Protein AF-A0A3E0NMD3-F1 (afdb_monomer_lite)

Radius of gyration: 40.96 Å; chains: 1; bounding box: 136×111×121 Å

Structure (mmCIF, N/CA/C/O backbone):
data_AF-A0A3E0NMD3-F1
#
_entry.id   AF-A0A3E0NMD3-F1
#
loop_
_atom_site.group_PDB
_atom_site.id
_atom_site.type_symbol
_atom_site.label_atom_id
_atom_site.label_alt_id
_atom_site.label_comp_id
_atom_site.label_asym_id
_atom_site.label_entity_id
_atom_site.label_seq_id
_atom_site.pdbx_PDB_ins_code
_atom_site.Cartn_x
_atom_site.Cartn_y
_atom_site.Cartn_z
_atom_site.occupancy
_atom_site.B_iso_or_equiv
_atom_site.auth_seq_id
_atom_site.auth_comp_id
_atom_site.auth_asym_id
_atom_site.auth_atom_id
_atom_site.pdbx_PDB_model_num
ATOM 1 N N . MET A 1 1 ? -13.094 -48.064 30.885 1.00 37.50 1 MET A N 1
ATOM 2 C CA . MET A 1 1 ? -13.018 -49.306 30.079 1.00 37.50 1 MET A CA 1
ATOM 3 C C . MET A 1 1 ? -12.396 -48.954 28.735 1.00 37.50 1 MET A C 1
ATOM 5 O O . MET A 1 1 ? -12.643 -47.842 28.295 1.00 37.50 1 MET A O 1
ATOM 9 N N . GLY A 1 2 ? -11.627 -49.856 28.112 1.00 36.84 2 GLY A N 1
ATOM 10 C CA . GLY A 1 2 ? -11.090 -49.690 26.749 1.00 36.84 2 GLY A CA 1
ATOM 11 C C . GLY A 1 2 ? -9.960 -48.658 26.593 1.00 36.84 2 GLY A C 1
ATOM 12 O O . GLY A 1 2 ? -10.186 -47.459 26.705 1.00 36.84 2 GLY A O 1
ATOM 13 N N . ALA A 1 3 ? -8.745 -49.119 26.286 1.00 36.34 3 ALA A N 1
ATOM 14 C CA . ALA A 1 3 ? -7.623 -48.272 25.877 1.00 36.34 3 ALA A CA 1
ATOM 15 C C . ALA A 1 3 ? -6.770 -48.991 24.814 1.00 36.34 3 ALA A C 1
ATOM 17 O O . ALA A 1 3 ? -6.590 -50.204 24.882 1.00 36.34 3 ALA A O 1
ATOM 18 N N . GLY A 1 4 ? -6.248 -48.232 23.848 1.00 31.91 4 GLY A N 1
ATOM 19 C CA . GLY A 1 4 ? -5.467 -48.708 22.697 1.00 31.91 4 GLY A CA 1
ATOM 20 C C . GLY A 1 4 ? -5.235 -47.520 21.755 1.00 31.91 4 GLY A C 1
ATOM 21 O O . GLY A 1 4 ? -6.176 -47.095 21.103 1.00 31.91 4 GLY A O 1
ATOM 22 N N . LEU A 1 5 ? -4.115 -46.787 21.751 1.00 37.09 5 LEU A N 1
ATOM 23 C CA . LEU A 1 5 ? -2.704 -47.182 21.598 1.00 37.09 5 LEU A CA 1
ATOM 24 C C . LEU A 1 5 ? -2.423 -47.973 20.313 1.00 37.09 5 LEU A C 1
ATOM 26 O O . LEU A 1 5 ? -2.356 -49.196 20.317 1.00 37.09 5 LEU A O 1
ATOM 30 N N . LEU A 1 6 ? -2.131 -47.230 19.242 1.00 33.91 6 LEU A N 1
ATOM 31 C CA . LEU A 1 6 ? -1.340 -47.697 18.105 1.00 33.91 6 LEU A CA 1
ATOM 32 C C . LEU A 1 6 ? -0.115 -46.785 17.931 1.00 33.91 6 LEU A C 1
ATOM 34 O O . LEU A 1 6 ? -0.220 -45.559 17.955 1.00 33.91 6 LEU A O 1
ATOM 38 N N . ARG A 1 7 ? 1.061 -47.397 17.762 1.00 36.22 7 ARG A N 1
ATOM 39 C CA . ARG A 1 7 ? 2.326 -46.744 17.384 1.00 36.22 7 ARG A CA 1
ATOM 40 C C . ARG A 1 7 ? 2.974 -47.538 16.233 1.00 36.22 7 ARG A C 1
ATOM 42 O O . ARG A 1 7 ? 2.618 -48.697 16.036 1.00 36.22 7 ARG A O 1
ATOM 49 N N . PRO A 1 8 ? 3.855 -46.920 15.427 1.00 42.62 8 PRO A N 1
ATOM 50 C CA . PRO A 1 8 ? 4.078 -47.351 14.047 1.00 42.62 8 PRO A CA 1
ATOM 51 C C . PRO A 1 8 ? 5.102 -48.478 13.882 1.00 42.62 8 PRO A C 1
ATOM 53 O O . PRO A 1 8 ? 6.059 -48.592 14.648 1.00 42.62 8 PRO A O 1
ATOM 56 N N . LEU A 1 9 ? 4.957 -49.223 12.783 1.00 36.91 9 LEU A N 1
ATOM 57 C CA . LEU A 1 9 ? 5.936 -50.198 12.308 1.00 36.91 9 LEU A CA 1
ATOM 58 C C . LEU A 1 9 ? 6.896 -49.594 11.265 1.00 36.91 9 LEU A C 1
ATOM 60 O O . LEU A 1 9 ? 6.501 -49.005 10.262 1.00 36.91 9 LEU A O 1
ATOM 64 N N . ARG A 1 10 ? 8.186 -49.825 11.498 1.00 35.47 10 ARG A N 1
ATOM 65 C CA . ARG A 1 10 ? 9.280 -49.960 10.516 1.00 35.47 10 ARG A CA 1
ATOM 66 C C . ARG A 1 10 ? 9.868 -51.371 10.760 1.00 35.47 10 ARG A C 1
ATOM 68 O O . ARG A 1 10 ? 9.705 -51.834 11.890 1.00 35.47 10 ARG A O 1
ATOM 75 N N . PRO A 1 11 ? 10.579 -52.045 9.822 1.00 41.31 11 PRO A N 1
ATOM 76 C CA . PRO A 1 11 ? 11.444 -51.425 8.804 1.00 41.31 11 PRO A CA 1
ATOM 77 C C . PRO A 1 11 ? 11.553 -52.151 7.437 1.00 41.31 11 PRO A C 1
ATOM 79 O O . PRO A 1 11 ? 11.153 -53.299 7.284 1.00 41.31 11 PRO A O 1
ATOM 82 N N . ARG A 1 12 ? 12.314 -51.560 6.501 1.00 32.59 12 ARG A N 1
ATOM 83 C CA . ARG A 1 12 ? 13.558 -52.181 5.983 1.00 32.59 12 ARG A CA 1
ATOM 84 C C . ARG A 1 12 ? 14.453 -51.153 5.276 1.00 32.59 12 ARG A C 1
ATOM 86 O O . ARG A 1 12 ? 14.023 -50.045 4.976 1.00 32.59 12 ARG A O 1
ATOM 93 N N . ARG A 1 13 ? 15.730 -51.507 5.099 1.00 36.12 13 ARG A N 1
ATOM 94 C CA . ARG A 1 13 ? 16.745 -50.749 4.344 1.00 36.12 13 ARG A CA 1
ATOM 95 C C . ARG A 1 13 ? 17.025 -51.474 3.028 1.00 36.12 13 ARG A C 1
ATOM 97 O O . ARG A 1 13 ? 17.086 -52.699 3.037 1.00 36.12 13 ARG A O 1
ATOM 104 N N . GLN A 1 14 ? 17.359 -50.728 1.980 1.00 34.66 14 GLN A N 1
ATOM 105 C CA . GLN A 1 14 ? 18.270 -51.186 0.926 1.00 34.66 14 GLN A CA 1
ATOM 106 C C . GLN A 1 14 ? 19.358 -50.119 0.697 1.00 34.66 14 GLN A C 1
ATOM 108 O O . GLN A 1 14 ? 19.244 -48.995 1.193 1.00 34.66 14 GLN A O 1
ATOM 113 N N . ARG A 1 15 ? 20.456 -50.503 0.041 1.00 35.72 15 ARG A N 1
ATOM 114 C CA . ARG A 1 15 ? 21.633 -49.668 -0.268 1.00 35.72 15 ARG A CA 1
ATOM 115 C C . ARG A 1 15 ? 21.925 -49.746 -1.782 1.00 35.72 15 ARG A C 1
ATOM 117 O O . ARG A 1 15 ? 21.415 -50.663 -2.419 1.00 35.72 15 ARG A O 1
ATOM 124 N N . PRO A 1 16 ? 22.673 -48.789 -2.360 1.00 44.38 16 PRO A N 1
ATOM 125 C CA . PRO A 1 16 ? 22.716 -48.588 -3.810 1.00 44.38 16 PRO A CA 1
ATOM 126 C C . PRO A 1 16 ? 23.561 -49.625 -4.565 1.00 44.38 16 PRO A C 1
ATOM 128 O O . PRO A 1 16 ? 24.548 -50.136 -4.035 1.00 44.38 16 PRO A O 1
ATOM 131 N N . GLY A 1 17 ? 23.180 -49.869 -5.823 1.00 34.44 17 GLY A N 1
ATOM 132 C CA . GLY A 1 17 ? 23.986 -50.563 -6.833 1.00 34.44 17 GLY A CA 1
ATOM 133 C C . GLY A 1 17 ? 24.969 -49.630 -7.558 1.00 34.44 17 GLY A C 1
ATOM 134 O O . GLY A 1 17 ? 24.960 -48.418 -7.347 1.00 34.44 17 GLY A O 1
ATOM 135 N N . LEU A 1 18 ? 25.837 -50.212 -8.389 1.00 34.53 18 LEU A N 1
ATOM 136 C CA . LEU A 1 18 ? 27.019 -49.566 -8.977 1.00 34.53 18 LEU A CA 1
ATOM 137 C C . LEU A 1 18 ? 26.875 -49.235 -10.476 1.00 34.53 18 LEU A C 1
ATOM 139 O O . LEU A 1 18 ? 25.976 -49.716 -11.161 1.00 34.53 18 LEU A O 1
ATOM 143 N N . LEU A 1 19 ? 27.814 -48.414 -10.960 1.00 37.53 19 LEU A N 1
ATOM 144 C CA . LEU A 1 19 ? 28.084 -48.118 -12.375 1.00 37.53 19 LEU A CA 1
ATOM 145 C C . LEU A 1 19 ? 28.487 -49.375 -13.172 1.00 37.53 19 LEU A C 1
ATOM 147 O O . LEU A 1 19 ? 28.950 -50.360 -12.593 1.00 37.53 19 LEU A O 1
ATOM 151 N N . PRO A 1 20 ? 28.463 -49.281 -14.512 1.00 46.88 20 PRO A N 1
ATOM 152 C CA . PRO A 1 20 ? 29.735 -49.432 -15.228 1.00 46.88 20 PRO A CA 1
ATOM 153 C C . PRO A 1 20 ? 30.074 -48.248 -16.156 1.00 46.88 20 PRO A C 1
ATOM 155 O O . PRO A 1 20 ? 29.269 -47.354 -16.408 1.00 46.88 20 PRO A O 1
ATOM 158 N N . THR A 1 21 ? 31.318 -48.233 -16.635 1.00 35.69 21 THR A N 1
ATOM 159 C CA . THR A 1 21 ? 31.977 -47.136 -17.367 1.00 35.69 21 THR A CA 1
ATOM 160 C C . THR A 1 21 ? 32.202 -47.446 -18.850 1.00 35.69 21 THR A C 1
ATOM 162 O O . THR A 1 21 ? 32.556 -48.577 -19.171 1.00 35.69 21 THR A O 1
ATOM 165 N N . ALA A 1 22 ? 32.169 -46.432 -19.727 1.00 31.47 22 ALA A N 1
ATOM 166 C CA . ALA A 1 22 ? 32.721 -46.523 -21.088 1.00 31.47 22 ALA A CA 1
ATOM 167 C C . ALA A 1 22 ? 33.266 -45.170 -21.608 1.00 31.47 22 ALA A C 1
ATOM 169 O O . ALA A 1 22 ? 32.545 -44.173 -21.642 1.00 31.47 22 ALA A O 1
ATOM 170 N N . ARG A 1 23 ? 34.552 -45.145 -21.992 1.00 37.09 23 ARG A N 1
ATOM 171 C CA . ARG A 1 23 ? 35.327 -44.090 -22.698 1.00 37.09 23 ARG A CA 1
ATOM 172 C C . ARG A 1 23 ? 36.759 -44.639 -22.928 1.00 37.09 23 ARG A C 1
ATOM 174 O O . ARG A 1 23 ? 37.114 -45.569 -22.205 1.00 37.09 23 ARG A O 1
ATOM 181 N N . PRO A 1 24 ? 37.622 -44.049 -23.787 1.00 54.50 24 PRO A N 1
ATOM 182 C CA . PRO A 1 24 ? 37.407 -42.944 -24.734 1.00 54.50 24 PRO A CA 1
ATOM 183 C C . PRO A 1 24 ? 37.843 -43.277 -26.188 1.00 54.50 24 PRO A C 1
ATOM 185 O O . PRO A 1 24 ? 38.329 -44.366 -26.470 1.00 54.50 24 PRO A O 1
ATOM 188 N N . GLY A 1 25 ? 37.747 -42.298 -27.098 1.00 31.58 25 GLY A N 1
ATOM 189 C CA . GLY A 1 25 ? 38.386 -42.322 -28.421 1.00 31.58 25 GLY A CA 1
ATOM 190 C C . GLY A 1 25 ? 38.514 -40.911 -29.024 1.00 31.58 25 GLY A C 1
ATOM 191 O O . GLY A 1 25 ? 37.671 -40.055 -28.768 1.00 31.58 25 GLY A O 1
ATOM 192 N N . GLY A 1 26 ? 39.576 -40.670 -29.797 1.00 31.14 26 GLY A N 1
ATOM 193 C CA . GLY A 1 26 ? 39.886 -39.449 -30.569 1.00 31.14 26 GLY A CA 1
ATOM 194 C C . GLY A 1 26 ? 40.957 -39.782 -31.634 1.00 31.14 26 GLY A C 1
ATOM 195 O O . GLY A 1 26 ? 41.223 -40.977 -31.780 1.00 31.14 26 GLY A O 1
ATOM 196 N N . PRO A 1 27 ? 41.628 -38.819 -32.320 1.00 53.19 27 PRO A N 1
ATOM 197 C CA . PRO A 1 27 ? 41.617 -37.362 -32.086 1.00 53.19 27 PRO A CA 1
ATOM 198 C C . PRO A 1 27 ? 41.621 -36.426 -33.344 1.00 53.19 27 PRO A C 1
ATOM 200 O O . PRO A 1 27 ? 42.067 -36.799 -34.421 1.00 53.19 27 PRO A O 1
ATOM 203 N N . ALA A 1 28 ? 41.304 -35.139 -33.122 1.00 35.12 28 ALA A N 1
ATOM 204 C CA . ALA A 1 28 ? 41.889 -33.955 -33.806 1.00 35.12 28 ALA A CA 1
ATOM 205 C C . ALA A 1 28 ? 41.603 -33.745 -35.349 1.00 35.12 28 ALA A C 1
ATOM 207 O O . ALA A 1 28 ? 40.610 -34.295 -35.817 1.00 35.12 28 ALA A O 1
ATOM 208 N N . PRO A 1 29 ? 42.224 -32.776 -36.090 1.00 55.78 29 PRO A N 1
ATOM 209 C CA . PRO A 1 29 ? 41.451 -31.590 -36.530 1.00 55.78 29 PRO A CA 1
ATOM 210 C C . PRO A 1 29 ? 41.687 -31.014 -37.964 1.00 55.78 29 PRO A C 1
ATOM 212 O O . PRO A 1 29 ? 42.729 -31.208 -38.582 1.00 55.78 29 PRO A O 1
ATOM 215 N N . ALA A 1 30 ? 40.768 -30.150 -38.423 1.00 33.91 30 ALA A N 1
ATOM 216 C CA . ALA A 1 30 ? 40.953 -29.130 -39.480 1.00 33.91 30 ALA A CA 1
ATOM 217 C C . ALA A 1 30 ? 39.994 -27.943 -39.179 1.00 33.91 30 ALA A C 1
ATOM 219 O O . ALA A 1 30 ? 38.888 -28.194 -38.712 1.00 33.91 30 ALA A O 1
ATOM 220 N N . ALA A 1 31 ? 40.329 -26.643 -39.220 1.00 34.47 31 ALA A N 1
ATOM 221 C CA . ALA A 1 31 ? 41.099 -25.793 -40.150 1.00 34.47 31 ALA A CA 1
ATOM 222 C C . ALA A 1 31 ? 40.246 -25.234 -41.317 1.00 34.47 31 ALA A C 1
ATOM 224 O O . ALA A 1 31 ? 39.883 -25.976 -42.223 1.00 34.47 31 ALA A O 1
ATOM 225 N N . GLY A 1 32 ? 39.949 -23.921 -41.311 1.00 30.31 32 GLY A N 1
ATOM 226 C CA . GLY A 1 32 ? 39.267 -23.247 -42.432 1.00 30.31 32 GLY A CA 1
ATOM 227 C C . GLY A 1 32 ? 38.595 -21.891 -42.129 1.00 30.31 32 GLY A C 1
ATOM 228 O O . GLY A 1 32 ? 37.726 -21.785 -41.271 1.00 30.31 32 GLY A O 1
ATOM 229 N N . GLY A 1 33 ? 38.971 -20.871 -42.901 1.00 26.22 33 GLY A N 1
ATOM 230 C CA . GLY A 1 33 ? 38.363 -19.536 -43.061 1.00 26.22 33 GLY A CA 1
ATOM 231 C C . GLY A 1 33 ? 39.279 -18.699 -43.980 1.00 26.22 33 GLY A C 1
ATOM 232 O O . GLY A 1 33 ? 40.332 -19.222 -44.353 1.00 26.22 33 GLY A O 1
ATOM 233 N N . PRO A 1 34 ? 39.005 -17.418 -44.315 1.00 55.25 34 PRO A N 1
ATOM 234 C CA . PRO A 1 34 ? 37.774 -16.611 -44.232 1.00 55.25 34 PRO A CA 1
ATOM 235 C C . PRO A 1 34 ? 37.378 -16.010 -45.622 1.00 55.25 34 PRO A C 1
ATOM 237 O O . PRO A 1 34 ? 38.038 -16.295 -46.616 1.00 55.25 34 PRO A O 1
ATOM 240 N N . GLY A 1 35 ? 36.402 -15.083 -45.717 1.00 28.64 35 GLY A N 1
ATOM 241 C CA . GLY A 1 35 ? 36.387 -14.089 -46.823 1.00 28.64 35 GLY A CA 1
ATOM 242 C C . GLY A 1 35 ? 35.037 -13.542 -47.333 1.00 28.64 35 GLY A C 1
ATOM 243 O O . GLY A 1 35 ? 34.010 -14.172 -47.138 1.00 28.64 35 GLY A O 1
ATOM 244 N N . ALA A 1 36 ? 35.113 -12.382 -48.022 1.00 30.58 36 ALA A N 1
ATOM 245 C CA . ALA A 1 36 ? 34.093 -11.649 -48.823 1.00 30.58 36 ALA A CA 1
ATOM 246 C C . ALA A 1 36 ? 32.742 -11.288 -48.133 1.00 30.58 36 ALA A C 1
ATOM 248 O O . ALA A 1 36 ? 32.119 -12.125 -47.504 1.00 30.58 36 ALA A O 1
ATOM 249 N N . ARG A 1 37 ? 32.176 -10.064 -48.113 1.00 28.80 37 ARG A N 1
ATOM 250 C CA . ARG A 1 37 ? 32.216 -8.790 -48.890 1.00 28.80 37 ARG A CA 1
ATOM 251 C C . ARG A 1 37 ? 31.545 -8.773 -50.280 1.00 28.80 37 ARG A C 1
ATOM 253 O O . ARG A 1 37 ? 31.893 -9.569 -51.136 1.00 28.80 37 ARG A O 1
ATOM 260 N N . LEU A 1 38 ? 30.773 -7.687 -50.502 1.00 30.64 38 LEU A N 1
ATOM 261 C CA . LEU A 1 38 ? 30.207 -7.150 -51.769 1.00 30.64 38 LEU A CA 1
ATOM 262 C C . LEU A 1 38 ? 28.976 -7.909 -52.340 1.00 30.64 38 LEU A C 1
ATOM 264 O O . LEU A 1 38 ? 28.882 -9.113 -52.175 1.00 30.64 38 LEU A O 1
ATOM 268 N N . ALA A 1 39 ? 28.005 -7.283 -53.034 1.00 30.38 39 ALA A N 1
ATOM 269 C CA . ALA A 1 39 ? 27.609 -5.860 -53.094 1.00 30.38 39 ALA A CA 1
ATOM 270 C C . ALA A 1 39 ? 26.232 -5.628 -53.780 1.00 30.38 39 ALA A C 1
ATOM 272 O O . ALA A 1 39 ? 25.861 -6.349 -54.693 1.00 30.38 39 ALA A O 1
ATOM 273 N N . ARG A 1 40 ? 25.572 -4.513 -53.408 1.00 29.17 40 ARG A N 1
ATOM 274 C CA . ARG A 1 40 ? 24.735 -3.592 -54.230 1.00 29.17 40 ARG A CA 1
ATOM 275 C C . ARG A 1 40 ? 23.893 -4.143 -55.412 1.00 29.17 40 ARG A C 1
ATOM 277 O O . ARG A 1 40 ? 24.461 -4.450 -56.456 1.00 29.17 40 ARG A O 1
ATOM 284 N N . ARG A 1 41 ? 22.576 -3.862 -55.390 1.00 28.28 41 ARG A N 1
ATOM 285 C CA . ARG A 1 41 ? 21.834 -3.011 -56.375 1.00 28.28 41 ARG A CA 1
ATOM 286 C C . ARG A 1 41 ? 20.335 -2.868 -55.982 1.00 28.28 41 ARG A C 1
ATOM 288 O O . ARG A 1 41 ? 19.885 -3.680 -55.191 1.00 28.28 41 ARG A O 1
ATOM 295 N N . ARG A 1 42 ? 19.493 -1.951 -56.512 1.00 30.38 42 ARG A N 1
ATOM 296 C CA . ARG A 1 42 ? 19.627 -0.497 -56.834 1.00 30.38 42 ARG A CA 1
ATOM 297 C C . ARG A 1 42 ? 18.286 0.079 -57.379 1.00 30.38 42 ARG A C 1
ATOM 299 O O . ARG A 1 42 ? 18.010 -0.106 -58.557 1.00 30.38 42 ARG A O 1
ATOM 306 N N . SER A 1 43 ? 17.539 0.855 -56.587 1.00 32.34 43 SER A N 1
ATOM 307 C CA . SER A 1 43 ? 16.423 1.751 -57.004 1.00 32.34 43 SER A CA 1
ATOM 308 C C . SER A 1 43 ? 15.938 2.529 -55.762 1.00 32.34 43 SER A C 1
ATOM 310 O O . SER A 1 43 ? 15.878 1.923 -54.700 1.00 32.34 43 SER A O 1
ATOM 312 N N . GLY A 1 44 ? 15.637 3.835 -55.741 1.00 28.22 44 GLY A N 1
ATOM 313 C CA . GLY A 1 44 ? 15.497 4.851 -56.801 1.00 28.22 44 GLY A CA 1
ATOM 314 C C . GLY A 1 44 ? 14.016 5.234 -56.994 1.00 28.22 44 GLY A C 1
ATOM 315 O O . GLY A 1 44 ? 13.220 4.322 -57.163 1.00 28.22 44 GLY A O 1
ATOM 316 N N . ALA A 1 45 ? 13.582 6.504 -56.995 1.00 31.22 45 ALA A N 1
ATOM 317 C CA . ALA A 1 45 ? 14.275 7.789 -56.778 1.00 31.22 45 ALA A CA 1
ATOM 318 C C . ALA A 1 45 ? 13.255 8.914 -56.399 1.00 31.22 45 ALA A C 1
ATOM 320 O O . ALA A 1 45 ? 12.106 8.601 -56.111 1.00 31.22 45 ALA A O 1
ATOM 321 N N . CYS A 1 46 ? 13.674 10.195 -56.467 1.00 27.80 46 CYS A N 1
ATOM 322 C CA . CYS A 1 46 ? 12.886 11.443 -56.280 1.00 27.80 46 CYS A CA 1
ATOM 323 C C . CYS A 1 46 ? 12.464 11.806 -54.827 1.00 27.80 46 CYS A C 1
ATOM 325 O O . CYS A 1 46 ? 12.125 10.933 -54.042 1.00 27.80 46 CYS A O 1
ATOM 327 N N . GLY A 1 47 ? 12.459 13.085 -54.405 1.00 29.62 47 GLY A N 1
ATOM 328 C CA . GLY A 1 47 ? 13.049 14.280 -55.041 1.00 29.62 47 GLY A CA 1
ATOM 329 C C . GLY A 1 47 ? 12.639 15.638 -54.418 1.00 29.62 47 GLY A C 1
ATOM 330 O O . GLY A 1 47 ? 11.453 15.886 -54.263 1.00 29.62 47 GLY A O 1
ATOM 331 N N . ALA A 1 48 ? 13.629 16.525 -54.195 1.00 31.89 48 ALA A N 1
ATOM 332 C CA . ALA A 1 48 ? 13.547 17.954 -53.790 1.00 31.89 48 ALA A CA 1
ATOM 333 C C . ALA A 1 48 ? 13.091 18.297 -52.340 1.00 31.89 48 ALA A C 1
ATOM 335 O O . ALA A 1 48 ? 12.324 17.563 -51.733 1.00 31.89 48 ALA A O 1
ATOM 336 N N . GLY A 1 49 ? 13.547 19.405 -51.724 1.00 28.41 49 GLY A N 1
ATOM 337 C CA . GLY A 1 49 ? 14.607 20.347 -52.140 1.00 28.41 49 GLY A CA 1
ATOM 338 C C . GLY A 1 49 ? 14.774 21.578 -51.213 1.00 28.41 49 GLY A C 1
ATOM 339 O O . GLY A 1 49 ? 13.814 22.008 -50.588 1.00 28.41 49 GLY A O 1
ATOM 340 N N . GLY A 1 50 ? 15.986 22.162 -51.164 1.00 28.17 50 GLY A N 1
ATOM 341 C CA . GLY A 1 50 ? 16.340 23.355 -50.357 1.00 28.17 50 GLY A CA 1
ATOM 342 C C . GLY A 1 50 ? 16.703 23.060 -48.885 1.00 28.17 50 GLY A C 1
ATOM 343 O O . GLY A 1 50 ? 16.306 22.037 -48.342 1.00 28.17 50 GLY A O 1
ATOM 344 N N . GLY A 1 51 ? 17.488 23.880 -48.172 1.00 26.55 51 GLY A N 1
ATOM 345 C CA . GLY A 1 51 ? 18.277 25.057 -48.572 1.00 26.55 51 GLY A CA 1
ATOM 346 C C . GLY A 1 51 ? 19.114 25.587 -47.385 1.00 26.55 51 GLY A C 1
ATOM 347 O O . GLY A 1 51 ? 18.585 25.766 -46.295 1.00 26.55 51 GLY A O 1
ATOM 348 N N . TRP A 1 52 ? 20.422 25.786 -47.573 1.00 30.95 52 TRP A N 1
ATOM 349 C CA . TRP A 1 52 ? 21.397 26.284 -46.568 1.00 30.95 52 TRP A CA 1
ATOM 350 C C . TRP A 1 52 ? 21.545 27.831 -46.672 1.00 30.95 52 TRP A C 1
ATOM 352 O O . TRP A 1 52 ? 21.178 28.338 -47.735 1.00 30.95 52 TRP A O 1
ATOM 362 N N . PRO A 1 53 ? 22.060 28.601 -45.665 1.00 50.88 53 PRO A N 1
ATOM 363 C CA . PRO A 1 53 ? 23.392 28.359 -45.075 1.00 50.88 53 PRO A CA 1
ATOM 364 C C . PRO A 1 53 ? 23.709 28.757 -43.601 1.00 50.88 53 PRO A C 1
ATOM 366 O O . PRO A 1 53 ? 23.366 29.821 -43.104 1.00 50.88 53 PRO A O 1
ATOM 369 N N . ALA A 1 54 ? 24.526 27.898 -42.977 1.00 33.09 54 ALA A N 1
ATOM 370 C CA . ALA A 1 54 ? 25.779 28.158 -42.235 1.00 33.09 54 ALA A CA 1
ATOM 371 C C . ALA A 1 54 ? 26.034 29.452 -41.408 1.00 33.09 54 ALA A C 1
ATOM 373 O O . ALA A 1 54 ? 26.134 30.553 -41.941 1.00 33.09 54 ALA A O 1
ATOM 374 N N . GLY A 1 55 ? 26.457 29.242 -40.149 1.00 27.14 55 GLY A N 1
ATOM 375 C CA . GLY A 1 55 ? 27.317 30.148 -39.359 1.00 27.14 55 GLY A CA 1
ATOM 376 C C . GLY A 1 55 ? 27.055 30.068 -37.841 1.00 27.14 55 GLY A C 1
ATOM 377 O O . GLY A 1 55 ? 25.905 30.079 -37.433 1.00 27.14 55 GLY A O 1
ATOM 378 N N . GLY A 1 56 ? 28.039 29.982 -36.933 1.00 28.64 56 GLY A N 1
ATOM 379 C CA . GLY A 1 56 ? 29.476 29.721 -37.093 1.00 28.64 56 GLY A CA 1
ATOM 380 C C . GLY A 1 56 ? 30.295 30.037 -35.819 1.00 28.64 56 GLY A C 1
ATOM 381 O O . GLY A 1 56 ? 29.969 30.976 -35.106 1.00 28.64 56 GLY A O 1
ATOM 382 N N . ARG A 1 57 ? 31.417 29.318 -35.615 1.00 29.89 57 ARG A N 1
ATOM 383 C CA . ARG A 1 57 ? 32.527 29.575 -34.650 1.00 29.89 57 ARG A CA 1
ATOM 384 C C . ARG A 1 57 ? 32.290 29.328 -33.139 1.00 29.89 57 ARG A C 1
ATOM 386 O O . ARG A 1 57 ? 31.532 30.025 -32.480 1.00 29.89 57 ARG A O 1
ATOM 393 N N . GLN A 1 58 ? 33.117 28.445 -32.563 1.00 35.47 58 GLN A N 1
ATOM 394 C CA . GLN A 1 58 ? 33.712 28.649 -31.224 1.00 35.47 58 GLN A CA 1
ATOM 395 C C . GLN A 1 58 ? 34.963 29.558 -31.363 1.00 35.47 58 GLN A C 1
ATOM 397 O O . GLN A 1 58 ? 35.430 29.749 -32.492 1.00 35.47 58 GLN A O 1
ATOM 402 N N . PRO A 1 59 ? 35.544 30.110 -30.274 1.00 47.72 59 PRO A N 1
ATOM 403 C CA . PRO A 1 59 ? 36.581 29.360 -29.542 1.00 47.72 59 PRO A CA 1
ATOM 404 C C . PRO A 1 59 ? 36.612 29.601 -28.013 1.00 47.72 59 PRO A C 1
ATOM 406 O O . PRO A 1 59 ? 36.020 30.540 -27.488 1.00 47.72 59 PRO A O 1
ATOM 409 N N . ALA A 1 60 ? 37.372 28.773 -27.291 1.00 35.88 60 ALA A N 1
ATOM 410 C CA . ALA A 1 60 ? 37.621 28.929 -25.853 1.00 35.88 60 ALA A CA 1
ATOM 411 C C . ALA A 1 60 ? 38.710 29.979 -25.527 1.00 35.88 60 ALA A C 1
ATOM 413 O O . ALA A 1 60 ? 39.600 30.242 -26.338 1.00 35.88 60 ALA A O 1
ATOM 414 N N . ARG A 1 61 ? 38.718 30.502 -24.289 1.00 29.25 61 ARG A N 1
ATOM 415 C CA . ARG A 1 61 ? 39.871 31.205 -23.686 1.00 29.25 61 ARG A CA 1
ATOM 416 C C . ARG A 1 61 ? 40.073 30.838 -22.211 1.00 29.25 61 ARG A C 1
ATOM 418 O O . ARG A 1 61 ? 39.129 30.486 -21.513 1.00 29.25 61 ARG A O 1
ATOM 425 N N . ARG A 1 62 ? 41.331 30.912 -21.755 1.00 32.00 62 ARG A N 1
ATOM 426 C CA . ARG A 1 62 ? 41.798 30.482 -20.425 1.00 32.00 62 ARG A CA 1
ATOM 427 C C . ARG A 1 62 ? 42.996 31.334 -19.972 1.00 32.00 62 ARG A C 1
ATOM 429 O O . ARG A 1 62 ? 44.096 31.130 -20.470 1.00 32.00 62 ARG A O 1
ATOM 436 N N . LEU A 1 63 ? 42.788 32.247 -19.022 1.00 31.84 63 LEU A N 1
ATOM 437 C CA . LEU A 1 63 ? 43.813 33.054 -18.330 1.00 31.84 63 LEU A CA 1
ATOM 438 C C . LEU A 1 63 ? 43.348 33.189 -16.861 1.00 31.84 63 LEU A C 1
ATOM 440 O O . LEU A 1 63 ? 42.213 33.593 -16.654 1.00 31.84 63 LEU A O 1
ATOM 444 N N . THR A 1 64 ? 43.978 32.665 -15.800 1.00 31.19 64 THR A N 1
ATOM 445 C CA . THR A 1 64 ? 45.354 32.725 -15.241 1.00 31.19 64 THR A CA 1
ATOM 446 C C . THR A 1 64 ? 45.613 33.867 -14.244 1.00 31.19 64 THR A C 1
ATOM 448 O O . THR A 1 64 ? 45.918 34.980 -14.646 1.00 31.19 64 THR A O 1
ATOM 451 N N . ARG A 1 65 ? 45.683 33.478 -12.957 1.00 32.31 65 ARG A N 1
ATOM 452 C CA . ARG A 1 65 ? 46.509 34.030 -11.854 1.00 32.31 65 ARG A CA 1
ATOM 453 C C . ARG A 1 65 ? 46.321 35.497 -11.411 1.00 32.31 65 ARG A C 1
ATOM 455 O O . ARG A 1 65 ? 46.830 36.414 -12.036 1.00 32.31 65 ARG A O 1
ATOM 462 N N . GLY A 1 66 ? 45.871 35.646 -10.162 1.00 26.62 66 GLY A N 1
ATOM 463 C CA . GLY A 1 66 ? 46.381 36.642 -9.206 1.00 26.62 66 GLY A CA 1
ATOM 464 C C . GLY A 1 66 ? 46.959 35.927 -7.969 1.00 26.62 66 GLY A C 1
ATOM 465 O O . GLY A 1 66 ? 46.489 34.843 -7.622 1.00 26.62 66 GLY A O 1
ATOM 466 N N . ARG A 1 67 ? 47.999 36.475 -7.325 1.00 32.50 67 ARG A N 1
ATOM 467 C CA . ARG A 1 67 ? 48.600 35.951 -6.073 1.00 32.50 67 ARG A CA 1
ATOM 468 C C . ARG A 1 67 ? 48.423 36.977 -4.947 1.00 32.50 67 ARG A C 1
ATOM 470 O O . ARG A 1 67 ? 48.668 38.152 -5.182 1.00 32.50 67 ARG A O 1
ATOM 477 N N . GLY A 1 68 ? 48.109 36.524 -3.730 1.00 27.55 68 GLY A N 1
ATOM 478 C CA . GLY A 1 68 ? 48.081 37.362 -2.522 1.00 27.55 68 GLY A CA 1
ATOM 479 C C . GLY A 1 68 ? 48.296 36.542 -1.242 1.00 27.55 68 GLY A C 1
ATOM 480 O O . GLY A 1 68 ? 47.466 35.705 -0.899 1.00 27.55 68 GLY A O 1
ATOM 481 N N . ARG A 1 69 ? 49.452 36.730 -0.592 1.00 30.77 69 ARG A N 1
ATOM 482 C CA . ARG A 1 69 ? 49.932 36.157 0.694 1.00 30.77 69 ARG A CA 1
ATOM 483 C C . ARG A 1 69 ? 51.334 36.765 0.976 1.00 30.77 69 ARG A C 1
ATOM 485 O O . ARG A 1 69 ? 51.919 37.239 0.001 1.00 30.77 69 ARG A O 1
ATOM 492 N N . PRO A 1 70 ? 51.926 36.691 2.197 1.00 50.69 70 PRO A N 1
ATOM 493 C CA . PRO A 1 70 ? 51.535 35.874 3.360 1.00 50.69 70 PRO A CA 1
ATOM 494 C C . PRO A 1 70 ? 51.554 36.574 4.749 1.00 50.69 70 PRO A C 1
ATOM 496 O O . PRO A 1 70 ? 52.052 37.681 4.897 1.00 50.69 70 PRO A O 1
ATOM 499 N N . GLY A 1 71 ? 51.155 35.814 5.784 1.00 30.39 71 GLY A N 1
ATOM 500 C CA . GLY A 1 71 ? 51.608 35.965 7.184 1.00 30.39 71 GLY A CA 1
ATOM 501 C C . GLY A 1 71 ? 50.568 36.536 8.161 1.00 30.39 71 GLY A C 1
ATOM 502 O O . GLY A 1 71 ? 49.777 37.380 7.767 1.00 30.39 71 GLY A O 1
ATOM 503 N N . ALA A 1 72 ? 50.498 36.127 9.436 1.00 33.25 72 ALA A N 1
ATOM 504 C CA . ALA A 1 72 ? 51.036 34.955 10.163 1.00 33.25 72 ALA A CA 1
ATOM 505 C C . ALA A 1 72 ? 50.223 34.797 11.486 1.00 33.25 72 ALA A C 1
ATOM 507 O O . ALA A 1 72 ? 49.588 35.759 11.896 1.00 33.25 72 ALA A O 1
ATOM 508 N N . GLY A 1 73 ? 50.178 33.677 12.223 1.00 26.73 73 GLY A N 1
ATOM 509 C CA . GLY A 1 73 ? 50.745 32.328 12.058 1.00 26.73 73 GLY A CA 1
ATOM 510 C C . GLY A 1 73 ? 50.593 31.487 13.355 1.00 26.73 73 GLY A C 1
ATOM 511 O O . GLY A 1 73 ? 50.053 31.990 14.334 1.00 26.73 73 GLY A O 1
ATOM 512 N N . ARG A 1 74 ? 51.156 30.258 13.380 1.00 31.84 74 ARG A N 1
ATOM 513 C CA . ARG A 1 74 ? 51.194 29.278 14.514 1.00 31.84 74 ARG A CA 1
ATOM 514 C C . ARG A 1 74 ? 49.819 28.640 14.870 1.00 31.84 74 ARG A C 1
ATOM 516 O O . ARG A 1 74 ? 48.790 29.234 14.587 1.00 31.84 74 ARG A O 1
ATOM 523 N N . SER A 1 75 ? 49.700 27.403 15.382 1.00 30.98 75 SER A N 1
ATOM 524 C CA . SER A 1 75 ? 50.674 26.442 15.963 1.00 30.98 75 SER A CA 1
ATOM 525 C C . SER A 1 75 ? 50.496 24.985 15.443 1.00 30.98 75 SER A C 1
ATOM 527 O O . SER A 1 75 ? 49.596 24.714 14.655 1.00 30.98 75 SER A O 1
ATOM 529 N N . ALA A 1 76 ? 51.377 24.061 15.869 1.00 31.03 76 ALA A N 1
ATOM 530 C CA . ALA A 1 76 ? 51.434 22.616 15.536 1.00 31.03 76 ALA A CA 1
ATOM 531 C C . ALA A 1 76 ? 50.164 21.802 15.928 1.00 31.03 76 ALA A C 1
ATOM 533 O O . ALA A 1 76 ? 49.322 22.314 16.655 1.00 31.03 76 ALA A O 1
ATOM 534 N N . GLY A 1 77 ? 49.929 20.540 15.515 1.00 29.84 77 GLY A N 1
ATOM 535 C CA . GLY A 1 77 ? 50.795 19.495 14.918 1.00 29.84 77 GLY A CA 1
ATOM 536 C C . GLY A 1 77 ? 51.244 18.447 15.970 1.00 29.84 77 GLY A C 1
ATOM 537 O O . GLY A 1 77 ? 51.526 18.833 17.094 1.00 29.84 77 GLY A O 1
ATOM 538 N N . ALA A 1 78 ? 51.350 17.131 15.712 1.00 33.41 78 ALA A N 1
ATOM 539 C CA . ALA A 1 78 ? 51.167 16.359 14.471 1.00 33.41 78 ALA A CA 1
ATOM 540 C C . ALA A 1 78 ? 50.836 14.852 14.728 1.00 33.41 78 ALA A C 1
ATOM 542 O O . ALA A 1 78 ? 50.693 14.404 15.859 1.00 33.41 78 ALA A O 1
ATOM 543 N N . SER A 1 79 ? 50.696 14.072 13.648 1.00 31.41 79 SER A N 1
ATOM 544 C CA . SER A 1 79 ? 50.246 12.661 13.558 1.00 31.41 79 SER A CA 1
ATOM 545 C C . SER A 1 79 ? 51.261 11.560 13.942 1.00 31.41 79 SER A C 1
ATOM 547 O O . SER A 1 79 ? 52.447 11.774 13.692 1.00 31.41 79 SER A O 1
ATOM 549 N N . ARG A 1 80 ? 50.792 10.319 14.233 1.00 29.50 80 ARG A N 1
ATOM 550 C CA . ARG A 1 80 ? 51.090 9.076 13.442 1.00 29.50 80 ARG A CA 1
ATOM 551 C C . ARG A 1 80 ? 50.386 7.780 13.938 1.00 29.50 80 ARG A C 1
ATOM 553 O O . ARG A 1 80 ? 49.816 7.743 15.019 1.00 29.50 80 ARG A O 1
ATOM 560 N N . ARG A 1 81 ? 50.416 6.735 13.090 1.00 32.75 81 ARG A N 1
ATOM 561 C CA . ARG A 1 81 ? 50.070 5.296 13.304 1.00 32.75 81 ARG A CA 1
ATOM 562 C C . ARG A 1 81 ? 51.376 4.448 13.149 1.00 32.75 81 ARG A C 1
ATOM 564 O O . ARG A 1 81 ? 52.378 5.059 12.776 1.00 32.75 81 ARG A O 1
ATOM 571 N N . PRO A 1 82 ? 51.361 3.092 13.103 1.00 58.25 82 PRO A N 1
ATOM 572 C CA . PRO A 1 82 ? 50.951 2.056 14.083 1.00 58.25 82 PRO A CA 1
ATOM 573 C C . PRO A 1 82 ? 52.096 1.024 14.378 1.00 58.25 82 PRO A C 1
ATOM 575 O O . PRO A 1 82 ? 53.130 1.091 13.721 1.00 58.25 82 PRO A O 1
ATOM 578 N N . GLY A 1 83 ? 51.914 0.005 15.250 1.00 29.97 83 GLY A N 1
ATOM 579 C CA . GLY A 1 83 ? 52.784 -1.206 15.222 1.00 29.97 83 GLY A CA 1
ATOM 580 C C . GLY A 1 83 ? 52.867 -2.143 16.459 1.00 29.97 83 GLY A C 1
ATOM 581 O O . GLY A 1 83 ? 53.183 -1.703 17.553 1.00 29.97 83 GLY A O 1
ATOM 582 N N . ASP A 1 84 ? 52.604 -3.437 16.217 1.00 31.84 84 ASP A N 1
ATOM 583 C CA . ASP A 1 84 ? 53.008 -4.725 16.853 1.00 31.84 84 ASP A CA 1
ATOM 584 C C . ASP A 1 84 ? 53.649 -4.916 18.276 1.00 31.84 84 ASP A C 1
ATOM 586 O O . ASP A 1 84 ? 54.802 -4.580 18.513 1.00 31.84 84 ASP A O 1
ATOM 590 N N . ARG A 1 85 ? 52.959 -5.773 19.072 1.00 31.47 85 ARG A N 1
ATOM 591 C CA . ARG A 1 85 ? 53.385 -7.066 19.721 1.00 31.47 85 ARG A CA 1
ATOM 592 C C . ARG A 1 85 ? 54.354 -7.184 20.938 1.00 31.47 85 ARG A C 1
ATOM 594 O O . ARG A 1 85 ? 55.300 -6.438 21.119 1.00 31.47 85 ARG A O 1
ATOM 601 N N . ILE A 1 86 ? 54.186 -8.352 21.611 1.00 32.22 86 ILE A N 1
ATOM 602 C CA . ILE A 1 86 ? 55.031 -9.040 22.640 1.00 32.22 86 ILE A CA 1
ATOM 603 C C . ILE A 1 86 ? 54.935 -8.358 24.045 1.00 32.22 86 ILE A C 1
ATOM 605 O O . ILE A 1 86 ? 54.859 -7.144 24.109 1.00 32.22 86 ILE A O 1
ATOM 609 N N . ALA A 1 87 ? 54.821 -9.020 25.218 1.00 30.89 87 ALA A N 1
ATOM 610 C CA . ALA A 1 87 ? 55.182 -10.385 25.639 1.00 30.89 87 ALA A CA 1
ATOM 611 C C . ALA A 1 87 ? 54.222 -11.109 26.634 1.00 30.89 87 ALA A C 1
ATOM 613 O O . ALA A 1 87 ? 53.386 -10.513 27.298 1.00 30.89 87 ALA A O 1
ATOM 614 N N . ARG A 1 88 ? 54.459 -12.431 26.720 1.00 31.27 88 ARG A N 1
ATOM 615 C CA . ARG A 1 88 ? 54.222 -13.469 27.766 1.00 31.27 88 ARG A CA 1
ATOM 616 C C . ARG A 1 88 ? 53.899 -12.957 29.195 1.00 31.27 88 ARG A C 1
ATOM 618 O O . ARG A 1 88 ? 54.520 -12.004 29.635 1.00 31.27 88 ARG A O 1
ATOM 625 N N . GLY A 1 89 ? 53.077 -13.622 30.024 1.00 28.58 89 GLY A N 1
ATOM 626 C CA . GLY A 1 89 ? 52.433 -14.957 29.942 1.00 28.58 89 GLY A CA 1
ATOM 627 C C . GLY A 1 89 ? 51.066 -14.993 30.669 1.00 28.58 89 GLY A C 1
ATOM 628 O O . GLY A 1 89 ? 50.255 -14.123 30.393 1.00 28.58 89 GLY A O 1
ATOM 629 N N . VAL A 1 90 ? 50.691 -15.925 31.568 1.00 32.00 90 VAL A N 1
ATOM 630 C CA . VAL A 1 90 ? 51.322 -17.135 32.171 1.00 32.00 90 VAL A CA 1
ATOM 631 C C . VAL A 1 90 ? 50.199 -18.202 32.434 1.00 32.00 90 VAL A C 1
ATOM 633 O O . VAL A 1 90 ? 49.096 -18.080 31.908 1.00 32.00 90 VAL A O 1
ATOM 636 N N . ARG A 1 91 ? 50.467 -19.295 33.172 1.00 32.06 91 ARG A N 1
ATOM 637 C CA . ARG A 1 91 ? 49.528 -20.361 33.632 1.00 32.06 91 ARG A CA 1
ATOM 638 C C . ARG A 1 91 ? 48.590 -19.814 34.747 1.00 32.06 91 ARG A C 1
ATOM 640 O O . ARG A 1 91 ? 48.994 -18.873 35.413 1.00 32.06 91 ARG A O 1
ATOM 647 N N . SER A 1 92 ? 47.390 -20.339 35.045 1.00 30.20 92 SER A N 1
ATOM 648 C CA . SER A 1 92 ? 46.907 -21.736 34.977 1.00 30.20 92 SER A CA 1
ATOM 649 C C . SER A 1 92 ? 45.364 -21.901 34.826 1.00 30.20 92 SER A C 1
ATOM 651 O O . SER A 1 92 ? 44.587 -20.959 34.927 1.00 30.20 92 SER A O 1
ATOM 653 N N . ARG A 1 93 ? 44.928 -23.148 34.573 1.00 31.89 93 ARG A N 1
ATOM 654 C CA . ARG A 1 93 ? 43.553 -23.720 34.680 1.00 31.89 93 ARG A CA 1
ATOM 655 C C . ARG A 1 93 ? 43.588 -24.817 35.783 1.00 31.89 93 ARG A C 1
ATOM 657 O O . ARG A 1 93 ? 44.714 -25.175 36.136 1.00 31.89 93 ARG A O 1
ATOM 664 N N . PRO A 1 94 ? 42.483 -25.454 36.264 1.00 47.12 94 PRO A N 1
ATOM 665 C CA . PRO A 1 94 ? 41.085 -25.512 35.777 1.00 47.12 94 PRO A CA 1
ATOM 666 C C . PRO A 1 94 ? 40.061 -25.153 36.913 1.00 47.12 94 PRO A C 1
ATOM 668 O O . PRO A 1 94 ? 40.437 -24.363 37.763 1.00 47.12 94 PRO A O 1
ATOM 671 N N . ARG A 1 95 ? 38.782 -25.584 37.038 1.00 28.64 95 ARG A N 1
ATOM 672 C CA . ARG A 1 95 ? 37.957 -26.690 36.472 1.00 28.64 95 ARG A CA 1
ATOM 673 C C . ARG A 1 95 ? 36.442 -26.355 36.502 1.00 28.64 95 ARG A C 1
ATOM 675 O O . ARG A 1 95 ? 36.038 -25.352 37.071 1.00 28.64 95 ARG A O 1
ATOM 682 N N . ARG A 1 96 ? 35.618 -27.195 35.856 1.00 36.94 96 ARG A N 1
ATOM 683 C CA . ARG A 1 96 ? 34.139 -27.093 35.768 1.00 36.94 96 ARG A CA 1
ATOM 684 C C . ARG A 1 96 ? 33.432 -27.472 37.082 1.00 36.94 96 ARG A C 1
ATOM 686 O O . ARG A 1 96 ? 33.847 -28.474 37.655 1.00 36.94 96 ARG A O 1
ATOM 693 N N . THR A 1 97 ? 32.256 -26.882 37.343 1.00 29.30 97 THR A N 1
ATOM 694 C CA . THR A 1 97 ? 31.034 -27.622 37.760 1.00 29.30 97 THR A CA 1
ATOM 695 C C . THR A 1 97 ? 29.732 -26.821 37.569 1.00 29.30 97 THR A C 1
ATOM 697 O O . THR A 1 97 ? 29.641 -25.646 37.900 1.00 29.30 97 THR A O 1
ATOM 700 N N . THR A 1 98 ? 28.706 -27.512 37.075 1.00 34.66 98 THR A N 1
ATOM 701 C CA . THR A 1 98 ? 27.257 -27.303 37.307 1.00 34.66 98 THR A CA 1
ATOM 702 C C . THR A 1 98 ? 26.724 -28.625 37.917 1.00 34.66 98 THR A C 1
ATOM 704 O O . THR A 1 98 ? 27.510 -29.581 37.936 1.00 34.66 98 THR A O 1
ATOM 707 N N . PRO A 1 99 ? 25.461 -28.776 38.391 1.00 46.16 99 PRO A N 1
ATOM 708 C CA . PRO A 1 99 ? 24.296 -27.872 38.362 1.00 46.16 99 PRO A CA 1
ATOM 709 C C . PRO A 1 99 ? 23.604 -27.685 39.742 1.00 46.16 99 PRO A C 1
ATOM 711 O O . PRO A 1 99 ? 24.089 -28.174 40.756 1.00 46.16 99 PRO A O 1
ATOM 714 N N . GLY A 1 100 ? 22.424 -27.043 39.783 1.00 27.83 100 GLY A N 1
ATOM 715 C CA . GLY A 1 100 ? 21.545 -27.063 40.965 1.00 27.83 100 GLY A CA 1
ATOM 716 C C . GLY A 1 100 ? 20.194 -26.353 40.780 1.00 27.83 100 GLY A C 1
ATOM 717 O O . GLY A 1 100 ? 20.154 -25.167 40.470 1.00 27.83 100 GLY A O 1
ATOM 718 N N . ARG A 1 101 ? 19.086 -27.077 40.996 1.00 35.72 101 ARG A N 1
ATOM 719 C CA . ARG A 1 101 ? 17.727 -26.542 41.250 1.00 35.72 101 ARG A CA 1
ATOM 720 C C . ARG A 1 101 ? 17.443 -26.633 42.757 1.00 35.72 101 ARG A C 1
ATOM 722 O O . ARG A 1 101 ? 17.981 -27.531 43.401 1.00 35.72 101 ARG A O 1
ATOM 729 N N . PRO A 1 102 ? 16.501 -25.833 43.276 1.00 41.94 102 PRO A N 1
ATOM 730 C CA . PRO A 1 102 ? 15.506 -26.404 44.189 1.00 41.94 102 PRO A CA 1
ATOM 731 C C . PRO A 1 102 ? 14.053 -26.116 43.752 1.00 41.94 102 PRO A C 1
ATOM 733 O O . PRO A 1 102 ? 13.802 -25.511 42.708 1.00 41.94 102 PRO A O 1
ATOM 736 N N . THR A 1 103 ? 13.096 -26.639 44.522 1.00 33.22 103 THR A N 1
ATOM 737 C CA . THR A 1 103 ? 11.659 -26.747 44.198 1.00 33.22 103 THR A CA 1
ATOM 738 C C . THR A 1 103 ? 10.752 -26.038 45.216 1.00 33.22 103 THR A C 1
ATOM 740 O O . THR A 1 103 ? 11.222 -25.496 46.210 1.00 33.22 103 THR A O 1
ATOM 743 N N . ALA A 1 104 ? 9.443 -26.013 44.941 1.00 34.59 104 ALA A N 1
ATOM 744 C CA . ALA A 1 104 ? 8.448 -25.179 45.616 1.00 34.59 104 ALA A CA 1
ATOM 745 C C . ALA A 1 104 ? 7.873 -25.717 46.947 1.00 34.59 104 ALA A C 1
ATOM 747 O O . ALA A 1 104 ? 7.718 -26.922 47.132 1.00 34.59 104 ALA A O 1
ATOM 748 N N . SER A 1 105 ? 7.392 -24.782 47.771 1.00 30.38 105 SER A N 1
ATOM 749 C CA . SER A 1 105 ? 6.218 -24.866 48.664 1.00 30.38 105 SER A CA 1
ATOM 750 C C . SER A 1 105 ? 5.682 -23.422 48.825 1.00 30.38 105 SER A C 1
ATOM 752 O O . SER A 1 105 ? 6.467 -22.482 48.763 1.00 30.38 105 SER A O 1
ATOM 754 N N . LEU A 1 106 ? 4.386 -23.076 48.803 1.00 35.19 106 LEU A N 1
ATOM 755 C CA . LEU A 1 106 ? 3.160 -23.578 49.451 1.00 35.19 106 LEU A CA 1
ATOM 756 C C . LEU A 1 106 ? 3.117 -23.388 50.979 1.00 35.19 106 LEU A C 1
ATOM 758 O O . LEU A 1 106 ? 3.658 -24.187 51.734 1.00 35.19 106 LEU A O 1
ATOM 762 N N . GLY A 1 107 ? 2.367 -22.364 51.410 1.00 29.59 107 GLY A N 1
ATOM 763 C CA . GLY A 1 107 ? 1.977 -22.075 52.796 1.00 29.59 107 GLY A CA 1
ATOM 764 C C . GLY A 1 107 ? 0.669 -21.263 52.832 1.00 29.59 107 GLY A C 1
ATOM 765 O O . GLY A 1 107 ? 0.374 -20.532 51.887 1.00 29.59 107 GLY A O 1
ATOM 766 N N . ARG A 1 108 ? -0.153 -21.428 53.879 1.00 33.00 108 ARG A N 1
ATOM 767 C CA . ARG A 1 108 ? -1.494 -20.812 54.027 1.00 33.00 108 ARG A CA 1
ATOM 768 C C . ARG A 1 108 ? -1.488 -19.681 55.078 1.00 33.00 108 ARG A C 1
ATOM 770 O O . ARG A 1 108 ? -0.682 -19.721 55.998 1.00 33.00 108 ARG A O 1
ATOM 777 N N . GLY A 1 109 ? -2.425 -18.725 54.980 1.00 27.58 109 GLY A N 1
ATOM 778 C CA . GLY A 1 109 ? -2.825 -17.833 56.097 1.00 27.58 109 GLY A CA 1
ATOM 779 C C . GLY A 1 109 ? -3.853 -18.507 57.036 1.00 27.58 109 GLY A C 1
ATOM 780 O O . GLY A 1 109 ? -3.908 -19.740 57.020 1.00 27.58 109 GLY A O 1
ATOM 781 N N . PRO A 1 110 ? -4.749 -17.781 57.763 1.00 57.62 110 PRO A N 1
ATOM 782 C CA . PRO A 1 110 ? -5.019 -16.323 57.777 1.00 57.62 110 PRO A CA 1
ATOM 783 C C . PRO A 1 110 ? -5.305 -15.742 59.211 1.00 57.62 110 PRO A C 1
ATOM 785 O O . PRO A 1 110 ? -4.901 -16.357 60.191 1.00 57.62 110 PRO A O 1
ATOM 788 N N . ARG A 1 111 ? -6.104 -14.643 59.329 1.00 33.66 111 ARG A N 1
ATOM 789 C CA . ARG A 1 111 ? -6.620 -13.931 60.560 1.00 33.66 111 ARG A CA 1
ATOM 790 C C . ARG A 1 111 ? -5.610 -12.929 61.181 1.00 33.66 111 ARG A C 1
ATOM 792 O O . ARG A 1 111 ? -4.430 -13.230 61.156 1.00 33.66 111 ARG A O 1
ATOM 799 N N . ARG A 1 112 ? -5.918 -11.737 61.748 1.00 32.16 112 ARG A N 1
ATOM 800 C CA . ARG A 1 112 ? -7.098 -10.846 62.054 1.00 32.16 112 ARG A CA 1
ATOM 801 C C . ARG A 1 112 ? -6.619 -9.367 61.864 1.00 32.16 112 ARG A C 1
ATOM 803 O O . ARG A 1 112 ? -5.415 -9.163 61.850 1.00 32.16 112 ARG A O 1
ATOM 810 N N . GLY A 1 113 ? -7.412 -8.281 61.792 1.00 28.80 113 GLY A N 1
ATOM 811 C CA . GLY A 1 113 ? -8.872 -8.101 61.661 1.00 28.80 113 GLY A CA 1
ATOM 812 C C . GLY A 1 113 ? -9.578 -7.315 62.797 1.00 28.80 113 GLY A C 1
ATOM 813 O O . GLY A 1 113 ? -10.143 -7.981 63.659 1.00 28.80 113 GLY A O 1
ATOM 814 N N . ILE A 1 114 ? -9.614 -5.959 62.792 1.00 33.28 114 ILE A N 1
ATOM 815 C CA . ILE A 1 114 ? -10.421 -5.092 63.708 1.00 33.28 114 ILE A CA 1
ATOM 816 C C . ILE A 1 114 ? -10.813 -3.711 63.092 1.00 33.28 114 ILE A C 1
ATOM 818 O O . ILE A 1 114 ? -10.167 -3.220 62.175 1.00 33.28 114 ILE A O 1
ATOM 822 N N . ARG A 1 115 ? -11.912 -3.148 63.629 1.00 31.47 115 ARG A N 1
ATOM 823 C CA . ARG A 1 115 ? -12.658 -1.872 63.401 1.00 31.47 115 ARG A CA 1
ATOM 824 C C . ARG A 1 115 ? -11.787 -0.584 63.413 1.00 31.47 115 ARG A C 1
ATOM 826 O O . ARG A 1 115 ? -10.718 -0.619 64.002 1.00 31.47 115 ARG A O 1
ATOM 833 N N . GLY A 1 116 ? -12.209 0.601 62.931 1.00 29.58 116 GLY A N 1
ATOM 834 C CA . GLY A 1 116 ? -13.468 1.063 62.296 1.00 29.58 116 GLY A CA 1
ATOM 835 C C . GLY A 1 116 ? -13.731 2.585 62.509 1.00 29.58 116 GLY A C 1
ATOM 836 O O . GLY A 1 116 ? -12.890 3.255 63.095 1.00 29.58 116 GLY A O 1
ATOM 837 N N . ARG A 1 117 ? -14.933 3.080 62.134 1.00 32.62 117 ARG A N 1
ATOM 838 C CA . ARG A 1 117 ? -15.493 4.469 62.251 1.00 32.62 117 ARG A CA 1
ATOM 839 C C . ARG A 1 117 ? -15.116 5.530 61.188 1.00 32.62 117 ARG A C 1
ATOM 841 O O . ARG A 1 117 ? -13.953 5.797 60.929 1.00 32.62 117 ARG A O 1
ATOM 848 N N . GLY A 1 118 ? -16.154 6.232 60.719 1.00 28.55 118 GLY A N 1
ATOM 849 C CA . GLY A 1 118 ? -16.206 7.697 60.517 1.00 28.55 118 GLY A CA 1
ATOM 850 C C . GLY A 1 118 ? -17.427 8.231 61.306 1.00 28.55 118 GLY A C 1
ATOM 851 O O . GLY A 1 118 ? -17.845 7.522 62.229 1.00 28.55 118 GLY A O 1
ATOM 852 N N . PRO A 1 119 ? -18.095 9.350 60.941 1.00 60.25 119 PRO A N 1
ATOM 853 C CA . PRO A 1 119 ? -17.712 10.423 60.008 1.00 60.25 119 PRO A CA 1
ATOM 854 C C . PRO A 1 119 ? -17.867 11.859 60.596 1.00 60.25 119 PRO A C 1
ATOM 856 O O . PRO A 1 119 ? -18.543 12.062 61.600 1.00 60.25 119 PRO A O 1
ATOM 859 N N . ALA A 1 120 ? -17.314 12.871 59.916 1.00 32.78 120 ALA A N 1
ATOM 860 C CA . ALA A 1 120 ? -17.656 14.303 60.038 1.00 32.78 120 ALA A CA 1
ATOM 861 C C . ALA A 1 120 ? -17.142 15.049 58.779 1.00 32.78 120 ALA A C 1
ATOM 863 O O . ALA A 1 120 ? -16.228 14.551 58.129 1.00 32.78 120 ALA A O 1
ATOM 864 N N . GLY A 1 121 ? -17.648 16.210 58.346 1.00 30.95 121 GLY A N 1
ATOM 865 C CA . GLY A 1 121 ? -18.729 17.040 58.895 1.00 30.95 121 GLY A CA 1
ATOM 866 C C . GLY A 1 121 ? -18.260 18.464 59.229 1.00 30.95 121 GLY A C 1
ATOM 867 O O . GLY A 1 121 ? -17.851 18.709 60.357 1.00 30.95 121 GLY A O 1
ATOM 868 N N . GLY A 1 122 ? -18.330 19.411 58.280 1.00 30.25 122 GLY A N 1
ATOM 869 C CA . GLY A 1 122 ? -17.930 20.808 58.517 1.00 30.25 122 GLY A CA 1
ATOM 870 C C . GLY A 1 122 ? -18.339 21.791 57.408 1.00 30.25 122 GLY A C 1
ATOM 871 O O . GLY A 1 122 ? -18.231 21.480 56.225 1.00 30.25 122 GLY A O 1
ATOM 872 N N . ARG A 1 123 ? -18.811 22.986 57.800 1.00 35.69 123 ARG A N 1
ATOM 873 C CA . ARG A 1 123 ? -19.170 24.128 56.931 1.00 35.69 123 ARG A CA 1
ATOM 874 C C . ARG A 1 123 ? -18.676 25.444 57.554 1.00 35.69 123 ARG A C 1
ATOM 876 O O . ARG A 1 123 ? -19.130 25.796 58.637 1.00 35.69 123 ARG A O 1
ATOM 883 N N . SER A 1 124 ? -17.897 26.228 56.813 1.00 33.22 124 SER A N 1
ATOM 884 C CA . SER A 1 124 ? -17.685 27.680 56.999 1.00 33.22 124 SER A CA 1
ATOM 885 C C . SER A 1 124 ? -17.102 28.235 55.684 1.00 33.22 124 SER A C 1
ATOM 887 O O . SER A 1 124 ? -16.315 27.544 55.050 1.00 33.22 124 SER A O 1
ATOM 889 N N . ARG A 1 125 ? -17.560 29.328 55.051 1.00 33.59 125 ARG A N 1
ATOM 890 C CA . ARG A 1 125 ? -18.008 30.696 55.427 1.00 33.59 125 ARG A CA 1
ATOM 891 C C . ARG A 1 125 ? -16.887 31.756 55.493 1.00 33.59 125 ARG A C 1
ATOM 893 O O . ARG A 1 125 ? -16.283 31.926 56.538 1.00 33.59 125 ARG A O 1
ATOM 900 N N . LEU A 1 126 ? -16.849 32.561 54.417 1.00 33.50 126 LEU A N 1
ATOM 901 C CA . LEU A 1 126 ? -16.717 34.036 54.361 1.00 33.50 126 LEU A CA 1
ATOM 902 C C . LEU A 1 126 ? -15.377 34.731 54.706 1.00 33.50 126 LEU A C 1
ATOM 904 O O . LEU A 1 126 ? -14.710 34.402 55.677 1.00 33.50 126 LEU A O 1
ATOM 908 N N . GLY A 1 127 ? -15.085 35.793 53.934 1.00 28.39 127 GLY A N 1
ATOM 909 C CA . GLY A 1 127 ? -14.002 36.777 54.131 1.00 28.39 127 GLY A CA 1
ATOM 910 C C . GLY A 1 127 ? -13.157 36.999 52.857 1.00 28.39 127 GLY A C 1
ATOM 911 O O . GLY A 1 127 ? -12.722 36.020 52.265 1.00 28.39 127 GLY A O 1
ATOM 912 N N . GLY A 1 128 ? -12.884 38.212 52.347 1.00 28.81 128 GLY A N 1
ATOM 913 C CA . GLY A 1 128 ? -13.441 39.545 52.653 1.00 28.81 128 GLY A CA 1
ATOM 914 C C . GLY A 1 128 ? -12.381 40.635 52.922 1.00 28.81 128 GLY A C 1
ATOM 915 O O . GLY A 1 128 ? -11.979 40.793 54.067 1.00 28.81 128 GLY A O 1
ATOM 916 N N . GLY A 1 129 ? -11.981 41.409 51.898 1.00 27.41 129 GLY A N 1
ATOM 917 C CA . GLY A 1 129 ? -10.922 42.454 51.944 1.00 27.41 129 GLY A CA 1
ATOM 918 C C . GLY A 1 129 ? -9.821 42.173 50.895 1.00 27.41 129 GLY A C 1
ATOM 919 O O . GLY A 1 129 ? -9.430 41.020 50.776 1.00 27.41 129 GLY A O 1
ATOM 920 N N . SER A 1 130 ? -9.337 43.065 50.009 1.00 30.19 130 SER A N 1
ATOM 921 C CA . SER A 1 130 ? -9.192 44.546 49.977 1.00 30.19 130 SER A CA 1
ATOM 922 C C . SER A 1 130 ? -8.088 45.063 50.928 1.00 30.19 130 SER A C 1
ATOM 924 O O . SER A 1 130 ? -8.035 44.596 52.057 1.00 30.19 130 SER A O 1
ATOM 926 N N . VAL A 1 131 ? -7.156 45.979 50.591 1.00 32.94 131 VAL A N 1
ATOM 927 C CA . VAL A 1 131 ? -7.009 46.980 49.494 1.00 32.94 131 VAL A CA 1
ATOM 928 C C . VAL A 1 131 ? -5.507 47.176 49.145 1.00 32.94 131 VAL A C 1
ATOM 930 O O . VAL A 1 131 ? -4.697 47.091 50.067 1.00 32.94 131 VAL A O 1
ATOM 933 N N . ARG A 1 132 ? -5.148 47.551 47.893 1.00 32.31 132 ARG A N 1
ATOM 934 C CA . ARG A 1 132 ? -4.152 48.599 47.464 1.00 32.31 132 ARG A CA 1
ATOM 935 C C . ARG A 1 132 ? -3.591 48.333 46.054 1.00 32.31 132 ARG A C 1
ATOM 937 O O . ARG A 1 132 ? -3.515 47.188 45.628 1.00 32.31 132 ARG A O 1
ATOM 944 N N . GLY A 1 133 ? -3.176 49.389 45.344 1.00 28.55 133 GLY A N 1
ATOM 945 C CA . GLY A 1 133 ? -2.550 49.289 44.018 1.00 28.55 133 GLY A CA 1
ATOM 946 C C . GLY A 1 133 ? -2.015 50.622 43.476 1.00 28.55 133 GLY A C 1
ATOM 947 O O . GLY A 1 133 ? -2.178 51.660 44.115 1.00 28.55 133 GLY A O 1
ATOM 948 N N . ALA A 1 134 ? -1.386 50.557 42.299 1.00 31.58 134 ALA A N 1
ATOM 949 C CA . ALA A 1 134 ? -0.986 51.654 41.407 1.00 31.58 134 ALA A CA 1
ATOM 950 C C . ALA A 1 134 ? -0.689 51.048 40.006 1.00 31.58 134 ALA A C 1
ATOM 952 O O . ALA A 1 134 ? -0.355 49.869 39.935 1.00 31.58 134 ALA A O 1
ATOM 953 N N . GLY A 1 135 ? -0.780 51.748 38.870 1.00 28.95 135 GLY A N 1
ATOM 954 C CA . GLY A 1 135 ? -1.337 53.088 38.664 1.00 28.95 135 GLY A CA 1
ATOM 955 C C . GLY A 1 135 ? -0.540 53.975 37.699 1.00 28.95 135 GLY A C 1
ATOM 956 O O . GLY A 1 135 ? 0.100 54.899 38.179 1.00 28.95 135 GLY A O 1
ATOM 957 N N . THR A 1 136 ? -0.639 53.753 36.380 1.00 33.22 136 THR A N 1
ATOM 958 C CA . THR A 1 136 ? -0.360 54.748 35.312 1.00 33.22 136 THR A CA 1
ATOM 959 C C . THR A 1 136 ? -0.919 54.289 33.952 1.00 33.22 136 THR A C 1
ATOM 961 O O . THR A 1 136 ? -0.866 53.106 33.625 1.00 33.22 136 THR A O 1
ATOM 964 N N . GLY A 1 137 ? -1.436 55.240 33.163 1.00 27.11 137 GLY A N 1
ATOM 965 C CA . GLY A 1 137 ? -1.558 55.165 31.693 1.00 27.11 137 GLY A CA 1
ATOM 966 C C . GLY A 1 137 ? -0.530 56.114 31.041 1.00 27.11 137 GLY A C 1
ATOM 967 O O . GLY A 1 137 ? 0.490 56.364 31.693 1.00 27.11 137 GLY A O 1
ATOM 968 N N . PRO A 1 138 ? -0.769 56.716 29.853 1.00 48.91 138 PRO A N 1
ATOM 969 C CA . PRO A 1 138 ? -1.972 56.703 28.996 1.00 48.91 138 PRO A CA 1
ATOM 970 C C . PRO A 1 138 ? -1.711 55.884 27.694 1.00 48.91 138 PRO A C 1
ATOM 972 O O . PRO A 1 138 ? -0.968 54.913 27.796 1.00 48.91 138 PRO A O 1
ATOM 975 N N . ASP A 1 139 ? -2.246 56.074 26.472 1.00 30.48 139 ASP A N 1
ATOM 976 C CA . ASP A 1 139 ? -3.210 56.975 25.768 1.00 30.48 139 ASP A CA 1
ATOM 977 C C . ASP A 1 139 ? -3.944 56.088 24.693 1.00 30.48 139 ASP A C 1
ATOM 979 O O . ASP A 1 139 ? -3.606 54.910 24.571 1.00 30.48 139 ASP A O 1
ATOM 983 N N . ALA A 1 140 ? -5.031 56.404 23.963 1.00 31.06 140 ALA A N 1
ATOM 984 C CA . ALA A 1 140 ? -5.499 57.576 23.187 1.00 31.06 140 ALA A CA 1
ATOM 985 C C . ALA A 1 140 ? -4.731 57.818 21.850 1.00 31.06 140 ALA A C 1
ATOM 987 O O . ALA A 1 140 ? -3.511 57.747 21.826 1.00 31.06 140 ALA A O 1
ATOM 988 N N . ALA A 1 141 ? -5.343 58.104 20.686 1.00 31.66 141 ALA A N 1
ATOM 989 C CA . ALA A 1 141 ? -6.754 58.095 20.251 1.00 31.66 141 ALA A CA 1
ATOM 990 C C . ALA A 1 141 ? -6.860 58.058 18.689 1.00 31.66 141 ALA A C 1
ATOM 992 O O . ALA A 1 141 ? -5.863 57.851 18.006 1.00 31.66 141 ALA A O 1
ATOM 993 N N . ASP A 1 142 ? -8.070 58.315 18.163 1.00 30.78 142 ASP A N 1
ATOM 994 C CA . ASP A 1 142 ? -8.482 58.556 16.759 1.00 30.78 142 ASP A CA 1
ATOM 995 C C . ASP A 1 142 ? -8.514 57.359 15.773 1.00 30.78 142 ASP A C 1
ATOM 997 O O . ASP A 1 142 ? -7.548 56.632 15.580 1.00 30.78 142 ASP A O 1
ATOM 1001 N N . ARG A 1 143 ? -9.701 56.946 15.282 1.00 32.06 143 ARG A N 1
ATOM 1002 C CA . ARG A 1 143 ? -10.639 57.555 14.286 1.00 32.06 143 ARG A CA 1
ATOM 1003 C C . ARG A 1 143 ? -10.132 57.360 12.842 1.00 32.06 143 ARG A C 1
ATOM 1005 O O . ARG A 1 143 ? -9.152 57.965 12.446 1.00 32.06 143 ARG A O 1
ATOM 1012 N N . ALA A 1 144 ? -10.664 56.445 12.026 1.00 30.98 144 ALA A N 1
ATOM 1013 C CA . ALA A 1 144 ? -12.035 56.301 11.503 1.00 30.98 144 ALA A CA 1
ATOM 1014 C C . ALA A 1 144 ? -12.479 57.410 10.525 1.00 30.98 144 ALA A C 1
ATOM 1016 O O . ALA A 1 144 ? -12.805 58.505 10.969 1.00 30.98 144 ALA A O 1
ATOM 1017 N N . LEU A 1 145 ? -12.640 57.073 9.231 1.00 30.66 145 LEU A N 1
ATOM 1018 C CA . LEU A 1 145 ? -13.948 57.149 8.548 1.00 30.66 145 LEU A CA 1
ATOM 1019 C C . LEU A 1 145 ? -13.973 56.499 7.148 1.00 30.66 145 LEU A C 1
ATOM 1021 O O . LEU A 1 145 ? -12.966 56.374 6.458 1.00 30.66 145 LEU A O 1
ATOM 1025 N N . SER A 1 146 ? -15.174 56.082 6.750 1.00 32.34 146 SER A N 1
ATOM 1026 C CA . SER A 1 146 ? -15.521 55.398 5.498 1.00 32.34 146 SER A CA 1
ATOM 1027 C C . SER A 1 146 ? -15.443 56.280 4.245 1.00 32.34 146 SER A C 1
ATOM 1029 O O . SER A 1 146 ? -15.734 57.473 4.315 1.00 32.34 146 SER A O 1
ATOM 1031 N N . ARG A 1 147 ? -15.292 55.657 3.063 1.00 31.92 147 ARG A N 1
ATOM 1032 C CA . ARG A 1 147 ? -15.946 56.108 1.812 1.00 31.92 147 ARG A CA 1
ATOM 1033 C C . ARG A 1 147 ? -16.179 54.948 0.833 1.00 31.92 147 ARG A C 1
ATOM 1035 O O . ARG A 1 147 ? -15.358 54.045 0.728 1.00 31.92 147 ARG A O 1
ATOM 1042 N N . ARG A 1 148 ? -17.316 54.984 0.127 1.00 33.34 148 ARG A N 1
ATOM 1043 C CA . ARG A 1 148 ? -17.644 54.129 -1.033 1.00 33.34 148 ARG A CA 1
ATOM 1044 C C . ARG A 1 148 ? -17.501 54.950 -2.321 1.00 33.34 148 ARG A C 1
ATOM 1046 O O . ARG A 1 148 ? -17.786 56.140 -2.274 1.00 33.34 148 ARG A O 1
ATOM 1053 N N . VAL A 1 149 ? -17.169 54.287 -3.431 1.00 30.91 149 VAL A N 1
ATOM 1054 C CA . VAL A 1 149 ? -17.516 54.559 -4.853 1.00 30.91 149 VAL A CA 1
ATOM 1055 C C . VAL A 1 149 ? -16.778 53.454 -5.637 1.00 30.91 149 VAL A C 1
ATOM 1057 O O . VAL A 1 149 ? -15.573 53.311 -5.478 1.00 30.91 149 VAL A O 1
ATOM 1060 N N . ALA A 1 150 ? -17.450 52.430 -6.172 1.00 30.11 150 ALA A N 1
ATOM 1061 C CA . ALA A 1 150 ? -18.280 52.395 -7.386 1.00 30.11 150 ALA A CA 1
ATOM 1062 C C . ALA A 1 150 ? -17.448 52.442 -8.689 1.00 30.11 150 ALA A C 1
ATOM 1064 O O . ALA A 1 150 ? -16.740 53.410 -8.945 1.00 30.11 150 ALA A O 1
ATOM 1065 N N . GLY A 1 151 ? -17.559 51.389 -9.511 1.00 27.58 151 GLY A N 1
ATOM 1066 C CA . GLY A 1 151 ? -16.854 51.234 -10.789 1.00 27.58 151 GLY A CA 1
ATOM 1067 C C . GLY A 1 151 ? -17.348 50.001 -11.557 1.00 27.58 151 GLY A C 1
ATOM 1068 O O . GLY A 1 151 ? -17.097 48.870 -11.148 1.00 27.58 151 GLY A O 1
ATOM 1069 N N . THR A 1 152 ? -18.093 50.223 -12.640 1.00 32.44 152 THR A N 1
ATOM 1070 C CA . THR A 1 152 ? -18.779 49.188 -13.440 1.00 32.44 152 THR A CA 1
ATOM 1071 C C . THR A 1 152 ? -17.857 48.618 -14.537 1.00 32.44 152 THR A C 1
ATOM 1073 O O . THR A 1 152 ? -17.120 49.396 -15.144 1.00 32.44 152 THR A O 1
ATOM 1076 N N . PRO A 1 153 ? -17.881 47.303 -14.842 1.00 38.78 153 PRO A N 1
ATOM 1077 C CA . PRO A 1 153 ? -17.021 46.709 -15.872 1.00 38.78 153 PRO A CA 1
ATOM 1078 C C . PRO A 1 153 ? -17.557 46.893 -17.312 1.00 38.78 153 PRO A C 1
ATOM 1080 O O . PRO A 1 153 ? -18.773 46.956 -17.508 1.00 38.78 153 PRO A O 1
ATOM 1083 N N . PRO A 1 154 ? -16.678 46.906 -18.337 1.00 43.19 154 PRO A N 1
ATOM 1084 C CA . PRO A 1 154 ? -17.066 46.927 -19.748 1.00 43.19 154 PRO A CA 1
ATOM 1085 C C . PRO A 1 154 ? -17.146 45.530 -20.406 1.00 43.19 154 PRO A C 1
ATOM 1087 O O . PRO A 1 154 ? -16.403 44.602 -20.089 1.00 43.19 154 PRO A O 1
ATOM 1090 N N . HIS A 1 155 ? -17.998 45.435 -21.426 1.00 36.88 155 HIS A N 1
ATOM 1091 C CA . HIS A 1 155 ? -18.167 44.337 -22.392 1.00 36.88 155 HIS A CA 1
ATOM 1092 C C . HIS A 1 155 ? -18.325 44.960 -23.806 1.00 36.88 155 HIS A C 1
ATOM 1094 O O . HIS A 1 155 ? -18.530 46.175 -23.873 1.00 36.88 155 HIS A O 1
ATOM 1100 N N . PRO A 1 156 ? -18.332 44.211 -24.939 1.00 50.44 156 PRO A N 1
ATOM 1101 C CA . PRO A 1 156 ? -18.011 42.791 -25.176 1.00 50.44 156 PRO A CA 1
ATOM 1102 C C . PRO A 1 156 ? -17.000 42.574 -26.344 1.00 50.44 156 PRO A C 1
ATOM 1104 O O . PRO A 1 156 ? -16.539 43.519 -26.983 1.00 50.44 156 PRO A O 1
ATOM 1107 N N . ARG A 1 157 ? -16.744 41.312 -26.733 1.00 31.34 157 ARG A N 1
ATOM 1108 C CA . ARG A 1 157 ? -16.408 40.935 -28.129 1.00 31.34 157 ARG A CA 1
ATOM 1109 C C . ARG A 1 157 ? -17.212 39.701 -28.576 1.00 31.34 157 ARG A C 1
ATOM 1111 O O . ARG A 1 157 ? -17.576 38.872 -27.751 1.00 31.34 157 ARG A O 1
ATOM 1118 N N . ARG A 1 158 ? -17.526 39.624 -29.877 1.00 30.03 158 ARG A N 1
ATOM 1119 C CA . ARG A 1 158 ? -18.393 38.610 -30.522 1.00 30.03 158 ARG A CA 1
ATOM 1120 C C . ARG A 1 158 ? -17.619 37.373 -31.000 1.00 30.03 158 ARG A C 1
ATOM 1122 O O . ARG A 1 158 ? -16.616 37.564 -31.679 1.00 30.03 158 ARG A O 1
ATOM 1129 N N . ILE A 1 159 ? -18.205 36.181 -30.832 1.00 29.58 159 ILE A N 1
ATOM 1130 C CA . ILE A 1 159 ? -18.284 35.062 -31.809 1.00 29.58 159 ILE A CA 1
ATOM 1131 C C . ILE A 1 159 ? -19.628 34.360 -31.483 1.00 29.58 159 ILE A C 1
ATOM 1133 O O . ILE A 1 159 ? -19.795 33.903 -30.361 1.00 29.58 159 ILE A O 1
ATOM 1137 N N . VAL A 1 160 ? -20.727 34.555 -32.223 1.00 29.77 160 VAL A N 1
ATOM 1138 C CA . VAL A 1 160 ? -21.130 33.909 -33.497 1.00 29.77 160 VAL A CA 1
ATOM 1139 C C . VAL A 1 160 ? -21.295 32.382 -33.392 1.00 29.77 160 VAL A C 1
ATOM 1141 O O . VAL A 1 160 ? -20.323 31.639 -33.395 1.00 29.77 160 VAL A O 1
ATOM 1144 N N . ALA A 1 161 ? -22.550 31.929 -33.395 1.00 29.16 161 ALA A N 1
ATOM 1145 C CA . ALA A 1 161 ? -22.972 30.564 -33.713 1.00 29.16 161 ALA A CA 1
ATOM 1146 C C . ALA A 1 161 ? -24.248 30.655 -34.573 1.00 29.16 161 ALA A C 1
ATOM 1148 O O . ALA A 1 161 ? -25.007 31.615 -34.425 1.00 29.16 161 ALA A O 1
ATOM 1149 N N . CYS A 1 162 ? -24.462 29.706 -35.488 1.00 27.30 162 CYS A N 1
ATOM 1150 C CA . CYS A 1 162 ? -25.480 29.799 -36.543 1.00 27.30 162 CYS A CA 1
ATOM 1151 C C . CYS A 1 162 ? -26.363 28.545 -36.613 1.00 27.30 162 CYS A C 1
ATOM 1153 O O . CYS A 1 162 ? -25.875 27.442 -36.386 1.00 27.30 162 CYS A O 1
ATOM 1155 N N . GLY A 1 163 ? -27.614 28.725 -37.051 1.00 27.78 163 GLY A N 1
ATOM 1156 C CA . GLY A 1 163 ? -28.561 27.641 -37.345 1.00 27.78 163 GLY A CA 1
ATOM 1157 C C . GLY A 1 163 ? -29.352 27.153 -36.118 1.00 27.78 163 GLY A C 1
ATOM 1158 O O . GLY A 1 163 ? -28.801 27.044 -35.030 1.00 27.78 163 GLY A O 1
ATOM 1159 N N . ALA A 1 164 ? -30.646 26.846 -36.226 1.00 30.39 164 ALA A N 1
ATOM 1160 C CA . ALA A 1 164 ? -31.558 27.040 -37.359 1.00 30.39 164 ALA A CA 1
ATOM 1161 C C . ALA A 1 164 ? -33.008 27.184 -36.856 1.00 30.39 164 ALA A C 1
ATOM 1163 O O . ALA A 1 164 ? -33.330 26.724 -35.761 1.00 30.39 164 ALA A O 1
ATOM 1164 N N . GLY A 1 165 ? -33.880 27.795 -37.660 1.00 25.98 165 GLY A N 1
ATOM 1165 C CA . GLY A 1 165 ? -35.310 27.879 -37.369 1.00 25.98 165 GLY A CA 1
ATOM 1166 C C . GLY A 1 165 ? -36.063 28.694 -38.416 1.00 25.98 165 GLY A C 1
ATOM 1167 O O . GLY A 1 165 ? -35.769 29.870 -38.587 1.00 25.98 165 GLY A O 1
ATOM 1168 N N . ASP A 1 166 ? -37.042 28.064 -39.068 1.00 31.73 166 ASP A N 1
ATOM 1169 C CA . ASP A 1 166 ? -37.965 28.684 -40.022 1.00 31.73 166 ASP A CA 1
ATOM 1170 C C . ASP A 1 166 ? -39.369 28.084 -39.845 1.00 31.73 166 ASP A C 1
ATOM 1172 O O . ASP A 1 166 ? -39.600 26.918 -40.161 1.00 31.73 166 ASP A O 1
ATOM 1176 N N . ALA A 1 167 ? -40.302 28.888 -39.331 1.00 31.59 167 ALA A N 1
ATOM 1177 C CA . ALA A 1 167 ? -41.753 28.703 -39.436 1.00 31.59 167 ALA A CA 1
ATOM 1178 C C . ALA A 1 167 ? -42.440 30.018 -39.021 1.00 31.59 167 ALA A C 1
ATOM 1180 O O . ALA A 1 167 ? -42.292 30.469 -37.885 1.00 31.59 167 ALA A O 1
ATOM 1181 N N . ALA A 1 168 ? -43.159 30.663 -39.942 1.00 32.53 168 ALA A N 1
ATOM 1182 C CA . ALA A 1 168 ? -43.753 31.984 -39.720 1.00 32.53 168 ALA A CA 1
ATOM 1183 C C . ALA A 1 168 ? -45.176 31.910 -39.116 1.00 32.53 168 ALA A C 1
ATOM 1185 O O . ALA A 1 168 ? -45.894 30.938 -39.360 1.00 32.53 168 ALA A O 1
ATOM 1186 N N . PRO A 1 169 ? -45.622 32.934 -38.360 1.00 37.53 169 PRO A N 1
ATOM 1187 C CA . PRO A 1 169 ? -46.982 33.004 -37.829 1.00 37.53 169 PRO A CA 1
ATOM 1188 C C . PRO A 1 169 ? -47.985 33.548 -38.861 1.00 37.53 169 PRO A C 1
ATOM 1190 O O . PRO A 1 169 ? -47.632 34.340 -39.735 1.00 37.53 169 PRO A O 1
ATOM 1193 N N . LEU A 1 170 ? -49.266 33.214 -38.685 1.00 32.19 170 LEU A N 1
ATOM 1194 C CA . LEU A 1 170 ? -50.391 33.882 -39.347 1.00 32.19 170 LEU A CA 1
ATOM 1195 C C . LEU A 1 170 ? -51.318 34.522 -38.311 1.00 32.19 170 LEU A C 1
ATOM 1197 O O . LEU A 1 170 ? -51.539 33.972 -37.232 1.00 32.19 170 LEU A O 1
ATOM 1201 N N . SER A 1 171 ? -51.862 35.690 -38.648 1.00 35.12 171 SER A N 1
ATOM 1202 C CA . SER A 1 171 ? -52.785 36.454 -37.809 1.00 35.12 171 SER A CA 1
ATOM 1203 C C . SER A 1 171 ? -54.205 36.450 -38.386 1.00 35.12 171 SER A C 1
ATOM 1205 O O . SER A 1 171 ? -54.408 36.462 -39.598 1.00 35.12 171 SER A O 1
ATOM 1207 N N . GLY A 1 172 ? -55.201 36.448 -37.498 1.00 31.14 172 GLY A N 1
ATOM 1208 C CA . GLY A 1 172 ? -56.629 36.558 -37.807 1.00 31.14 172 GLY A CA 1
ATOM 1209 C C . GLY A 1 172 ? -57.312 37.460 -36.775 1.00 31.14 172 GLY A C 1
ATOM 1210 O O . GLY A 1 172 ? -56.808 37.608 -35.661 1.00 31.14 172 GLY A O 1
ATOM 1211 N N . ARG A 1 173 ? -58.408 38.135 -37.145 1.00 34.50 173 ARG A N 1
ATOM 1212 C CA . ARG A 1 173 ? -58.958 39.277 -36.386 1.00 34.50 173 ARG A CA 1
ATOM 1213 C C . ARG A 1 173 ? -60.492 39.295 -36.397 1.00 34.50 173 ARG A C 1
ATOM 1215 O O . ARG A 1 173 ? -61.086 38.854 -37.372 1.00 34.50 173 ARG A O 1
ATOM 1222 N N . ALA A 1 174 ? -61.067 39.960 -35.382 1.00 31.66 174 ALA A N 1
ATOM 1223 C CA . ALA A 1 174 ? -62.489 40.325 -35.222 1.00 31.66 174 ALA A CA 1
ATOM 1224 C C . ALA A 1 174 ? -63.418 39.169 -34.762 1.00 31.66 174 ALA A C 1
ATOM 1226 O O . ALA A 1 174 ? -63.023 38.011 -34.885 1.00 31.66 174 ALA A O 1
ATOM 1227 N N . PRO A 1 175 ? -64.630 39.453 -34.222 1.00 37.72 175 PRO A N 1
ATOM 1228 C CA . PRO A 1 175 ? -65.292 40.758 -34.050 1.00 37.72 175 PRO A CA 1
ATOM 1229 C C . PRO A 1 175 ? -65.597 41.154 -32.584 1.00 37.72 175 PRO A C 1
ATOM 1231 O O . PRO A 1 175 ? -65.194 40.486 -31.637 1.00 37.72 175 PRO A O 1
ATOM 1234 N N . ALA A 1 176 ? -66.285 42.289 -32.410 1.00 37.25 176 ALA A N 1
ATOM 1235 C CA . ALA A 1 176 ? -66.750 42.825 -31.124 1.00 37.25 176 ALA A CA 1
ATOM 1236 C C . ALA A 1 176 ? -68.155 42.289 -30.735 1.00 37.25 176 ALA A C 1
ATOM 1238 O O . ALA A 1 176 ? -68.900 41.869 -31.623 1.00 37.25 176 ALA A O 1
ATOM 1239 N N . PRO A 1 177 ? -68.537 42.295 -29.440 1.00 42.78 177 PRO A N 1
ATOM 1240 C CA . PRO A 1 177 ? -69.788 41.695 -28.964 1.00 42.78 177 PRO A CA 1
ATOM 1241 C C . PRO A 1 177 ? -71.024 42.611 -29.115 1.00 42.78 177 PRO A C 1
ATOM 1243 O O . PRO A 1 177 ? -70.886 43.836 -29.096 1.00 42.78 177 PRO A O 1
ATOM 1246 N N . PRO A 1 178 ? -72.243 42.039 -29.196 1.00 39.97 178 PRO A N 1
ATOM 1247 C CA . PRO A 1 178 ? -73.496 42.794 -29.211 1.00 39.97 178 PRO A CA 1
ATOM 1248 C C . PRO A 1 178 ? -73.911 43.286 -27.814 1.00 39.97 178 PRO A C 1
ATOM 1250 O O . PRO A 1 178 ? -73.629 42.654 -26.794 1.00 39.97 178 PRO A O 1
ATOM 1253 N N . SER A 1 179 ? -74.649 44.395 -27.769 1.00 38.28 179 SER A N 1
ATOM 1254 C CA . SER A 1 179 ? -75.250 44.955 -26.556 1.00 38.28 179 SER A CA 1
ATOM 1255 C C . SER A 1 179 ? -76.638 44.357 -26.282 1.00 38.28 179 SER A C 1
ATOM 1257 O O . SER A 1 179 ? -77.560 44.496 -27.081 1.00 38.28 179 SER A O 1
ATOM 1259 N N . GLY A 1 180 ? -76.811 43.723 -25.119 1.00 36.41 180 GLY A N 1
ATOM 1260 C CA . GLY A 1 180 ? -78.090 43.136 -24.701 1.00 36.41 180 GLY A CA 1
ATOM 1261 C C . GLY A 1 180 ? -78.104 42.806 -23.211 1.00 36.41 180 GLY A C 1
ATOM 1262 O O . GLY A 1 180 ? -77.736 41.706 -22.809 1.00 36.41 180 GLY A O 1
ATOM 1263 N N . ALA A 1 181 ? -78.491 43.771 -22.376 1.00 39.06 181 ALA A N 1
ATOM 1264 C CA . ALA A 1 181 ? -78.480 43.604 -20.926 1.00 39.06 181 ALA A CA 1
ATOM 1265 C C . ALA A 1 181 ? -79.764 42.931 -20.413 1.00 39.06 181 ALA A C 1
ATOM 1267 O O . ALA A 1 181 ? -80.865 43.436 -20.618 1.00 39.06 181 ALA A O 1
ATOM 1268 N N . SER A 1 182 ? -79.610 41.853 -19.641 1.00 42.84 182 SER A N 1
ATOM 1269 C CA . SER A 1 182 ? -80.610 41.416 -18.662 1.00 42.84 182 SER A CA 1
ATOM 1270 C C . SER A 1 182 ? -79.934 41.291 -17.294 1.00 42.84 182 SER A C 1
ATOM 1272 O O . SER A 1 182 ? -78.807 40.807 -17.178 1.00 42.84 182 SER A O 1
ATOM 1274 N N . ALA A 1 183 ? -80.575 41.824 -16.253 1.00 49.47 183 ALA A N 1
ATOM 1275 C CA . ALA A 1 183 ? -79.942 42.010 -14.951 1.00 49.47 183 ALA A CA 1
ATOM 1276 C C . ALA A 1 183 ? -79.977 40.724 -14.106 1.00 49.47 183 ALA A C 1
ATOM 1278 O O . ALA A 1 183 ? -80.872 40.534 -13.278 1.00 49.47 183 ALA A O 1
ATOM 1279 N N . LEU A 1 184 ? -78.975 39.856 -14.292 1.00 51.44 184 LEU A N 1
ATOM 1280 C CA . LEU A 1 184 ? -78.668 38.767 -13.357 1.00 51.44 184 LEU A CA 1
ATOM 1281 C C . LEU A 1 184 ? -78.504 39.334 -11.940 1.00 51.44 184 LEU A C 1
ATOM 1283 O O . LEU A 1 184 ? -77.797 40.323 -11.725 1.00 51.44 184 LEU A O 1
ATOM 1287 N N . ARG A 1 185 ? -79.191 38.742 -10.958 1.00 61.66 185 ARG A N 1
ATOM 1288 C CA . ARG A 1 185 ? -79.260 39.309 -9.607 1.00 61.66 185 ARG A CA 1
ATOM 1289 C C . ARG A 1 185 ? -77.933 39.032 -8.900 1.00 61.66 185 ARG A C 1
ATOM 1291 O O . ARG A 1 185 ? -77.277 38.025 -9.152 1.00 61.66 185 ARG A O 1
ATOM 1298 N N . ARG A 1 186 ? -77.526 39.893 -7.956 1.00 54.62 186 ARG A N 1
ATOM 1299 C CA . ARG A 1 186 ? -76.224 39.753 -7.258 1.00 54.62 186 ARG A CA 1
ATOM 1300 C C . ARG A 1 186 ? -76.016 38.385 -6.582 1.00 54.62 186 ARG A C 1
ATOM 1302 O O . ARG A 1 186 ? -74.874 37.962 -6.444 1.00 54.62 186 ARG A O 1
ATOM 1309 N N . ARG A 1 187 ? -77.093 37.690 -6.188 1.00 57.56 187 ARG A N 1
ATOM 1310 C CA . ARG A 1 187 ? -77.039 36.304 -5.682 1.00 57.56 187 ARG A CA 1
ATOM 1311 C C . ARG A 1 187 ? -76.593 35.304 -6.749 1.00 57.56 187 ARG A C 1
ATOM 1313 O O . ARG A 1 187 ? -75.755 34.461 -6.455 1.00 57.56 187 ARG A O 1
ATOM 1320 N N . ASP A 1 188 ? -77.095 35.436 -7.970 1.00 57.56 188 ASP A N 1
ATOM 1321 C CA . ASP A 1 188 ? -76.790 34.534 -9.083 1.00 57.56 188 ASP A CA 1
ATOM 1322 C C . ASP A 1 188 ? -75.324 34.707 -9.503 1.00 57.56 188 ASP A C 1
ATOM 1324 O O . ASP A 1 188 ? -74.600 33.727 -9.654 1.00 57.56 188 ASP A O 1
ATOM 1328 N N . LEU A 1 189 ? -74.848 35.958 -9.578 1.00 57.97 189 LEU A N 1
ATOM 1329 C CA . LEU A 1 189 ? -73.439 36.264 -9.853 1.00 57.97 189 LEU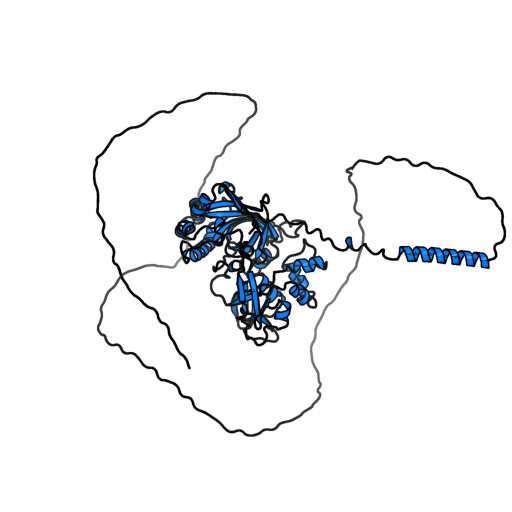 A CA 1
ATOM 1330 C C . LEU A 1 189 ? -72.492 35.691 -8.782 1.00 57.97 189 LEU A C 1
ATOM 1332 O O . LEU A 1 189 ? -71.420 35.193 -9.115 1.00 57.97 189 LEU A O 1
ATOM 1336 N N . LEU A 1 190 ? -72.888 35.739 -7.504 1.00 61.53 190 LEU A N 1
ATOM 1337 C CA . LEU A 1 190 ? -72.121 35.142 -6.406 1.00 61.53 190 LEU A CA 1
ATOM 1338 C C . LEU A 1 190 ? -72.109 33.611 -6.477 1.00 61.53 190 LEU A C 1
ATOM 1340 O O . LEU A 1 190 ? -71.057 33.019 -6.255 1.00 61.53 190 LEU A O 1
ATOM 1344 N N . LEU A 1 191 ? -73.230 32.970 -6.816 1.00 64.19 191 LEU A N 1
ATOM 1345 C CA . LEU A 1 191 ? -73.291 31.515 -6.998 1.00 64.19 191 LEU A CA 1
ATOM 1346 C C . LEU A 1 191 ? -72.431 31.058 -8.186 1.00 64.19 191 LEU A C 1
ATOM 1348 O O . LEU A 1 191 ? -71.709 30.074 -8.058 1.00 64.19 191 LEU A O 1
ATOM 1352 N N . TRP A 1 192 ? -72.419 31.804 -9.296 1.00 61.22 192 TRP A N 1
ATOM 1353 C CA . TRP A 1 192 ? -71.516 31.539 -10.422 1.00 61.22 192 TRP A CA 1
ATOM 1354 C C . TRP A 1 192 ? -70.038 31.785 -10.082 1.00 61.22 192 TRP A C 1
ATOM 1356 O O . TRP A 1 192 ? -69.194 30.996 -10.504 1.00 61.22 192 TRP A O 1
ATOM 1366 N N . LEU A 1 193 ? -69.706 32.805 -9.277 1.00 64.50 193 LEU A N 1
ATOM 1367 C CA . LEU A 1 193 ? -68.338 32.984 -8.770 1.00 64.50 193 LEU A CA 1
ATOM 1368 C C . LEU A 1 193 ? -67.912 31.823 -7.863 1.00 64.50 193 LEU A C 1
ATOM 1370 O O . LEU A 1 193 ? -66.816 31.298 -8.031 1.00 64.50 193 LEU A O 1
ATOM 1374 N N . TRP A 1 194 ? -68.768 31.394 -6.932 1.00 66.38 194 TRP A N 1
ATOM 1375 C CA . TRP A 1 194 ? -68.480 30.249 -6.062 1.00 66.38 194 TRP A CA 1
ATOM 1376 C C . TRP A 1 194 ? -68.364 28.941 -6.849 1.00 66.38 194 TRP A C 1
ATOM 1378 O O . TRP A 1 194 ? -67.475 28.149 -6.552 1.00 66.38 194 TRP A O 1
ATOM 1388 N N . ALA A 1 195 ? -69.180 28.735 -7.887 1.00 67.94 195 ALA A N 1
ATOM 1389 C CA . ALA A 1 195 ? -69.047 27.594 -8.789 1.00 67.94 195 ALA A CA 1
ATOM 1390 C C . ALA A 1 195 ? -67.710 27.617 -9.552 1.00 67.94 195 ALA A C 1
ATOM 1392 O O . ALA A 1 195 ? -67.026 26.599 -9.595 1.00 67.94 195 ALA A O 1
ATOM 1393 N N . LEU A 1 196 ? -67.300 28.771 -10.096 1.00 65.88 196 LEU A N 1
ATOM 1394 C CA . LEU A 1 196 ? -66.008 28.934 -10.778 1.00 65.88 196 LEU A CA 1
ATOM 1395 C C . LEU A 1 196 ? -64.808 28.762 -9.837 1.00 65.88 196 LEU A C 1
ATOM 1397 O O . LEU A 1 196 ? -63.826 28.131 -10.214 1.00 65.88 196 LEU A O 1
ATOM 1401 N N . VAL A 1 197 ? -64.877 29.281 -8.609 1.00 68.00 197 VAL A N 1
ATOM 1402 C CA . VAL A 1 197 ? -63.819 29.095 -7.601 1.00 68.00 197 VAL A CA 1
ATOM 1403 C C . VAL A 1 197 ? -63.769 27.642 -7.119 1.00 68.00 197 VAL A C 1
ATOM 1405 O O . VAL A 1 197 ? -62.678 27.114 -6.918 1.00 68.00 197 VAL A O 1
ATOM 1408 N N . ALA A 1 198 ? -64.911 26.959 -6.996 1.00 66.31 198 ALA A N 1
ATOM 1409 C CA . ALA A 1 198 ? -64.959 25.542 -6.642 1.00 66.31 198 ALA A CA 1
ATOM 1410 C C . ALA A 1 198 ? -64.413 24.637 -7.760 1.00 66.31 198 ALA A C 1
ATOM 1412 O O . ALA A 1 198 ? -63.637 23.728 -7.469 1.00 66.31 198 ALA A O 1
ATOM 1413 N N . THR A 1 199 ? -64.750 24.884 -9.032 1.00 63.34 199 THR A N 1
ATOM 1414 C CA . THR A 1 199 ? -64.200 24.101 -10.155 1.00 63.34 199 THR A CA 1
ATOM 1415 C C . THR A 1 199 ? -62.724 24.402 -10.393 1.00 63.34 199 THR A C 1
ATOM 1417 O O . THR A 1 199 ? -61.948 23.465 -10.567 1.00 63.34 199 THR A O 1
ATOM 1420 N N . ALA A 1 200 ? -62.296 25.666 -10.305 1.00 61.28 200 ALA A N 1
ATOM 1421 C CA . ALA A 1 200 ? -60.878 26.020 -10.330 1.00 61.28 200 ALA A CA 1
ATOM 1422 C C . ALA A 1 200 ? -60.117 25.369 -9.164 1.00 61.28 200 ALA A C 1
ATOM 1424 O O . ALA A 1 200 ? -59.053 24.796 -9.380 1.00 61.28 200 ALA A O 1
ATOM 1425 N N . GLY A 1 201 ? -60.684 25.385 -7.953 1.00 61.00 201 GLY A N 1
ATOM 1426 C CA . GLY A 1 201 ? -60.125 24.731 -6.771 1.00 61.00 201 GLY A CA 1
ATOM 1427 C C . GLY A 1 201 ? -59.992 23.217 -6.930 1.00 61.00 201 GLY A C 1
ATOM 1428 O O . GLY A 1 201 ? -58.931 22.676 -6.638 1.00 61.00 201 GLY A O 1
ATOM 1429 N N . LEU A 1 202 ? -61.015 22.534 -7.455 1.00 57.25 202 LEU A N 1
ATOM 1430 C CA . LEU A 1 202 ? -60.978 21.093 -7.733 1.00 57.25 202 LEU A CA 1
ATOM 1431 C C . LEU A 1 202 ? -59.948 20.736 -8.815 1.00 57.25 202 LEU A C 1
ATOM 1433 O O . LEU A 1 202 ? -59.161 19.812 -8.619 1.00 57.25 202 LEU A O 1
ATOM 1437 N N . CYS A 1 203 ? -59.889 21.492 -9.915 1.00 53.38 203 CYS A N 1
ATOM 1438 C CA . CYS A 1 203 ? -58.869 21.307 -10.950 1.00 53.38 203 CYS A CA 1
ATOM 1439 C C . CYS A 1 203 ? -57.451 21.550 -10.407 1.00 53.38 203 CYS A C 1
ATOM 1441 O O . CYS A 1 203 ? -56.543 20.778 -10.705 1.00 53.38 203 CYS A O 1
ATOM 1443 N N . TRP A 1 204 ? -57.262 22.576 -9.572 1.00 50.91 204 TRP A N 1
ATOM 1444 C CA . TRP A 1 204 ? -55.983 22.886 -8.927 1.00 50.91 204 TRP A CA 1
ATOM 1445 C C . TRP A 1 204 ? -55.568 21.789 -7.936 1.00 50.91 204 TRP A C 1
ATOM 1447 O O . TRP A 1 204 ? -54.421 21.352 -7.951 1.00 50.91 204 TRP A O 1
ATOM 1457 N N . PHE A 1 205 ? -56.503 21.269 -7.132 1.00 50.66 205 PHE A N 1
ATOM 1458 C CA . PHE A 1 205 ? -56.241 20.179 -6.185 1.00 50.66 205 PHE A CA 1
ATOM 1459 C C . PHE A 1 205 ? -55.930 18.849 -6.890 1.00 50.66 205 PHE A C 1
ATOM 1461 O O . PHE A 1 205 ? -55.108 18.079 -6.394 1.00 50.66 205 PHE A O 1
ATOM 1468 N N . ALA A 1 206 ? -56.528 18.602 -8.062 1.00 54.56 206 ALA A N 1
ATOM 1469 C CA . ALA A 1 206 ? -56.198 17.470 -8.928 1.00 54.56 206 ALA A CA 1
ATOM 1470 C C . ALA A 1 206 ? -54.807 17.613 -9.577 1.00 54.56 206 ALA A C 1
ATOM 1472 O O . ALA A 1 206 ? -54.060 16.639 -9.632 1.00 54.56 206 ALA A O 1
ATOM 1473 N N . PHE A 1 207 ? -54.422 18.823 -10.002 1.00 50.66 207 PHE A N 1
ATOM 1474 C CA . PHE A 1 207 ? -53.083 19.107 -10.548 1.00 50.66 207 PHE A CA 1
ATOM 1475 C C . PHE A 1 207 ? -51.967 19.110 -9.486 1.00 50.66 207 PHE A C 1
ATOM 1477 O O . PHE A 1 207 ? -50.797 18.956 -9.829 1.00 50.66 207 PHE A O 1
ATOM 1484 N N . LEU A 1 208 ? -52.323 19.270 -8.207 1.00 48.16 208 LEU A N 1
ATOM 1485 C CA . LEU A 1 208 ? -51.416 19.198 -7.054 1.00 48.16 208 LEU A CA 1
ATOM 1486 C C . LEU A 1 208 ? -51.425 17.845 -6.329 1.00 48.16 208 LEU A C 1
ATOM 1488 O O 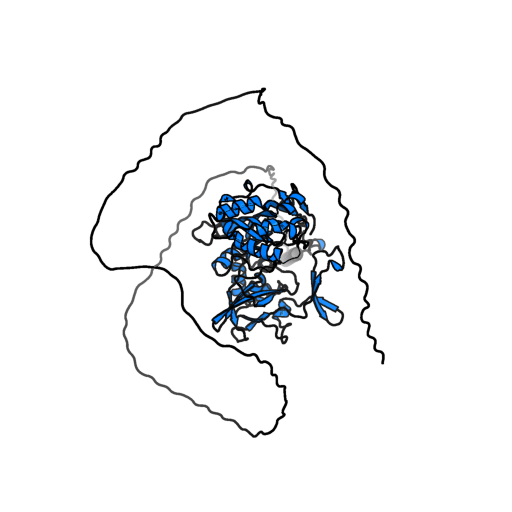. LEU A 1 208 ? -50.698 17.691 -5.348 1.00 48.16 208 LEU A O 1
ATOM 1492 N N . GLN A 1 209 ? -52.167 16.844 -6.818 1.00 50.00 209 GLN A N 1
ATOM 1493 C CA . GLN A 1 209 ? -51.859 15.463 -6.447 1.00 50.00 209 GLN A CA 1
ATOM 1494 C C . GLN A 1 209 ? -50.521 15.083 -7.099 1.00 50.00 209 GLN A C 1
ATOM 1496 O O . GLN A 1 209 ? -50.433 15.112 -8.332 1.00 50.00 209 GLN A O 1
ATOM 1501 N N . PRO A 1 210 ? -49.478 14.710 -6.331 1.00 53.66 210 PRO A N 1
ATOM 1502 C CA . PRO A 1 210 ? -48.273 14.156 -6.926 1.00 53.66 210 PRO A CA 1
ATOM 1503 C C . PRO A 1 210 ? -48.661 12.859 -7.636 1.00 53.66 210 PRO A C 1
ATOM 1505 O O . PRO A 1 210 ? -49.105 11.902 -6.999 1.00 53.66 210 PRO A O 1
ATOM 1508 N N . GLN A 1 211 ? -48.530 12.843 -8.964 1.00 51.72 211 GLN A N 1
ATOM 1509 C CA . GLN A 1 211 ? -48.808 11.651 -9.761 1.00 51.72 211 GLN A CA 1
ATOM 1510 C C . GLN A 1 211 ? -47.955 10.497 -9.213 1.00 51.72 211 GLN A C 1
ATOM 1512 O O . GLN A 1 211 ? -46.737 10.671 -9.091 1.00 51.72 211 GLN A O 1
ATOM 1517 N N . PRO A 1 212 ? -48.547 9.341 -8.857 1.00 53.62 212 PRO A N 1
ATOM 1518 C CA . PRO A 1 212 ? -47.774 8.220 -8.351 1.00 53.62 212 PRO A CA 1
ATOM 1519 C C . PRO A 1 212 ? -46.836 7.751 -9.462 1.00 53.62 212 PRO A C 1
ATOM 1521 O O . PRO A 1 212 ? -47.282 7.204 -10.471 1.00 53.62 212 PRO A O 1
ATOM 1524 N N . ILE A 1 213 ? -45.535 7.999 -9.280 1.00 53.66 213 ILE A N 1
ATOM 1525 C CA . ILE A 1 213 ? -44.488 7.552 -10.202 1.00 53.66 213 ILE A CA 1
ATOM 1526 C C . ILE A 1 213 ? -44.686 6.041 -10.394 1.00 53.66 213 ILE A C 1
ATOM 1528 O O . ILE A 1 213 ? -44.650 5.315 -9.395 1.00 53.66 213 ILE A O 1
ATOM 1532 N N . PRO A 1 214 ? -44.931 5.545 -11.625 1.00 50.12 214 PRO A N 1
ATOM 1533 C CA . PRO A 1 214 ? -45.213 4.132 -11.824 1.00 50.12 214 PRO A CA 1
ATOM 1534 C C . PRO A 1 214 ? -44.041 3.310 -11.295 1.00 50.12 214 PRO A C 1
ATOM 1536 O O . PRO A 1 214 ? -42.894 3.591 -11.638 1.00 50.12 214 PRO A O 1
ATOM 1539 N N . ALA A 1 215 ? -44.318 2.314 -10.451 1.00 49.78 215 ALA A N 1
ATOM 1540 C CA . ALA A 1 215 ? -43.302 1.692 -9.594 1.00 49.78 215 ALA A CA 1
ATOM 1541 C C . ALA A 1 215 ? -42.107 1.067 -10.348 1.00 49.78 215 ALA A C 1
ATOM 1543 O O . ALA A 1 215 ? -41.053 0.874 -9.754 1.00 49.78 215 ALA A O 1
ATOM 1544 N N . HIS A 1 216 ? -42.228 0.817 -11.657 1.00 50.91 216 HIS A N 1
ATOM 1545 C CA . HIS A 1 216 ? -41.128 0.368 -12.516 1.00 50.91 216 HIS A CA 1
ATOM 1546 C C . HIS A 1 216 ? -40.077 1.451 -12.843 1.00 50.91 216 HIS A C 1
ATOM 1548 O O . HIS A 1 216 ? -38.978 1.107 -13.257 1.00 50.91 216 HIS A O 1
ATOM 1554 N N . TRP A 1 217 ? -40.355 2.742 -12.620 1.00 42.44 217 TRP A N 1
ATOM 1555 C CA . TRP A 1 217 ? -39.337 3.810 -12.674 1.00 42.44 217 TRP A CA 1
ATOM 1556 C C . TRP A 1 217 ? -38.624 4.011 -11.329 1.00 42.44 217 TRP A C 1
ATOM 1558 O O . TRP A 1 217 ? -37.586 4.670 -11.265 1.00 42.44 217 TRP A O 1
ATOM 1568 N N . ALA A 1 218 ? -39.148 3.429 -10.245 1.00 46.91 218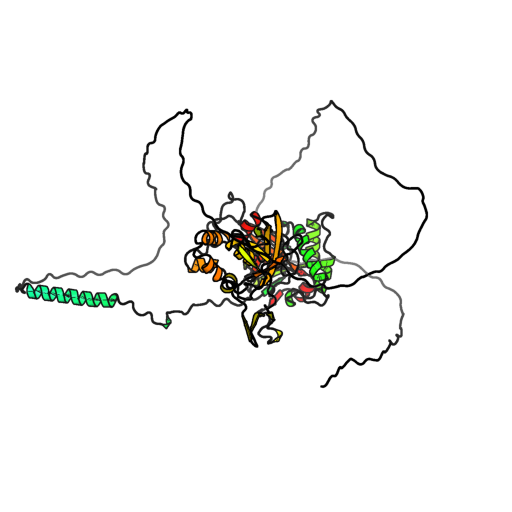 ALA A N 1
ATOM 1569 C CA . ALA A 1 218 ? -38.585 3.522 -8.903 1.00 46.91 218 ALA A CA 1
ATOM 1570 C C . ALA A 1 218 ? -37.476 2.477 -8.668 1.00 46.91 218 ALA A C 1
ATOM 1572 O O . ALA A 1 218 ? -37.539 1.683 -7.733 1.00 46.91 218 ALA A O 1
ATOM 1573 N N . GLY A 1 219 ? -36.430 2.524 -9.498 1.00 50.91 219 GLY A N 1
ATOM 1574 C CA . GLY A 1 219 ? -35.163 1.852 -9.211 1.00 50.91 219 GLY A CA 1
ATOM 1575 C C . GLY A 1 219 ? -34.776 0.705 -10.136 1.00 50.91 219 GLY A C 1
ATOM 1576 O O . GLY A 1 219 ? -34.548 -0.402 -9.661 1.00 50.91 219 GLY A O 1
ATOM 1577 N N . GLU A 1 220 ? -34.507 1.009 -11.405 1.00 38.56 220 GLU A N 1
ATOM 1578 C CA . GLU A 1 220 ? -33.410 0.329 -12.095 1.00 38.56 220 GLU A CA 1
ATOM 1579 C C . GLU A 1 220 ? -32.188 1.254 -12.070 1.00 38.56 220 GLU A C 1
ATOM 1581 O O . GLU A 1 220 ? -32.056 2.199 -12.852 1.00 38.56 220 GLU A O 1
ATOM 1586 N N . ARG A 1 221 ? -31.288 1.027 -11.102 1.00 44.28 221 ARG A N 1
ATOM 1587 C CA . ARG A 1 221 ? -29.938 1.586 -11.205 1.00 44.28 221 ARG A CA 1
ATOM 1588 C C . ARG A 1 221 ? -29.299 0.900 -12.401 1.00 44.28 221 ARG A C 1
ATOM 1590 O O . ARG A 1 221 ? -28.979 -0.279 -12.304 1.00 44.28 221 ARG A O 1
ATOM 1597 N N . ILE A 1 222 ? -29.072 1.651 -13.480 1.00 36.84 222 ILE A N 1
ATOM 1598 C CA . ILE A 1 222 ? -28.161 1.237 -14.550 1.00 36.84 222 ILE A CA 1
ATOM 1599 C C . ILE A 1 222 ? -26.756 1.217 -13.946 1.00 36.84 222 ILE A C 1
ATOM 1601 O O . ILE A 1 222 ? -25.986 2.178 -14.023 1.00 36.84 222 ILE A O 1
ATOM 1605 N N . GLU A 1 223 ? -26.448 0.119 -13.267 1.00 43.19 223 GLU A N 1
ATOM 1606 C CA . GLU A 1 223 ? -25.098 -0.228 -12.888 1.00 43.19 223 GLU A CA 1
ATOM 1607 C C . GLU A 1 223 ? -24.398 -0.558 -14.204 1.00 43.19 223 GLU A C 1
ATOM 1609 O O . GLU A 1 223 ? -24.602 -1.619 -14.786 1.00 43.19 223 GLU A O 1
ATOM 1614 N N . ILE A 1 224 ? -23.671 0.429 -14.743 1.00 42.34 224 ILE A N 1
ATOM 1615 C CA . ILE A 1 224 ? -22.886 0.270 -15.968 1.00 42.34 224 ILE A CA 1
ATOM 1616 C C . ILE A 1 224 ? -21.837 -0.794 -15.661 1.00 42.34 224 ILE A C 1
ATOM 1618 O O . ILE A 1 224 ? -20.800 -0.492 -15.058 1.00 42.34 224 ILE A O 1
ATOM 1622 N N . GLU A 1 225 ? -22.166 -2.033 -16.021 1.00 45.53 225 GLU A N 1
ATOM 1623 C CA . GLU A 1 225 ? -21.373 -3.215 -15.732 1.00 45.53 225 GLU A CA 1
ATOM 1624 C C . GLU A 1 225 ? -19.980 -2.992 -16.308 1.00 45.53 225 GLU A C 1
ATOM 1626 O O . GLU A 1 225 ? -19.782 -2.821 -17.515 1.00 45.53 225 GLU A O 1
ATOM 1631 N N . ARG A 1 226 ? -19.001 -2.855 -15.411 1.00 58.56 226 ARG A N 1
ATOM 1632 C CA . ARG A 1 226 ? -17.641 -2.539 -15.831 1.00 58.56 226 ARG A CA 1
ATOM 1633 C C . ARG A 1 226 ? -17.095 -3.778 -16.532 1.00 58.56 226 ARG A C 1
ATOM 1635 O O . ARG A 1 226 ? -17.044 -4.820 -15.882 1.00 58.56 226 ARG A O 1
ATOM 1642 N N . PRO A 1 227 ? -16.651 -3.679 -17.799 1.00 64.69 227 PRO A N 1
ATOM 1643 C CA . PRO A 1 227 ? -16.090 -4.828 -18.493 1.00 64.69 227 PRO A CA 1
ATOM 1644 C C . PRO A 1 227 ? -14.911 -5.374 -17.675 1.00 64.69 227 PRO A C 1
ATOM 1646 O O . PRO A 1 227 ? -14.088 -4.558 -17.224 1.00 64.69 227 PRO A O 1
ATOM 1649 N N . PRO A 1 228 ? -14.851 -6.704 -17.466 1.00 79.12 228 PRO A N 1
ATOM 1650 C CA . PRO A 1 228 ? -14.049 -7.328 -16.421 1.00 79.12 228 PRO A CA 1
ATOM 1651 C C . PRO A 1 228 ? -12.570 -6.938 -16.459 1.00 79.12 228 PRO A C 1
ATOM 1653 O O . PRO A 1 228 ? -12.008 -6.575 -17.498 1.00 79.12 228 PRO A O 1
ATOM 1656 N N . ASP A 1 229 ? -11.941 -6.995 -15.287 1.00 88.81 229 ASP A N 1
ATOM 1657 C CA . ASP A 1 229 ? -10.534 -6.657 -15.107 1.00 88.81 229 ASP A CA 1
ATOM 1658 C C . ASP A 1 229 ? -9.636 -7.744 -15.728 1.00 88.81 229 ASP A C 1
ATOM 1660 O O . ASP A 1 229 ? -9.420 -8.812 -15.153 1.00 88.81 229 ASP A O 1
ATOM 1664 N N . ARG A 1 230 ? -9.091 -7.435 -16.909 1.00 89.88 230 ARG A N 1
ATOM 1665 C CA . ARG A 1 230 ? -8.317 -8.331 -17.781 1.00 89.88 230 ARG A CA 1
ATOM 1666 C C . ARG A 1 230 ? -6.870 -7.855 -17.842 1.00 89.88 230 ARG A C 1
ATOM 1668 O O . ARG A 1 230 ? -6.613 -6.782 -18.385 1.00 89.88 230 ARG A O 1
ATOM 1675 N N . LEU A 1 231 ? -5.921 -8.608 -17.285 1.00 94.38 231 LEU A N 1
ATOM 1676 C CA . LEU A 1 231 ? -4.507 -8.223 -17.337 1.00 94.38 231 LEU A CA 1
ATOM 1677 C C . LEU A 1 231 ? -3.939 -8.509 -18.729 1.00 94.38 231 LEU A C 1
ATOM 1679 O O . LEU A 1 231 ? -3.859 -9.656 -19.159 1.00 94.38 231 LEU A O 1
ATOM 1683 N N . GLU A 1 232 ? -3.461 -7.457 -19.379 1.00 95.12 232 GLU A N 1
ATOM 1684 C CA . GLU A 1 232 ? -2.605 -7.532 -20.560 1.00 95.12 232 GLU A CA 1
ATOM 1685 C C . GLU A 1 232 ? -1.184 -7.096 -20.165 1.00 95.12 232 GLU A C 1
ATOM 1687 O O . GLU A 1 232 ? -0.999 -6.049 -19.536 1.00 95.12 232 GLU A O 1
ATOM 1692 N N . LEU A 1 233 ? -0.178 -7.891 -20.538 1.00 96.88 233 LEU A N 1
ATOM 1693 C CA . LEU A 1 233 ? 1.240 -7.532 -20.444 1.00 96.88 233 LEU A CA 1
ATOM 1694 C C . LEU A 1 233 ? 1.836 -7.445 -21.848 1.00 96.88 233 LEU A C 1
ATOM 1696 O O . LEU A 1 233 ? 1.782 -8.414 -22.601 1.00 96.88 233 LEU A O 1
ATOM 1700 N N . GLU A 1 234 ? 2.448 -6.313 -22.184 1.00 96.69 234 GLU A N 1
ATOM 1701 C CA . GLU A 1 234 ? 3.054 -6.042 -23.496 1.00 96.69 234 GLU A CA 1
ATOM 1702 C C . GLU A 1 234 ? 4.572 -5.870 -23.323 1.00 96.69 234 GLU A C 1
ATOM 1704 O O . GLU A 1 234 ? 5.002 -4.935 -22.644 1.00 96.69 234 GLU A O 1
ATOM 1709 N N . ARG A 1 235 ? 5.408 -6.773 -23.869 1.00 97.69 235 ARG A N 1
ATOM 1710 C CA . ARG A 1 235 ? 6.871 -6.696 -23.677 1.00 97.69 235 ARG A CA 1
ATOM 1711 C C . ARG A 1 235 ? 7.434 -5.447 -24.356 1.00 97.69 235 ARG A C 1
ATOM 1713 O O . ARG A 1 235 ? 7.290 -5.280 -25.565 1.00 97.69 235 ARG A O 1
ATOM 1720 N N . VAL A 1 236 ? 8.171 -4.630 -23.605 1.00 98.19 236 VAL A N 1
ATOM 1721 C CA . VAL A 1 236 ? 8.859 -3.440 -24.126 1.00 98.19 236 VAL A CA 1
ATOM 1722 C C . VAL A 1 236 ? 10.359 -3.462 -23.805 1.00 98.19 236 VAL A C 1
ATOM 1724 O O . VAL A 1 236 ? 10.859 -4.335 -23.097 1.00 98.19 236 VAL A O 1
ATOM 1727 N N . GLY A 1 237 ? 11.106 -2.505 -24.358 1.00 97.62 237 GLY A N 1
ATOM 1728 C CA . GLY A 1 237 ? 12.481 -2.215 -23.940 1.00 97.62 237 GLY A CA 1
ATOM 1729 C C . GLY A 1 237 ? 12.531 -1.052 -22.945 1.00 97.62 237 GLY A C 1
ATOM 1730 O O . GLY A 1 237 ? 11.598 -0.254 -22.874 1.00 97.62 237 GLY A O 1
ATOM 1731 N N . PHE A 1 238 ? 13.632 -0.913 -22.203 1.00 98.00 238 PHE A N 1
ATOM 1732 C CA . PHE A 1 238 ? 13.802 0.159 -21.209 1.00 98.00 238 PHE A CA 1
ATOM 1733 C C . PHE A 1 238 ? 13.705 1.572 -21.814 1.00 98.00 238 PHE A C 1
ATOM 1735 O O . PHE A 1 238 ? 13.253 2.495 -21.147 1.00 98.00 238 PHE A O 1
ATOM 1742 N N . GLN A 1 239 ? 14.014 1.736 -23.104 1.00 96.12 239 GLN A N 1
ATOM 1743 C CA . GLN A 1 239 ? 13.822 2.986 -23.849 1.00 96.12 239 GLN A CA 1
ATOM 1744 C C . GLN A 1 239 ? 12.349 3.413 -24.024 1.00 96.12 239 GLN A C 1
ATOM 1746 O O . GLN A 1 239 ? 12.094 4.547 -24.418 1.00 96.12 239 GLN A O 1
ATOM 1751 N N . ALA A 1 240 ? 11.383 2.526 -23.753 1.00 96.25 240 ALA A N 1
ATOM 1752 C CA . ALA A 1 240 ? 9.954 2.849 -23.749 1.00 96.25 240 ALA A CA 1
ATOM 1753 C C . ALA A 1 240 ? 9.448 3.342 -22.377 1.00 96.25 240 ALA A C 1
ATOM 1755 O O . ALA A 1 240 ? 8.330 3.848 -22.289 1.00 96.25 240 ALA A O 1
ATOM 1756 N N . LEU A 1 241 ? 10.254 3.207 -21.314 1.00 97.88 241 LEU A N 1
ATOM 1757 C CA . LEU A 1 241 ? 9.919 3.656 -19.963 1.00 97.88 241 LEU A CA 1
ATOM 1758 C C . LEU A 1 241 ? 10.102 5.187 -19.871 1.00 97.88 241 LEU A C 1
ATOM 1760 O O . LEU A 1 241 ? 11.235 5.673 -19.976 1.00 97.88 241 LEU A O 1
ATOM 1764 N N . PRO A 1 242 ? 9.030 5.981 -19.679 1.00 97.31 242 PRO A N 1
ATOM 1765 C CA . PRO A 1 242 ? 9.123 7.439 -19.711 1.00 97.31 242 PRO A CA 1
ATOM 1766 C C . PRO A 1 242 ? 10.017 7.953 -18.585 1.00 97.31 242 PRO A C 1
ATOM 1768 O O . PRO A 1 242 ? 9.752 7.675 -17.418 1.00 97.31 242 PRO A O 1
ATOM 1771 N N . GLY A 1 243 ? 11.064 8.702 -18.937 1.00 95.38 243 GLY A N 1
ATOM 1772 C CA . GLY A 1 243 ? 12.035 9.243 -17.985 1.00 95.38 243 GLY A CA 1
ATOM 1773 C C . GLY A 1 243 ? 12.928 8.201 -17.303 1.00 95.38 243 GLY A C 1
ATOM 1774 O O . GLY A 1 243 ? 13.435 8.479 -16.220 1.00 95.38 243 GLY A O 1
ATOM 1775 N N . TRP A 1 244 ? 13.148 7.015 -17.899 1.00 97.38 244 TRP A N 1
ATOM 1776 C CA . TRP A 1 244 ? 14.021 5.969 -17.329 1.00 97.38 244 TRP A CA 1
ATOM 1777 C C . TRP A 1 244 ? 15.335 6.528 -16.776 1.00 97.38 244 TRP A C 1
ATOM 1779 O O . TRP A 1 244 ? 15.673 6.306 -15.614 1.00 97.38 244 TRP A O 1
ATOM 1789 N N . SER A 1 245 ? 16.043 7.308 -17.597 1.00 94.50 245 SER A N 1
ATOM 1790 C CA . SER A 1 245 ? 17.334 7.932 -17.294 1.00 94.50 245 SER A CA 1
ATOM 1791 C C . SER A 1 245 ? 17.294 9.035 -16.227 1.00 94.50 245 SER A C 1
ATOM 1793 O O . SER A 1 245 ? 18.358 9.444 -15.765 1.00 94.50 245 SER A O 1
ATOM 1795 N N . GLU A 1 246 ? 16.109 9.519 -15.845 1.00 94.00 246 GLU A N 1
ATOM 1796 C CA . GLU A 1 246 ? 15.907 10.658 -14.935 1.00 94.00 246 GLU A CA 1
ATOM 1797 C C . GLU A 1 246 ? 15.810 10.219 -13.461 1.00 94.00 246 GLU A C 1
ATOM 1799 O O . GLU A 1 246 ? 16.325 10.910 -12.584 1.00 94.00 246 GLU A O 1
ATOM 1804 N N . ASP A 1 247 ? 15.195 9.064 -13.170 1.00 96.19 247 ASP A N 1
ATOM 1805 C CA . ASP A 1 247 ? 15.049 8.574 -11.789 1.00 96.19 247 ASP A CA 1
ATOM 1806 C C . ASP A 1 247 ? 16.367 8.062 -11.201 1.00 96.19 247 ASP A C 1
ATOM 1808 O O . ASP A 1 247 ? 17.158 7.388 -11.865 1.00 96.19 247 ASP A O 1
ATOM 1812 N N . ARG A 1 248 ? 16.533 8.281 -9.898 1.00 96.06 248 ARG A N 1
ATOM 1813 C CA . ARG A 1 248 ? 17.594 7.720 -9.061 1.00 96.06 248 ARG A CA 1
ATOM 1814 C C . ARG A 1 248 ? 17.290 6.270 -8.689 1.00 96.06 248 ARG A C 1
ATOM 1816 O O . ARG A 1 248 ? 16.982 5.949 -7.541 1.00 96.06 248 ARG A O 1
ATOM 1823 N N . VAL A 1 249 ? 17.338 5.385 -9.683 1.00 96.62 249 VAL A N 1
ATOM 1824 C CA . VAL A 1 249 ? 16.974 3.965 -9.540 1.00 96.62 249 VAL A CA 1
ATOM 1825 C C . VAL A 1 249 ? 17.796 3.219 -8.479 1.00 96.62 249 VAL A C 1
ATOM 1827 O O . VAL A 1 249 ? 17.315 2.219 -7.944 1.00 96.62 249 VAL A O 1
ATOM 1830 N N . SER A 1 250 ? 18.985 3.711 -8.097 1.00 96.00 250 SER A N 1
ATOM 1831 C CA . SER A 1 250 ? 19.756 3.137 -6.983 1.00 96.00 250 SER A CA 1
ATOM 1832 C C . SER A 1 250 ? 19.015 3.200 -5.638 1.00 96.00 250 SER A C 1
ATOM 1834 O O . SER A 1 250 ? 19.166 2.302 -4.807 1.00 96.00 250 SER A O 1
ATOM 1836 N N . GLU A 1 251 ? 18.138 4.192 -5.443 1.00 96.25 251 GLU A N 1
ATOM 1837 C CA . GLU A 1 251 ? 17.322 4.361 -4.234 1.00 96.25 251 GLU A CA 1
ATOM 1838 C C . GLU A 1 251 ? 16.234 3.286 -4.083 1.00 96.25 251 GLU A C 1
ATOM 1840 O O . GLU A 1 251 ? 15.736 3.073 -2.979 1.00 96.25 251 GLU A O 1
ATOM 1845 N N . ALA A 1 252 ? 15.871 2.577 -5.160 1.00 97.25 252 ALA A N 1
ATOM 1846 C CA . ALA A 1 252 ? 14.930 1.456 -5.110 1.00 97.25 252 ALA A CA 1
ATOM 1847 C C . ALA A 1 252 ? 15.593 0.133 -4.672 1.00 97.25 252 ALA A C 1
ATOM 1849 O O . ALA A 1 252 ? 14.910 -0.788 -4.214 1.00 97.25 252 ALA A O 1
ATOM 1850 N N . LEU A 1 253 ? 16.925 0.022 -4.768 1.00 96.31 253 LEU A N 1
ATOM 1851 C CA . LEU A 1 253 ? 17.651 -1.208 -4.435 1.00 96.31 253 LEU A CA 1
ATOM 1852 C C . LEU A 1 253 ? 17.506 -1.661 -2.967 1.00 96.31 253 LEU A C 1
ATOM 1854 O O . LEU A 1 253 ? 17.396 -2.869 -2.764 1.00 96.31 253 LEU A O 1
ATOM 1858 N N . PRO A 1 254 ? 17.431 -0.786 -1.938 1.00 95.81 254 PRO A N 1
ATOM 1859 C CA . PRO A 1 254 ? 17.082 -1.192 -0.574 1.00 95.81 254 PRO A CA 1
ATOM 1860 C C . PRO A 1 254 ? 15.735 -1.921 -0.474 1.00 95.81 254 PRO A C 1
ATOM 1862 O O . PRO A 1 254 ? 15.621 -2.889 0.278 1.00 95.81 254 PRO A O 1
ATOM 1865 N N . ALA A 1 255 ? 14.725 -1.497 -1.244 1.00 97.44 255 ALA A N 1
ATOM 1866 C CA . ALA A 1 255 ? 13.431 -2.172 -1.281 1.00 97.44 255 ALA A CA 1
ATOM 1867 C C . ALA A 1 255 ? 13.573 -3.545 -1.954 1.00 97.44 255 ALA A C 1
ATOM 1869 O O . ALA A 1 255 ? 13.244 -4.568 -1.351 1.00 97.44 255 ALA A O 1
ATOM 1870 N N . LEU A 1 256 ? 14.167 -3.588 -3.151 1.00 97.94 256 LEU A N 1
ATOM 1871 C CA . LEU A 1 256 ? 14.356 -4.832 -3.901 1.00 97.94 256 LEU A CA 1
ATOM 1872 C C . LEU A 1 256 ? 15.214 -5.855 -3.135 1.00 97.94 256 LEU A C 1
ATOM 1874 O O . LEU A 1 256 ? 14.903 -7.042 -3.139 1.00 97.94 256 LEU A O 1
ATOM 1878 N N . ALA A 1 257 ? 16.238 -5.408 -2.405 1.00 97.06 257 ALA A N 1
ATOM 1879 C CA . ALA A 1 257 ? 17.065 -6.260 -1.554 1.00 97.06 257 ALA A CA 1
ATOM 1880 C C . ALA A 1 257 ? 16.279 -6.883 -0.388 1.00 97.06 257 ALA A C 1
ATOM 1882 O O . ALA A 1 257 ? 16.470 -8.065 -0.092 1.00 97.06 257 ALA A O 1
ATOM 1883 N N . ARG A 1 258 ? 15.356 -6.135 0.238 1.00 97.06 258 ARG A N 1
ATOM 1884 C CA . ARG A 1 258 ? 14.447 -6.676 1.264 1.00 97.06 258 ARG A CA 1
ATOM 1885 C C . ARG A 1 258 ? 13.526 -7.750 0.670 1.00 97.06 258 ARG A C 1
ATOM 1887 O O . ARG A 1 258 ? 13.448 -8.846 1.226 1.00 97.06 258 ARG A O 1
ATOM 1894 N N . SER A 1 259 ? 12.917 -7.493 -0.490 1.00 98.06 259 SER A N 1
ATOM 1895 C CA . SER A 1 259 ? 12.093 -8.482 -1.208 1.00 98.06 259 SER A CA 1
ATOM 1896 C C . SER A 1 259 ? 12.887 -9.727 -1.613 1.00 98.06 259 SER A C 1
ATOM 1898 O O . SER A 1 259 ? 12.453 -10.844 -1.351 1.00 98.06 259 SER A O 1
ATOM 1900 N N . CYS A 1 260 ? 14.090 -9.564 -2.164 1.00 97.88 260 CYS A N 1
ATOM 1901 C CA . CYS A 1 260 ? 14.986 -10.672 -2.493 1.00 97.88 260 CYS A CA 1
ATOM 1902 C C . CYS A 1 260 ? 15.433 -11.480 -1.263 1.00 97.88 260 CYS A C 1
ATOM 1904 O O . CYS A 1 260 ? 15.652 -12.686 -1.374 1.00 97.88 260 CYS A O 1
ATOM 1906 N N . GLY A 1 261 ? 15.532 -10.856 -0.085 1.00 96.94 261 GLY A N 1
ATOM 1907 C CA . GLY A 1 261 ? 15.721 -11.559 1.185 1.00 96.94 261 GLY A CA 1
ATOM 1908 C C . GLY A 1 261 ? 14.531 -12.455 1.549 1.00 96.94 261 GLY A C 1
ATOM 1909 O O . GLY A 1 261 ? 14.732 -13.609 1.920 1.00 96.94 261 GLY A O 1
ATOM 1910 N N . ALA A 1 262 ? 13.304 -11.951 1.384 1.00 96.56 262 ALA A N 1
ATOM 1911 C CA . ALA A 1 262 ? 12.067 -12.689 1.660 1.00 96.56 262 ALA A CA 1
ATOM 1912 C C . ALA A 1 262 ? 11.707 -13.744 0.597 1.00 96.56 262 ALA A C 1
ATOM 1914 O O . ALA A 1 262 ? 11.041 -14.724 0.915 1.00 96.56 262 ALA A O 1
ATOM 1915 N N . LEU A 1 263 ? 12.157 -13.587 -0.652 1.00 96.88 263 LEU A N 1
ATOM 1916 C CA . LEU A 1 263 ? 12.051 -14.637 -1.669 1.00 96.88 263 LEU A CA 1
ATOM 1917 C C . LEU A 1 263 ? 13.050 -15.768 -1.384 1.00 96.88 263 LEU A C 1
ATOM 1919 O O . LEU A 1 263 ? 12.660 -16.929 -1.344 1.00 96.88 263 LEU A O 1
ATOM 1923 N N . ARG A 1 264 ? 14.318 -15.441 -1.097 1.00 95.44 264 ARG A N 1
ATOM 1924 C CA . ARG A 1 264 ? 15.394 -16.428 -0.864 1.00 95.44 264 ARG A CA 1
ATOM 1925 C C . ARG A 1 264 ? 15.301 -17.206 0.459 1.00 95.44 264 ARG A C 1
ATOM 1927 O O . ARG A 1 264 ? 16.124 -18.089 0.682 1.00 95.44 264 ARG A O 1
ATOM 1934 N N . SER A 1 265 ? 14.347 -16.895 1.336 1.00 96.31 265 SER A N 1
ATOM 1935 C CA . SER A 1 265 ? 14.037 -17.698 2.531 1.00 96.31 265 SER A CA 1
ATOM 1936 C C . SER A 1 265 ? 12.988 -18.793 2.279 1.00 96.31 265 SER A C 1
ATOM 1938 O O . SER A 1 265 ? 12.702 -19.583 3.180 1.00 96.31 265 SER A O 1
ATOM 1940 N N . ARG A 1 266 ? 12.412 -18.845 1.071 1.00 96.88 266 ARG A N 1
ATOM 1941 C CA . ARG A 1 266 ? 11.381 -19.803 0.648 1.00 96.88 266 ARG A CA 1
ATOM 1942 C C . ARG A 1 266 ? 12.005 -20.954 -0.165 1.00 96.88 266 ARG A C 1
ATOM 1944 O O . ARG A 1 266 ? 13.106 -20.785 -0.692 1.00 96.88 266 ARG A O 1
ATOM 1951 N N . PRO A 1 267 ? 11.324 -22.109 -0.296 1.00 97.75 267 PRO A N 1
ATOM 1952 C CA . PRO A 1 267 ? 11.735 -23.167 -1.224 1.00 97.75 267 PRO A CA 1
ATOM 1953 C C . PRO A 1 267 ? 11.855 -22.646 -2.673 1.00 97.75 267 PRO A C 1
ATOM 1955 O O . PRO A 1 267 ? 11.066 -21.774 -3.044 1.00 97.75 267 PRO A O 1
ATOM 1958 N N . PRO A 1 268 ? 12.805 -23.133 -3.500 1.00 97.00 268 PRO A N 1
ATOM 1959 C CA . PRO A 1 268 ? 12.986 -22.649 -4.876 1.00 97.00 268 PRO A CA 1
ATOM 1960 C C . PRO A 1 268 ? 11.761 -22.864 -5.775 1.00 97.00 268 PRO A C 1
ATOM 1962 O O . PRO A 1 268 ? 11.464 -22.012 -6.602 1.00 97.00 268 PRO A O 1
ATOM 1965 N N . ASP A 1 269 ? 11.050 -23.965 -5.554 1.00 96.69 269 ASP A N 1
ATOM 1966 C CA . ASP A 1 269 ? 9.800 -24.403 -6.186 1.00 96.69 269 ASP A CA 1
ATOM 1967 C C . ASP A 1 269 ? 8.552 -23.656 -5.670 1.00 96.69 269 ASP A C 1
ATOM 1969 O O . ASP A 1 269 ? 7.435 -23.881 -6.132 1.00 96.69 269 ASP A O 1
ATOM 1973 N N . ALA A 1 270 ? 8.703 -22.749 -4.698 1.00 96.25 270 ALA A N 1
ATOM 1974 C CA . ALA A 1 270 ? 7.573 -22.009 -4.155 1.00 96.25 270 ALA A CA 1
ATOM 1975 C C . ALA A 1 270 ? 7.104 -20.902 -5.115 1.00 96.25 270 ALA A C 1
ATOM 1977 O O . ALA A 1 270 ? 7.848 -19.974 -5.436 1.00 96.25 270 ALA A O 1
ATOM 1978 N N . GLU A 1 271 ? 5.821 -20.945 -5.477 1.00 95.19 271 GLU A N 1
ATOM 1979 C CA . GLU A 1 271 ? 5.132 -19.944 -6.299 1.00 95.19 271 GLU A CA 1
ATOM 1980 C C . GLU A 1 271 ? 5.372 -18.502 -5.806 1.00 95.19 271 GLU A C 1
ATOM 1982 O O . GLU A 1 271 ? 5.144 -18.176 -4.634 1.00 95.19 271 GLU A O 1
ATOM 1987 N N . VAL A 1 272 ? 5.766 -17.593 -6.695 1.00 96.31 272 VAL A N 1
ATOM 1988 C CA . VAL A 1 272 ? 5.698 -16.144 -6.465 1.00 96.31 272 VAL A CA 1
ATOM 1989 C C . VAL A 1 272 ? 4.345 -15.657 -6.986 1.00 96.31 272 VAL A C 1
ATOM 1991 O O . VAL A 1 272 ? 4.190 -15.331 -8.158 1.00 96.31 272 VAL A O 1
ATOM 1994 N N . ARG A 1 273 ? 3.337 -15.682 -6.105 1.00 90.88 273 ARG A N 1
ATOM 1995 C CA . ARG A 1 273 ? 1.921 -15.471 -6.457 1.00 90.88 273 ARG A CA 1
ATOM 1996 C C . ARG A 1 273 ? 1.674 -14.130 -7.160 1.00 90.88 273 ARG A C 1
ATOM 1998 O O . ARG A 1 273 ? 2.061 -13.123 -6.567 1.00 90.88 273 ARG A O 1
ATOM 2005 N N . PRO A 1 274 ? 0.982 -14.095 -8.319 1.00 91.88 274 PRO A N 1
ATOM 2006 C CA . PRO A 1 274 ? 0.392 -15.234 -9.036 1.00 91.88 274 PRO A CA 1
ATOM 2007 C C . PRO A 1 274 ? 1.378 -15.882 -10.031 1.00 91.88 274 PRO A C 1
ATOM 2009 O O . PRO A 1 274 ? 2.074 -15.178 -10.773 1.00 91.88 274 PRO A O 1
ATOM 2012 N N . LEU A 1 275 ? 1.401 -17.224 -10.082 1.00 86.94 275 LEU A N 1
ATOM 2013 C CA . LEU A 1 275 ? 2.354 -18.038 -10.863 1.00 86.94 275 LEU A CA 1
ATOM 2014 C C . LEU A 1 275 ? 2.562 -17.561 -12.311 1.00 86.94 275 LEU A C 1
ATOM 2016 O O . LEU A 1 275 ? 3.699 -17.498 -12.774 1.00 86.94 275 LEU A O 1
ATOM 2020 N N . ALA A 1 276 ? 1.485 -17.197 -13.012 1.00 88.94 276 ALA A N 1
ATOM 2021 C CA . ALA A 1 276 ? 1.525 -16.805 -14.423 1.00 88.94 276 ALA A CA 1
ATOM 2022 C C . ALA A 1 276 ? 2.385 -15.555 -14.700 1.00 88.94 276 ALA A C 1
ATOM 2024 O O . ALA A 1 276 ? 2.983 -15.444 -15.767 1.00 88.94 276 ALA A O 1
ATOM 2025 N N . THR A 1 277 ? 2.483 -14.636 -13.735 1.00 92.69 277 THR A N 1
ATOM 2026 C CA . THR A 1 277 ? 3.300 -13.412 -13.841 1.00 92.69 277 THR A CA 1
ATOM 2027 C C . THR A 1 277 ? 4.563 -13.445 -12.988 1.00 92.69 277 THR A C 1
ATOM 2029 O O . THR A 1 277 ? 5.503 -12.712 -13.271 1.00 92.69 277 THR A O 1
ATOM 2032 N N . GLY A 1 278 ? 4.587 -14.240 -11.913 1.00 94.38 278 GLY A N 1
ATOM 2033 C CA . GLY A 1 278 ? 5.696 -14.267 -10.960 1.00 94.38 278 GLY A CA 1
ATOM 2034 C C . GLY A 1 278 ? 6.606 -15.487 -11.060 1.00 94.38 278 GLY A C 1
ATOM 2035 O O . GLY A 1 278 ? 7.760 -15.391 -10.656 1.00 94.38 278 GLY A O 1
ATOM 2036 N N . GLY A 1 279 ? 6.142 -16.610 -11.609 1.00 96.69 279 GLY A N 1
ATOM 2037 C CA . GLY A 1 279 ? 6.921 -17.847 -11.664 1.00 96.69 279 GLY A CA 1
ATOM 2038 C C . GLY A 1 279 ? 7.232 -18.442 -10.286 1.00 96.69 279 GLY A C 1
ATOM 2039 O O . GLY A 1 279 ? 6.454 -18.315 -9.338 1.00 96.69 279 GLY A O 1
ATOM 2040 N N . GLU A 1 280 ? 8.382 -19.097 -10.183 1.00 97.88 280 GLU A N 1
ATOM 2041 C CA . GLU A 1 280 ? 8.887 -19.755 -8.975 1.00 97.88 280 GLU A CA 1
ATOM 2042 C C . GLU A 1 280 ? 10.062 -18.967 -8.377 1.00 97.88 280 GLU A C 1
ATOM 2044 O O . GLU A 1 280 ? 10.759 -18.230 -9.074 1.00 97.88 280 GLU A O 1
ATOM 2049 N N . VAL A 1 281 ? 10.348 -19.134 -7.082 1.00 98.12 281 VAL A N 1
ATOM 2050 C CA . VAL A 1 281 ? 11.493 -18.481 -6.404 1.00 98.12 281 VAL A CA 1
ATOM 2051 C C . VAL A 1 281 ? 12.840 -18.776 -7.095 1.00 98.12 281 VAL A C 1
ATOM 2053 O O . VAL A 1 281 ? 13.751 -17.938 -7.071 1.00 98.12 281 VAL A O 1
ATOM 2056 N N . ALA A 1 282 ? 12.964 -19.917 -7.775 1.00 97.88 282 ALA A N 1
ATOM 2057 C CA . ALA A 1 282 ? 14.089 -20.254 -8.641 1.00 97.88 282 ALA A CA 1
ATOM 2058 C C . ALA A 1 282 ? 14.349 -19.190 -9.731 1.00 97.88 282 ALA A C 1
ATOM 2060 O O . ALA A 1 282 ? 15.495 -18.767 -9.902 1.00 97.88 282 ALA A O 1
ATOM 2061 N N . ASP A 1 283 ? 13.308 -18.678 -10.397 1.00 98.25 283 ASP A N 1
ATOM 2062 C CA . ASP A 1 283 ? 13.425 -17.685 -11.479 1.00 98.25 283 ASP A CA 1
ATOM 2063 C C . ASP A 1 283 ? 14.036 -16.358 -10.999 1.00 98.25 283 ASP A C 1
ATOM 2065 O O . ASP A 1 283 ? 14.816 -15.711 -11.703 1.00 98.25 283 ASP A O 1
ATOM 2069 N N . TRP A 1 284 ? 13.706 -15.964 -9.767 1.00 98.31 284 TRP A N 1
ATOM 2070 C CA . TRP A 1 284 ? 14.198 -14.742 -9.124 1.00 98.31 284 TRP A CA 1
ATOM 2071 C C . TRP A 1 284 ? 15.626 -14.888 -8.603 1.00 98.31 284 TRP A C 1
ATOM 2073 O O . TRP A 1 284 ? 16.301 -13.887 -8.359 1.00 98.31 284 TRP A O 1
ATOM 2083 N N . THR A 1 285 ? 16.113 -16.118 -8.420 1.00 96.00 285 THR A N 1
ATOM 2084 C CA . THR A 1 285 ? 17.354 -16.379 -7.683 1.00 96.00 285 THR A CA 1
ATOM 2085 C C . THR A 1 285 ? 18.577 -15.782 -8.385 1.00 96.00 285 THR A C 1
ATOM 2087 O O . THR A 1 285 ? 19.427 -15.197 -7.715 1.00 96.00 285 THR A O 1
ATOM 2090 N N . ALA A 1 286 ? 18.644 -15.824 -9.720 1.00 96.69 286 ALA A N 1
ATOM 2091 C CA . ALA A 1 286 ? 19.733 -15.198 -10.477 1.00 96.69 286 ALA A CA 1
ATOM 2092 C C . ALA A 1 286 ? 19.774 -13.666 -10.298 1.00 96.69 286 ALA A C 1
ATOM 2094 O O . ALA A 1 286 ? 20.828 -13.114 -9.987 1.00 96.69 286 ALA A O 1
ATOM 2095 N N . ALA A 1 287 ? 18.626 -12.989 -10.425 1.00 97.50 287 ALA A N 1
ATOM 2096 C CA . ALA A 1 287 ? 18.518 -11.544 -10.209 1.00 97.50 287 ALA A CA 1
ATOM 2097 C C . ALA A 1 287 ? 18.848 -11.170 -8.751 1.00 97.50 287 ALA A C 1
ATOM 2099 O O . ALA A 1 287 ? 19.697 -10.324 -8.488 1.00 97.50 287 ALA A O 1
ATOM 2100 N N . CYS A 1 288 ? 18.267 -11.881 -7.784 1.00 97.69 288 CYS A N 1
ATOM 2101 C CA . CYS A 1 288 ? 18.479 -11.617 -6.363 1.00 97.69 288 CYS A CA 1
ATOM 2102 C C . CYS A 1 288 ? 19.908 -11.894 -5.860 1.00 97.69 288 CYS A C 1
ATOM 2104 O O . CYS A 1 288 ? 20.288 -11.355 -4.821 1.00 97.69 288 CYS A O 1
ATOM 2106 N N . MET A 1 289 ? 20.705 -12.716 -6.554 1.00 95.69 289 MET A N 1
ATOM 2107 C CA . MET A 1 289 ? 22.135 -12.891 -6.254 1.00 95.69 289 MET A CA 1
ATOM 2108 C C . MET A 1 289 ? 23.024 -11.815 -6.892 1.00 95.69 289 MET A C 1
ATOM 2110 O O . MET A 1 289 ? 24.098 -11.539 -6.362 1.00 95.69 289 MET A O 1
ATOM 2114 N N . ALA A 1 290 ? 22.589 -11.206 -7.998 1.00 95.75 290 ALA A N 1
ATOM 2115 C CA . ALA A 1 290 ? 23.352 -10.201 -8.739 1.00 95.75 290 ALA A CA 1
ATOM 2116 C C . ALA A 1 290 ? 23.147 -8.753 -8.244 1.00 95.75 290 ALA A C 1
ATOM 2118 O O . ALA A 1 290 ? 23.772 -7.836 -8.775 1.00 95.75 290 ALA A O 1
ATOM 2119 N N . LEU A 1 291 ? 22.306 -8.541 -7.222 1.00 93.88 291 LEU A N 1
ATOM 2120 C CA . LEU A 1 291 ? 22.061 -7.232 -6.607 1.00 93.88 291 LEU A CA 1
ATOM 2121 C C . LEU A 1 291 ? 23.378 -6.505 -6.246 1.00 93.88 291 LEU A C 1
ATOM 2123 O O . LEU A 1 291 ? 24.151 -7.016 -5.423 1.00 93.88 291 LEU A O 1
ATOM 2127 N N . PRO A 1 292 ? 23.642 -5.304 -6.798 1.00 88.62 292 PRO A N 1
ATOM 2128 C CA . PRO A 1 292 ? 24.882 -4.586 -6.538 1.00 88.62 292 PRO A CA 1
ATOM 2129 C C . PRO A 1 292 ? 24.930 -4.058 -5.099 1.00 88.62 292 PRO A C 1
ATOM 2131 O O . PRO A 1 292 ? 23.927 -3.640 -4.516 1.00 88.62 292 PRO A O 1
ATOM 2134 N N . ARG A 1 293 ? 26.131 -4.051 -4.510 1.00 79.88 293 ARG A N 1
ATOM 2135 C CA . ARG A 1 293 ? 26.352 -3.511 -3.162 1.00 79.88 293 ARG A CA 1
ATOM 2136 C C . ARG A 1 293 ? 26.375 -1.985 -3.208 1.00 79.88 293 ARG A C 1
ATOM 2138 O O . ARG A 1 293 ? 27.270 -1.395 -3.810 1.00 79.88 293 ARG A O 1
ATOM 2145 N N . LEU A 1 294 ? 25.422 -1.361 -2.520 1.00 69.88 294 LEU A N 1
ATOM 2146 C CA . LEU A 1 294 ? 25.378 0.089 -2.328 1.00 69.88 294 LEU A CA 1
ATOM 2147 C C . LEU A 1 294 ? 26.693 0.594 -1.707 1.00 69.88 294 LEU A C 1
ATOM 2149 O O . LEU A 1 294 ? 27.218 -0.010 -0.772 1.00 69.88 294 LEU A O 1
ATOM 2153 N N . GLY A 1 295 ? 27.222 1.696 -2.244 1.00 68.81 295 GLY A N 1
ATOM 2154 C CA . GLY A 1 295 ? 28.505 2.282 -1.833 1.00 68.81 295 GLY A CA 1
ATOM 2155 C C . GLY A 1 295 ? 29.733 1.820 -2.633 1.00 68.81 295 GLY A C 1
ATOM 2156 O O . GLY A 1 295 ? 30.829 2.312 -2.375 1.00 68.81 295 GLY A O 1
ATOM 2157 N N . ALA A 1 296 ? 29.581 0.921 -3.612 1.00 68.44 296 ALA A N 1
ATOM 2158 C CA . ALA A 1 296 ? 30.633 0.606 -4.579 1.00 68.44 296 ALA A CA 1
ATOM 2159 C C . ALA A 1 296 ? 30.456 1.410 -5.880 1.00 68.44 296 ALA A C 1
ATOM 2161 O O . ALA A 1 296 ? 29.368 1.429 -6.448 1.00 68.44 296 ALA A O 1
ATOM 2162 N N . GLY A 1 297 ? 31.538 2.017 -6.380 1.00 83.69 297 GLY A N 1
ATOM 2163 C CA . GLY A 1 297 ? 31.586 2.641 -7.708 1.00 83.69 297 GLY A CA 1
ATOM 2164 C C . GLY A 1 297 ? 30.569 3.769 -7.927 1.00 83.69 297 GLY A C 1
ATOM 2165 O O . GLY A 1 297 ? 30.427 4.664 -7.098 1.00 83.69 297 GLY A O 1
ATOM 2166 N N . ASP A 1 298 ? 29.903 3.725 -9.079 1.00 91.00 298 ASP A N 1
ATOM 2167 C CA . ASP A 1 298 ? 28.810 4.616 -9.479 1.00 91.00 298 ASP A CA 1
ATOM 2168 C C . ASP A 1 298 ? 27.481 3.872 -9.255 1.00 91.00 298 ASP A C 1
ATOM 2170 O O . ASP A 1 298 ? 27.171 2.953 -10.022 1.00 91.00 298 ASP A O 1
ATOM 2174 N N . PRO A 1 299 ? 26.716 4.196 -8.195 1.00 91.75 299 PRO A N 1
ATOM 2175 C CA . PRO A 1 299 ? 25.572 3.389 -7.791 1.00 91.75 299 PRO A CA 1
ATOM 2176 C C . PRO A 1 299 ? 24.382 3.512 -8.746 1.00 91.75 299 PRO A C 1
ATOM 2178 O O . PRO A 1 299 ? 23.625 2.554 -8.862 1.00 91.75 299 PRO A O 1
ATOM 2181 N N . GLU A 1 300 ? 24.207 4.643 -9.440 1.00 93.44 300 GLU A N 1
ATOM 2182 C CA . GLU A 1 300 ? 23.098 4.809 -10.390 1.00 93.44 300 GLU A CA 1
ATOM 2183 C C . GLU A 1 300 ? 23.378 4.023 -11.673 1.00 93.44 300 GLU A C 1
ATOM 2185 O O . GLU A 1 300 ? 22.505 3.299 -12.154 1.00 93.44 300 GLU A O 1
ATOM 2190 N N . ARG A 1 301 ? 24.611 4.087 -12.198 1.00 94.06 301 ARG A N 1
ATOM 2191 C CA . ARG A 1 301 ? 24.981 3.301 -13.380 1.00 94.06 301 ARG A CA 1
ATOM 2192 C C . ARG A 1 301 ? 24.948 1.800 -13.094 1.00 94.06 301 ARG A C 1
ATOM 2194 O O . ARG A 1 301 ? 24.317 1.071 -13.851 1.00 94.06 301 ARG A O 1
ATOM 2201 N N . LEU A 1 302 ? 25.523 1.353 -11.973 1.00 94.25 302 LEU A N 1
ATOM 2202 C CA . LEU A 1 302 ? 25.477 -0.058 -11.565 1.00 94.25 302 LEU A CA 1
ATOM 2203 C C . LEU A 1 302 ? 24.041 -0.552 -11.324 1.00 94.25 302 LEU A C 1
ATOM 2205 O O . LEU A 1 302 ? 23.741 -1.704 -11.624 1.00 94.25 302 LEU A O 1
ATOM 2209 N N . ALA A 1 303 ? 23.143 0.299 -10.812 1.00 95.69 303 ALA A N 1
ATOM 2210 C CA . ALA A 1 303 ? 21.730 -0.042 -10.660 1.00 95.69 303 ALA A CA 1
ATOM 2211 C C . ALA A 1 303 ? 21.030 -0.233 -12.017 1.00 95.69 303 ALA A C 1
ATOM 2213 O O . ALA A 1 303 ? 20.294 -1.206 -12.174 1.00 95.69 303 ALA A O 1
ATOM 2214 N N . ARG A 1 304 ? 21.284 0.642 -13.005 1.00 96.50 304 ARG A N 1
ATOM 2215 C CA . ARG A 1 304 ? 20.753 0.492 -14.375 1.00 96.50 304 ARG A CA 1
ATOM 2216 C C . ARG A 1 304 ? 21.306 -0.743 -15.073 1.00 96.50 304 ARG A C 1
ATOM 2218 O O . ARG A 1 304 ? 20.520 -1.573 -15.514 1.00 96.50 304 ARG A O 1
ATOM 2225 N N . GLU A 1 305 ? 22.631 -0.900 -15.090 1.00 96.12 305 GLU A N 1
ATOM 2226 C CA . GLU A 1 305 ? 23.326 -2.063 -15.660 1.00 96.12 305 GLU A CA 1
ATOM 2227 C C . GLU A 1 305 ? 22.761 -3.376 -15.081 1.00 96.12 305 GLU A C 1
ATOM 2229 O O . GLU A 1 305 ? 22.447 -4.297 -15.830 1.00 96.12 305 GLU A O 1
ATOM 2234 N N . TYR A 1 306 ? 22.535 -3.440 -13.762 1.00 97.50 306 TYR A N 1
ATOM 2235 C CA . TYR A 1 306 ? 21.890 -4.575 -13.094 1.00 97.50 306 TYR A CA 1
ATOM 2236 C C . TYR A 1 306 ? 20.428 -4.795 -13.531 1.00 97.50 306 TYR A C 1
ATOM 2238 O O . TYR A 1 306 ? 20.046 -5.920 -13.863 1.00 97.50 306 TYR A O 1
ATOM 2246 N N . LEU A 1 307 ? 19.596 -3.751 -13.541 1.00 98.25 307 LEU A N 1
ATOM 2247 C CA . LEU A 1 307 ? 18.173 -3.876 -13.881 1.00 98.25 307 LEU A CA 1
ATOM 2248 C C . LEU A 1 307 ? 17.978 -4.303 -15.343 1.00 98.25 307 LEU A C 1
ATOM 2250 O O . LEU A 1 307 ? 17.192 -5.209 -15.616 1.00 98.25 307 LEU A O 1
ATOM 2254 N N . GLU A 1 308 ? 18.750 -3.717 -16.257 1.00 98.12 308 GLU A N 1
ATOM 2255 C CA . GLU A 1 308 ? 18.742 -4.028 -17.689 1.00 98.12 308 GLU A CA 1
ATOM 2256 C C . GLU A 1 308 ? 19.340 -5.419 -17.982 1.00 98.12 308 GLU A C 1
ATOM 2258 O O . GLU A 1 308 ? 18.869 -6.131 -18.877 1.00 98.12 308 GLU A O 1
ATOM 2263 N N . ALA A 1 309 ? 20.319 -5.874 -17.191 1.00 98.12 309 ALA A N 1
ATOM 2264 C CA . ALA A 1 309 ? 20.867 -7.226 -17.299 1.00 98.12 309 ALA A CA 1
ATOM 2265 C C . ALA A 1 309 ? 19.910 -8.317 -16.786 1.00 98.12 309 ALA A C 1
ATOM 2267 O O . ALA A 1 309 ? 19.860 -9.393 -17.383 1.00 98.12 309 ALA A O 1
ATOM 2268 N N . HIS A 1 310 ? 19.136 -8.073 -15.721 1.00 98.38 310 HIS A N 1
ATOM 2269 C CA . HIS A 1 310 ? 18.395 -9.136 -15.019 1.00 98.38 310 HIS A CA 1
ATOM 2270 C C . HIS A 1 310 ? 16.873 -9.152 -15.222 1.00 98.38 310 HIS A C 1
ATOM 2272 O O . HIS A 1 310 ? 16.263 -10.211 -15.034 1.00 98.38 310 HIS A O 1
ATOM 2278 N N . PHE A 1 311 ? 16.264 -8.041 -15.642 1.00 98.56 311 PHE A N 1
ATOM 2279 C CA . PHE A 1 311 ? 14.812 -7.919 -15.796 1.00 98.56 311 PHE A CA 1
ATOM 2280 C C . PHE A 1 311 ? 14.396 -7.532 -17.221 1.00 98.56 311 PHE A C 1
ATOM 2282 O O . PHE A 1 311 ? 15.194 -7.046 -18.023 1.00 98.56 311 PHE A O 1
ATOM 2289 N N . VAL A 1 312 ? 13.116 -7.743 -17.525 1.00 98.69 312 VAL A N 1
ATOM 2290 C CA . VAL A 1 312 ? 12.452 -7.312 -18.761 1.00 98.69 312 VAL A CA 1
ATOM 2291 C C . VAL A 1 312 ? 11.187 -6.531 -18.384 1.00 98.69 312 VAL A C 1
ATOM 2293 O O . VAL A 1 312 ? 10.378 -7.059 -17.615 1.00 98.69 312 VAL A O 1
ATOM 2296 N N . PRO A 1 313 ? 10.999 -5.292 -18.876 1.00 98.56 313 PRO A N 1
ATOM 2297 C CA . PRO A 1 313 ? 9.802 -4.510 -18.605 1.00 98.56 313 PRO A CA 1
ATOM 2298 C C . PRO A 1 313 ? 8.633 -4.923 -19.512 1.00 98.56 313 PRO A C 1
ATOM 2300 O O . PRO A 1 313 ? 8.782 -5.073 -20.726 1.00 98.56 313 PRO A O 1
ATOM 2303 N N . PHE A 1 314 ? 7.448 -5.035 -18.919 1.00 98.69 314 PHE A N 1
ATOM 2304 C CA . PHE A 1 314 ? 6.175 -5.230 -19.611 1.00 98.69 314 PHE A CA 1
ATOM 2305 C C . PHE A 1 314 ? 5.228 -4.080 -19.270 1.00 98.69 314 PHE A C 1
ATOM 2307 O O . PHE A 1 314 ? 5.041 -3.792 -18.088 1.00 98.69 314 PHE A O 1
ATOM 2314 N N . GLU A 1 315 ? 4.620 -3.430 -20.266 1.00 98.38 315 GLU A N 1
ATOM 2315 C CA . GLU A 1 315 ? 3.559 -2.444 -20.016 1.00 98.38 315 GLU A CA 1
ATOM 2316 C C . GLU A 1 315 ? 2.321 -3.160 -19.485 1.00 98.38 315 GLU A C 1
ATOM 2318 O O . GLU A 1 315 ? 1.854 -4.128 -20.086 1.00 98.38 315 GLU A O 1
ATOM 2323 N N . VAL A 1 316 ? 1.817 -2.690 -18.344 1.00 98.06 316 VAL A N 1
ATOM 2324 C CA . VAL A 1 316 ? 0.657 -3.267 -17.667 1.00 98.06 316 VAL A CA 1
ATOM 2325 C C . VAL A 1 316 ? -0.597 -2.567 -18.162 1.00 98.06 316 VAL A C 1
ATOM 2327 O O . VAL A 1 316 ? -0.717 -1.342 -18.088 1.00 98.06 316 VAL A O 1
ATOM 2330 N N . ARG A 1 317 ? -1.547 -3.358 -18.647 1.00 97.06 317 ARG A N 1
ATOM 2331 C CA . ARG A 1 317 ? -2.784 -2.890 -19.264 1.00 97.06 317 ARG A CA 1
ATOM 2332 C C . ARG A 1 317 ? -3.987 -3.625 -18.667 1.00 97.06 317 ARG A C 1
ATOM 2334 O O . ARG A 1 317 ? -3.864 -4.750 -18.185 1.00 97.06 317 ARG A O 1
ATOM 2341 N N . ASN A 1 318 ? -5.146 -2.969 -18.669 1.00 94.69 318 ASN A N 1
ATOM 2342 C CA . ASN A 1 318 ? -6.425 -3.542 -18.247 1.00 94.69 318 ASN A CA 1
ATOM 2343 C C . ASN A 1 318 ? -7.366 -3.624 -19.463 1.00 94.69 318 ASN A C 1
ATOM 2345 O O . ASN A 1 318 ? -8.089 -2.668 -19.763 1.00 94.69 318 ASN A O 1
ATOM 2349 N N . GLY A 1 319 ? -7.260 -4.711 -20.228 1.00 90.69 319 GLY A N 1
ATOM 2350 C CA . GLY A 1 319 ? -7.653 -4.727 -21.637 1.00 90.69 319 GLY A CA 1
ATOM 2351 C C . GLY A 1 319 ? -6.923 -3.620 -22.414 1.00 90.69 319 GLY A C 1
ATOM 2352 O O . GLY A 1 319 ? -5.778 -3.274 -22.123 1.00 90.69 319 GLY A O 1
ATOM 2353 N N . GLU A 1 320 ? -7.637 -2.914 -23.290 1.00 88.00 320 GLU A N 1
ATOM 2354 C CA . GLU A 1 320 ? -7.128 -1.714 -23.978 1.00 88.00 320 GLU A CA 1
ATOM 2355 C C . GLU A 1 320 ? -6.675 -0.573 -23.034 1.00 88.00 320 GLU A C 1
ATOM 2357 O O . GLU A 1 320 ? -5.954 0.346 -23.443 1.00 88.00 320 GLU A O 1
ATOM 2362 N N . ARG A 1 321 ? -7.081 -0.585 -21.754 1.00 94.00 321 ARG A N 1
ATOM 2363 C CA . ARG A 1 321 ? -6.819 0.509 -20.807 1.00 94.00 321 ARG A CA 1
ATOM 2364 C C . ARG A 1 321 ? -5.370 0.474 -20.304 1.00 94.00 321 ARG A C 1
ATOM 2366 O O . ARG A 1 321 ? -5.078 -0.078 -19.246 1.00 94.00 321 ARG A O 1
ATOM 2373 N N . ARG A 1 322 ? -4.477 1.171 -21.014 1.00 95.69 322 ARG A N 1
ATOM 2374 C CA . ARG A 1 322 ? -3.091 1.482 -20.581 1.00 95.69 322 ARG A CA 1
ATOM 2375 C C . ARG A 1 322 ? -2.988 2.351 -19.316 1.00 95.69 322 ARG A C 1
ATOM 2377 O O . ARG A 1 322 ? -1.916 2.449 -18.734 1.00 95.69 322 ARG A O 1
ATOM 2384 N N . HIS A 1 323 ? -4.067 3.025 -18.910 1.00 96.75 323 HIS A N 1
ATOM 2385 C CA . HIS A 1 323 ? -4.073 3.963 -17.781 1.00 96.75 323 HIS A CA 1
ATOM 2386 C C . HIS A 1 323 ? -4.966 3.491 -16.634 1.00 96.75 323 HIS A C 1
ATOM 2388 O O . HIS A 1 323 ? -6.055 2.968 -16.867 1.00 96.75 323 HIS A O 1
ATOM 2394 N N . GLY A 1 324 ? -4.556 3.815 -15.410 1.00 95.62 324 GLY A N 1
ATOM 2395 C CA . GLY A 1 324 ? -5.330 3.575 -14.195 1.00 95.62 324 GLY A CA 1
ATOM 2396 C C . GLY A 1 324 ? -4.972 4.537 -13.063 1.00 95.62 324 GLY A C 1
ATOM 2397 O O . GLY A 1 324 ? -4.434 5.619 -13.317 1.00 95.62 324 GLY A O 1
ATOM 2398 N N . THR A 1 325 ? -5.316 4.170 -11.827 1.00 95.56 325 THR A N 1
ATOM 2399 C CA . THR A 1 325 ? -5.315 5.086 -10.671 1.00 95.56 325 THR A CA 1
ATOM 2400 C C . THR A 1 325 ? -4.205 4.765 -9.676 1.00 95.56 325 THR A C 1
ATOM 2402 O O . THR A 1 325 ? -4.119 3.654 -9.142 1.00 95.56 325 THR A O 1
ATOM 2405 N N . PHE A 1 326 ? -3.412 5.783 -9.355 1.00 96.81 326 PHE A N 1
ATOM 2406 C CA . PHE A 1 326 ? -2.334 5.732 -8.380 1.00 96.81 326 PHE A CA 1
ATOM 2407 C C . PHE A 1 326 ? -2.622 6.694 -7.234 1.00 96.81 326 PHE A C 1
ATOM 2409 O O . PHE A 1 326 ? -2.879 7.878 -7.450 1.00 96.81 326 PHE A O 1
ATOM 2416 N N . THR A 1 327 ? -2.607 6.164 -6.018 1.00 95.06 327 THR A N 1
ATOM 2417 C CA . THR A 1 327 ? -2.855 6.911 -4.777 1.00 95.06 327 THR A CA 1
ATOM 2418 C C . THR A 1 327 ? -1.593 6.928 -3.914 1.00 95.06 327 THR A C 1
ATOM 2420 O O . THR A 1 327 ? -0.561 6.384 -4.326 1.00 95.06 327 THR A O 1
ATOM 2423 N N . GLY A 1 328 ? -1.640 7.578 -2.751 1.00 95.19 328 GLY A N 1
ATOM 2424 C CA . GLY A 1 328 ? -0.582 7.479 -1.752 1.00 95.19 328 GLY A CA 1
ATOM 2425 C C . GLY A 1 328 ? -1.107 7.080 -0.374 1.00 95.19 328 GLY A C 1
ATOM 2426 O O . GLY A 1 328 ? -2.195 7.488 0.028 1.00 95.19 328 GLY A O 1
ATOM 2427 N N . TYR A 1 329 ? -0.275 6.357 0.375 1.00 95.88 329 TYR A N 1
ATOM 2428 C CA . TYR A 1 329 ? -0.479 6.020 1.785 1.00 95.88 329 TYR A CA 1
ATOM 2429 C C . TYR A 1 329 ? 0.798 6.290 2.592 1.00 95.88 329 TYR A C 1
ATOM 2431 O O . TYR A 1 329 ? 1.889 6.437 2.033 1.00 95.88 329 TYR A O 1
ATOM 2439 N N . TYR A 1 330 ? 0.670 6.409 3.910 1.00 95.81 330 TYR A N 1
ATOM 2440 C CA . TYR A 1 330 ? 1.751 6.829 4.802 1.00 95.81 330 TYR A CA 1
ATOM 2441 C C . TYR A 1 330 ? 1.631 6.184 6.188 1.00 95.81 330 TYR A C 1
ATOM 2443 O O . TYR A 1 330 ? 0.647 5.527 6.511 1.00 95.81 330 TYR A O 1
ATOM 2451 N N . GLU A 1 331 ? 2.651 6.381 7.016 1.00 94.81 331 GLU A N 1
ATOM 2452 C CA . GLU A 1 331 ? 2.676 5.977 8.416 1.00 94.81 331 GLU A CA 1
ATOM 2453 C C . GLU A 1 331 ? 2.292 7.175 9.323 1.00 94.81 331 GLU A C 1
ATOM 2455 O O . GLU A 1 331 ? 3.123 8.072 9.533 1.00 94.81 331 GLU A O 1
ATOM 2460 N N . PRO A 1 332 ? 1.051 7.232 9.851 1.00 94.75 332 PRO A N 1
ATOM 2461 C CA . PRO A 1 332 ? 0.585 8.290 10.742 1.00 94.75 332 PRO A CA 1
ATOM 2462 C C . PRO A 1 332 ? 1.248 8.237 12.120 1.00 94.75 332 PRO A C 1
ATOM 2464 O O . PRO A 1 332 ? 1.767 7.205 12.552 1.00 94.75 332 PRO A O 1
ATOM 2467 N N . LEU A 1 333 ? 1.200 9.372 12.823 1.00 94.56 333 LEU A N 1
ATOM 2468 C CA . LEU A 1 333 ? 1.689 9.530 14.189 1.00 94.56 333 LEU A CA 1
ATOM 2469 C C . LEU A 1 333 ? 0.545 9.969 15.104 1.00 94.56 333 LEU A C 1
ATOM 2471 O O . LEU A 1 333 ? 0.173 11.137 15.098 1.00 94.56 333 LEU A O 1
ATOM 2475 N N . LEU A 1 334 ? 0.050 9.034 15.906 1.00 96.56 334 LEU A N 1
ATOM 2476 C CA . LEU A 1 334 ? -0.980 9.252 16.918 1.00 96.56 334 LEU A CA 1
ATOM 2477 C C . LEU A 1 334 ? -0.315 9.545 18.271 1.00 96.56 334 LEU A C 1
ATOM 2479 O O . LEU A 1 334 ? 0.883 9.292 18.454 1.00 96.56 334 LEU A O 1
ATOM 2483 N N . ARG A 1 335 ? -1.085 10.002 19.260 1.00 97.88 335 ARG A N 1
ATOM 2484 C CA . ARG A 1 335 ? -0.670 10.006 20.675 1.00 97.88 335 ARG A CA 1
ATOM 2485 C C . ARG A 1 335 ? -1.434 8.919 21.429 1.00 97.88 335 ARG A C 1
ATOM 2487 O O . ARG A 1 335 ? -2.497 8.489 20.996 1.00 97.88 335 ARG A O 1
ATOM 2494 N N . GLY A 1 336 ? -0.873 8.414 22.524 1.00 97.81 336 GLY A N 1
ATOM 2495 C CA . GLY A 1 336 ? -1.494 7.300 23.234 1.00 97.81 336 GLY A CA 1
ATOM 2496 C C . GLY A 1 336 ? -0.867 6.920 24.567 1.00 97.81 336 GLY A C 1
ATOM 2497 O O . GLY A 1 336 ? 0.134 7.482 25.014 1.00 97.81 336 GLY A O 1
ATOM 2498 N N . SER A 1 337 ? -1.441 5.897 25.189 1.00 97.69 337 SER A N 1
ATOM 2499 C CA . SER A 1 337 ? -0.966 5.301 26.434 1.00 97.69 337 SER A CA 1
ATOM 2500 C C . SER A 1 337 ? -1.176 3.783 26.441 1.00 97.69 337 SER A C 1
ATOM 2502 O O . SER A 1 337 ? -2.018 3.236 25.729 1.00 97.69 337 SER A O 1
ATOM 2504 N N . ARG A 1 338 ? -0.413 3.071 27.278 1.00 95.94 338 ARG A N 1
ATOM 2505 C CA . ARG A 1 338 ? -0.627 1.632 27.552 1.00 95.94 338 ARG A CA 1
ATOM 2506 C C . ARG A 1 338 ? -1.762 1.377 28.553 1.00 95.94 338 ARG A C 1
ATOM 2508 O O . ARG A 1 338 ? -2.035 0.226 28.886 1.00 95.94 338 ARG A O 1
ATOM 2515 N N . ARG A 1 339 ? -2.388 2.427 29.087 1.00 95.56 339 ARG A N 1
ATOM 2516 C CA . ARG A 1 339 ? -3.494 2.355 30.048 1.00 95.56 339 ARG A CA 1
ATOM 2517 C C . ARG A 1 339 ? -4.603 3.296 29.601 1.00 95.56 339 ARG A C 1
ATOM 2519 O O . ARG A 1 339 ? -4.299 4.391 29.141 1.00 95.56 339 ARG A O 1
ATOM 2526 N N . ARG A 1 340 ? -5.858 2.884 29.790 1.00 96.69 340 ARG A N 1
ATOM 2527 C CA . ARG A 1 340 ? -7.004 3.771 29.586 1.00 96.69 340 ARG A CA 1
ATOM 2528 C C . ARG A 1 340 ? -6.941 4.929 30.583 1.00 96.69 340 ARG A C 1
ATOM 2530 O O . ARG A 1 340 ? -6.654 4.701 31.761 1.00 96.69 340 ARG A O 1
ATOM 2537 N N . SER A 1 341 ? -7.249 6.133 30.128 1.00 96.69 341 SER A N 1
ATOM 2538 C CA . SER A 1 341 ? -7.525 7.299 30.969 1.00 96.69 341 SER A CA 1
ATOM 2539 C C . SER A 1 341 ? -8.742 8.048 30.416 1.00 96.69 341 SER A C 1
ATOM 2541 O O . SER A 1 341 ? -9.379 7.576 29.481 1.00 96.69 341 SER A O 1
ATOM 2543 N N . GLU A 1 342 ? -9.081 9.198 30.996 1.00 96.12 342 GLU A N 1
ATOM 2544 C CA . GLU A 1 342 ? -10.078 10.124 30.435 1.00 96.12 342 GLU A CA 1
ATOM 2545 C C . GLU A 1 342 ? -9.606 10.757 29.114 1.00 96.12 342 GLU A C 1
ATOM 2547 O O . GLU A 1 342 ? -10.423 11.098 28.271 1.00 96.12 342 GLU A O 1
ATOM 2552 N N . ARG A 1 343 ? -8.284 10.871 28.914 1.00 96.69 343 ARG A N 1
ATOM 2553 C CA . ARG A 1 343 ? -7.688 11.364 27.667 1.00 96.69 343 ARG A CA 1
ATOM 2554 C C . ARG A 1 343 ? -7.462 10.259 26.637 1.00 96.69 343 ARG A C 1
ATOM 2556 O O . ARG A 1 343 ? -7.626 10.502 25.454 1.00 96.69 343 ARG A O 1
ATOM 2563 N N . TYR A 1 344 ? -6.996 9.089 27.069 1.00 97.88 344 TYR A N 1
ATOM 2564 C CA . TYR A 1 344 ? -6.670 7.974 26.179 1.00 97.88 344 TYR A CA 1
ATOM 2565 C C . TYR A 1 344 ? -7.711 6.885 26.374 1.00 97.88 344 TYR A C 1
ATOM 2567 O O . TYR A 1 344 ? -7.541 5.997 27.214 1.00 97.88 344 TYR A O 1
ATOM 2575 N N . ASP A 1 345 ? -8.813 6.995 25.643 1.00 96.88 345 ASP A N 1
ATOM 2576 C CA . ASP A 1 345 ? -10.026 6.234 25.916 1.00 96.88 345 ASP A CA 1
ATOM 2577 C C . ASP A 1 345 ? -10.555 5.440 24.702 1.00 96.88 345 ASP A C 1
ATOM 2579 O O . ASP A 1 345 ? -11.366 4.529 24.906 1.00 96.88 345 ASP A O 1
ATOM 2583 N N . VAL A 1 346 ? -9.984 5.679 23.510 1.00 97.56 346 VAL A N 1
ATOM 2584 C CA . VAL A 1 346 ? -10.202 4.946 22.250 1.00 97.56 346 VAL A CA 1
ATOM 2585 C C . VAL A 1 346 ? -9.232 3.752 22.136 1.00 97.56 346 VAL A C 1
ATOM 2587 O O . VAL A 1 346 ? -8.015 3.959 22.120 1.00 97.56 346 VAL A O 1
ATOM 2590 N N . PRO A 1 347 ? -9.704 2.492 22.047 1.00 97.75 347 PRO A N 1
ATOM 2591 C CA . PRO A 1 347 ? -8.839 1.309 22.039 1.00 97.75 347 PRO A CA 1
ATOM 2592 C C . PRO A 1 347 ? -8.289 0.946 20.648 1.00 97.75 347 PRO A C 1
ATOM 2594 O O . PRO A 1 347 ? -9.034 0.746 19.689 1.00 97.75 347 PRO A O 1
ATOM 2597 N N . LEU A 1 348 ? -6.978 0.705 20.565 1.00 98.19 348 LEU A N 1
ATOM 2598 C CA . LEU A 1 348 ? -6.361 -0.024 19.452 1.00 98.19 348 LEU A CA 1
ATOM 2599 C C . LEU A 1 348 ? -6.295 -1.515 19.800 1.00 98.19 348 LEU A C 1
ATOM 2601 O O . LEU A 1 348 ? -5.564 -1.918 20.705 1.00 98.19 348 LEU A O 1
ATOM 2605 N N . TYR A 1 349 ? -7.048 -2.351 19.087 1.00 98.44 349 TYR A N 1
ATOM 2606 C CA . TYR A 1 349 ? -7.166 -3.780 19.396 1.00 98.44 349 TYR A CA 1
ATOM 2607 C C . TYR A 1 349 ? -6.081 -4.656 18.748 1.00 98.44 349 TYR A C 1
ATOM 2609 O O . TYR A 1 349 ? -5.740 -4.506 17.573 1.00 98.44 349 TYR A O 1
ATOM 2617 N N . THR A 1 350 ? -5.599 -5.644 19.504 1.00 98.00 350 THR A N 1
ATOM 2618 C CA . THR A 1 350 ? -4.879 -6.816 18.983 1.00 98.00 350 THR A CA 1
ATOM 2619 C C . THR A 1 350 ? -5.807 -7.737 18.193 1.00 98.00 350 THR A C 1
ATOM 2621 O O . THR A 1 350 ? -7.023 -7.718 18.389 1.00 98.00 350 THR A O 1
ATOM 2624 N N . ARG A 1 351 ? -5.252 -8.570 17.297 1.00 96.31 351 ARG A N 1
ATOM 2625 C CA . ARG A 1 351 ? -6.049 -9.571 16.563 1.00 96.31 351 ARG A CA 1
ATOM 2626 C C . ARG A 1 351 ? -6.658 -10.575 17.558 1.00 96.31 351 ARG A C 1
ATOM 2628 O O . ARG A 1 351 ? -5.889 -11.274 18.220 1.00 96.31 351 ARG A O 1
ATOM 2635 N N . PRO A 1 352 ? -7.995 -10.719 17.616 1.00 95.69 352 PRO A N 1
ATOM 2636 C CA . PRO A 1 352 ? -8.645 -11.733 18.441 1.00 95.69 352 PRO A CA 1
ATOM 2637 C C . PRO A 1 352 ? -8.183 -13.155 18.079 1.00 95.69 352 PRO A C 1
ATOM 2639 O O . PRO A 1 352 ? -7.762 -13.421 16.948 1.00 95.69 352 PRO A O 1
ATOM 2642 N N . SER A 1 353 ? -8.266 -14.092 19.023 1.00 92.88 353 SER A N 1
ATOM 2643 C CA . SER A 1 353 ? -7.960 -15.509 18.773 1.00 92.88 353 SER A CA 1
ATOM 2644 C C . SER A 1 353 ? -9.149 -16.293 18.207 1.00 92.88 353 SER A C 1
ATOM 2646 O O . SER A 1 353 ? -8.935 -17.318 17.567 1.00 92.88 353 SER A O 1
ATOM 2648 N N . ASP A 1 354 ? -10.381 -15.805 18.389 1.00 91.81 354 ASP A N 1
ATOM 2649 C CA . ASP A 1 354 ? -11.629 -16.412 17.905 1.00 91.81 354 ASP A CA 1
ATOM 2650 C C . ASP A 1 354 ? -11.978 -16.054 16.451 1.00 91.81 354 ASP A C 1
ATOM 2652 O O . ASP A 1 354 ? -12.882 -16.665 15.878 1.00 91.81 354 ASP A O 1
ATOM 2656 N N . ILE A 1 355 ? -11.258 -15.109 15.828 1.00 93.38 355 ILE A N 1
ATOM 2657 C CA . ILE A 1 355 ? -11.442 -14.803 14.405 1.00 93.38 355 ILE A CA 1
ATOM 2658 C C . ILE A 1 355 ? -10.777 -15.863 13.518 1.00 93.38 355 ILE A C 1
ATOM 2660 O O . ILE A 1 355 ? -9.546 -15.982 13.427 1.00 93.38 355 ILE A O 1
ATOM 2664 N N . VAL A 1 356 ? -11.625 -16.618 12.827 1.00 91.31 356 VAL A N 1
ATOM 2665 C CA . VAL A 1 356 ? -11.262 -17.637 11.844 1.00 91.31 356 VAL A CA 1
ATOM 2666 C C . VAL A 1 356 ? -11.376 -17.021 10.458 1.00 91.31 356 VAL A C 1
ATOM 2668 O O . VAL A 1 356 ? -12.435 -16.521 10.092 1.00 91.31 356 VAL A O 1
ATOM 2671 N N . GLN A 1 357 ? -10.294 -17.066 9.683 1.00 89.38 357 GLN A N 1
ATOM 2672 C CA . GLN A 1 357 ? -10.328 -16.754 8.256 1.00 89.38 357 GLN A CA 1
ATOM 2673 C C . GLN A 1 357 ? -10.338 -18.073 7.483 1.00 89.38 357 GLN A C 1
ATOM 2675 O O . GLN A 1 357 ? -9.508 -18.942 7.751 1.00 89.38 357 GLN A O 1
ATOM 2680 N N . VAL A 1 358 ? -11.290 -18.225 6.566 1.00 88.00 358 VAL A N 1
ATOM 2681 C CA . VAL A 1 358 ? -11.498 -19.438 5.770 1.00 88.00 358 VAL A CA 1
ATOM 2682 C C . VAL A 1 358 ? -11.224 -19.104 4.310 1.00 88.00 358 VAL A C 1
ATOM 2684 O O . VAL A 1 358 ? -11.874 -18.225 3.742 1.00 88.00 358 VAL A O 1
ATOM 2687 N N . ASP A 1 359 ? -10.251 -19.799 3.730 1.00 85.94 359 ASP A N 1
ATOM 2688 C CA . ASP A 1 359 ? -10.039 -19.860 2.285 1.00 85.94 359 ASP A CA 1
ATOM 2689 C C . ASP A 1 359 ? -11.145 -20.724 1.661 1.00 85.94 359 ASP A C 1
ATOM 2691 O O . ASP A 1 359 ? -11.471 -21.786 2.198 1.00 85.94 359 ASP A O 1
ATOM 2695 N N . LEU A 1 360 ? -11.755 -20.251 0.575 1.00 88.38 360 LEU A N 1
ATOM 2696 C CA . LEU A 1 360 ? -12.875 -20.925 -0.079 1.00 88.38 360 LEU A CA 1
ATOM 2697 C C . LEU A 1 360 ? -12.445 -21.769 -1.290 1.00 88.38 360 LEU A C 1
ATOM 2699 O O . LEU A 1 360 ? -13.207 -22.649 -1.695 1.00 88.38 360 LEU A O 1
ATOM 2703 N N . GLU A 1 361 ? -11.219 -21.588 -1.801 1.00 86.50 361 GLU A N 1
ATOM 2704 C CA . GLU A 1 361 ? -10.654 -22.401 -2.891 1.00 86.50 361 GLU A CA 1
ATOM 2705 C C . GLU A 1 361 ? -10.679 -23.922 -2.594 1.00 86.50 361 GLU A C 1
ATOM 2707 O O . GLU A 1 361 ? -11.059 -24.684 -3.483 1.00 86.50 361 GLU A O 1
ATOM 2712 N N . PRO A 1 362 ? -10.399 -24.409 -1.360 1.00 89.56 362 PRO A N 1
ATOM 2713 C CA . PRO A 1 362 ? -10.473 -25.840 -1.038 1.00 89.56 362 PRO A CA 1
ATOM 2714 C C . PRO A 1 362 ? -11.889 -26.438 -1.018 1.00 89.56 362 PRO A C 1
ATOM 2716 O O . PRO A 1 362 ? -12.024 -27.656 -0.915 1.00 89.56 362 PRO A O 1
ATOM 2719 N N . PHE A 1 363 ? -12.940 -25.610 -1.060 1.00 89.56 363 PHE A N 1
ATOM 2720 C CA . PHE A 1 363 ? -14.332 -26.071 -1.093 1.00 89.56 363 PHE A CA 1
ATOM 2721 C C . PHE A 1 363 ? -14.861 -26.168 -2.523 1.00 89.56 363 PHE A C 1
ATOM 2723 O O . PHE A 1 363 ? -15.580 -27.117 -2.835 1.00 89.56 363 PHE A O 1
ATOM 2730 N N . ARG A 1 364 ? -14.528 -25.186 -3.373 1.00 89.00 364 ARG A N 1
ATOM 2731 C CA . ARG A 1 364 ? -14.872 -25.143 -4.801 1.00 89.00 364 ARG A CA 1
ATOM 2732 C C . ARG A 1 364 ? -13.856 -24.306 -5.574 1.00 89.00 364 ARG A C 1
ATOM 2734 O O . ARG A 1 364 ? -13.537 -23.191 -5.167 1.00 89.00 364 ARG A O 1
ATOM 2741 N N . GLU A 1 365 ? -13.455 -24.782 -6.749 1.00 85.62 365 GLU A N 1
ATOM 2742 C CA . GLU A 1 365 ? -12.568 -24.037 -7.655 1.00 85.62 365 GLU A CA 1
ATOM 2743 C C . GLU A 1 365 ? -13.203 -22.717 -8.140 1.00 85.62 365 GLU A C 1
ATOM 2745 O O . GLU A 1 365 ? -12.520 -21.704 -8.253 1.00 85.62 365 GLU A O 1
ATOM 2750 N N . GLU A 1 366 ? -14.533 -22.665 -8.281 1.00 86.50 366 GLU A N 1
ATOM 2751 C CA . GLU A 1 366 ? -15.294 -21.439 -8.594 1.00 86.50 366 GLU A CA 1
ATOM 2752 C C . GLU A 1 366 ? -15.185 -20.334 -7.508 1.00 86.50 366 GLU A C 1
ATOM 2754 O O . GLU A 1 366 ? -15.604 -19.191 -7.716 1.00 86.50 366 GLU A O 1
ATOM 2759 N N . TRP A 1 367 ? -14.650 -20.670 -6.325 1.00 82.69 367 TRP A N 1
ATOM 2760 C CA . TRP A 1 367 ? -14.405 -19.756 -5.204 1.00 82.69 367 TRP A CA 1
ATOM 2761 C C . TRP A 1 367 ? -12.915 -19.457 -4.982 1.00 82.69 367 TRP A C 1
ATOM 2763 O O . TRP A 1 367 ? -12.552 -18.875 -3.957 1.00 82.69 367 TRP A O 1
ATOM 2773 N N . LYS A 1 368 ? -12.055 -19.795 -5.949 1.00 76.31 368 LYS A N 1
ATOM 2774 C CA . LYS A 1 368 ? -10.642 -19.400 -5.987 1.00 76.31 368 LYS A CA 1
ATOM 2775 C C . LYS A 1 368 ? -10.460 -17.907 -5.696 1.00 76.31 368 LYS A C 1
ATOM 2777 O O . LYS A 1 368 ? -11.244 -17.070 -6.139 1.00 76.31 368 LYS A O 1
ATOM 2782 N N . GLY A 1 369 ? -9.465 -17.579 -4.871 1.00 72.25 369 GLY A N 1
ATOM 2783 C CA . GLY A 1 369 ? -9.196 -16.205 -4.426 1.00 72.25 369 GLY A CA 1
ATOM 2784 C C . GLY A 1 369 ? -10.217 -15.599 -3.444 1.00 72.25 369 GLY A C 1
ATOM 2785 O O . GLY A 1 369 ? -9.958 -14.521 -2.901 1.00 72.25 369 GLY A O 1
ATOM 2786 N N . ARG A 1 370 ? -11.349 -16.262 -3.161 1.00 79.62 370 ARG A N 1
ATOM 2787 C CA . ARG A 1 370 ? -12.348 -15.794 -2.187 1.00 79.62 370 ARG A CA 1
ATOM 2788 C C . ARG A 1 370 ? -11.989 -16.291 -0.785 1.00 79.62 370 ARG A C 1
ATOM 2790 O O . ARG A 1 370 ? -11.634 -17.447 -0.585 1.00 79.62 370 ARG A O 1
ATOM 2797 N N . SER A 1 371 ? -12.136 -15.427 0.217 1.00 83.38 371 SER A N 1
ATOM 2798 C CA . SER A 1 371 ? -12.017 -15.815 1.628 1.00 83.38 371 SER A CA 1
ATOM 2799 C C . SER A 1 371 ? -13.038 -15.067 2.473 1.00 83.38 371 SER A C 1
ATOM 2801 O O . SER A 1 371 ? -13.327 -13.903 2.190 1.00 83.38 371 SER A O 1
ATOM 2803 N N . LEU A 1 372 ? -13.548 -15.714 3.518 1.00 86.62 372 LEU A N 1
ATOM 2804 C CA . LEU A 1 372 ? -14.403 -15.090 4.530 1.00 86.62 372 LEU A CA 1
ATOM 2805 C C . LEU A 1 372 ? -13.677 -15.023 5.877 1.00 86.62 372 LEU A C 1
ATOM 2807 O O . LEU A 1 372 ? -12.771 -15.817 6.135 1.00 86.62 372 LEU A O 1
ATOM 2811 N N . ALA A 1 373 ? -14.076 -14.097 6.751 1.00 89.75 373 ALA A N 1
ATOM 2812 C CA . ALA A 1 373 ? -13.668 -14.117 8.153 1.00 89.75 373 ALA A CA 1
ATOM 2813 C C . ALA A 1 373 ? -14.893 -14.139 9.070 1.00 89.75 373 ALA A C 1
ATOM 2815 O O . ALA A 1 373 ? -15.888 -13.449 8.839 1.00 89.75 373 ALA A O 1
ATOM 2816 N N . GLY A 1 374 ? -14.812 -14.956 10.113 1.00 93.50 374 GLY A N 1
ATOM 2817 C CA . GLY A 1 374 ? -15.936 -15.267 10.975 1.00 93.50 374 GLY A CA 1
ATOM 2818 C C . GLY A 1 374 ? -15.529 -15.649 12.389 1.00 93.50 374 GLY A C 1
ATOM 2819 O O . GLY A 1 374 ? -14.350 -15.692 12.738 1.00 93.50 374 GLY A O 1
ATOM 2820 N N . ARG A 1 375 ? -16.544 -15.917 13.204 1.00 93.56 375 ARG A N 1
ATOM 2821 C CA . ARG A 1 375 ? -16.459 -16.362 14.594 1.00 93.56 375 ARG A CA 1
ATOM 2822 C C . ARG A 1 375 ? -17.361 -17.571 14.792 1.00 93.56 375 ARG A C 1
ATOM 2824 O O . ARG A 1 375 ? -18.515 -17.559 14.363 1.00 93.56 375 ARG A O 1
ATOM 2831 N N . TRP A 1 376 ? -16.840 -18.616 15.426 1.00 90.12 376 TRP A N 1
ATOM 2832 C CA . TRP A 1 376 ? -17.646 -19.785 15.777 1.00 90.12 376 TRP A CA 1
ATOM 2833 C C . TRP A 1 376 ? -18.639 -19.440 16.888 1.00 90.12 376 TRP A C 1
ATOM 2835 O O . TRP A 1 376 ? -18.345 -18.672 17.805 1.00 90.12 376 TRP A O 1
ATOM 2845 N N . THR A 1 377 ? -19.842 -19.991 16.807 1.00 87.50 377 THR A N 1
ATOM 2846 C CA . THR A 1 377 ? -20.889 -19.867 17.824 1.00 87.50 377 THR A CA 1
ATOM 2847 C C . THR A 1 377 ? -21.695 -21.162 17.807 1.00 87.50 377 THR A C 1
ATOM 2849 O O . THR A 1 377 ? -22.476 -21.410 16.890 1.00 87.50 377 THR A O 1
ATOM 2852 N N . GLY A 1 378 ? -21.440 -22.037 18.785 1.00 88.38 378 GLY A N 1
ATOM 2853 C CA . GLY A 1 378 ? -21.910 -23.423 18.733 1.00 88.38 378 GLY A CA 1
ATOM 2854 C C . GLY A 1 378 ? -21.331 -24.152 17.515 1.00 88.38 378 GLY A C 1
ATOM 2855 O O . GLY A 1 378 ? -20.118 -24.173 17.324 1.00 88.38 378 GLY A O 1
ATOM 2856 N N . SER A 1 379 ? -22.207 -24.713 16.684 1.00 90.75 379 SER A N 1
ATOM 2857 C CA . SER A 1 379 ? -21.879 -25.389 15.421 1.00 90.75 379 SER A CA 1
ATOM 2858 C C . SER A 1 379 ? -21.855 -24.469 14.190 1.00 90.75 379 SER A C 1
ATOM 2860 O O . SER A 1 379 ? -21.620 -24.956 13.086 1.00 90.75 379 SER A O 1
ATOM 2862 N N . THR A 1 380 ? -22.082 -23.160 14.346 1.00 92.62 380 THR A N 1
ATOM 2863 C CA . THR A 1 380 ? -22.219 -22.213 13.225 1.00 92.62 380 THR A CA 1
ATOM 2864 C C . THR A 1 380 ? -21.039 -21.246 13.156 1.00 92.62 380 THR A C 1
ATOM 2866 O O . THR A 1 380 ? -20.638 -20.670 14.169 1.00 92.62 380 THR A O 1
ATOM 2869 N N . LEU A 1 381 ? -20.514 -21.014 11.950 1.00 92.12 381 LEU A N 1
ATOM 2870 C CA . LEU A 1 381 ? -19.584 -19.921 11.666 1.00 92.12 381 LEU A CA 1
ATOM 2871 C C . LEU A 1 381 ? -20.386 -18.681 11.246 1.00 92.12 381 LEU A C 1
ATOM 2873 O O . LEU A 1 381 ? -20.985 -18.659 10.174 1.00 92.12 381 LEU A O 1
ATOM 2877 N N . LEU A 1 382 ? -20.409 -17.656 12.095 1.00 94.06 382 LEU A N 1
ATOM 2878 C CA . LEU A 1 382 ? -21.043 -16.366 11.799 1.00 94.06 382 LEU A CA 1
ATOM 2879 C C . LEU A 1 382 ? -19.993 -15.370 11.277 1.00 94.06 382 LEU A C 1
ATOM 2881 O O . LEU A 1 382 ? -18.820 -15.519 11.628 1.00 94.06 382 LEU A O 1
ATOM 2885 N N . PRO A 1 383 ? -20.365 -14.322 10.516 1.00 94.75 383 PRO A N 1
ATOM 2886 C CA . PRO A 1 383 ? -19.458 -13.213 10.202 1.00 94.75 383 PRO A CA 1
ATOM 2887 C C . PRO A 1 383 ? -18.826 -12.626 11.470 1.00 94.75 383 PRO A C 1
ATOM 2889 O O . PRO A 1 383 ? -19.430 -12.677 12.546 1.00 94.75 383 PRO A O 1
ATOM 2892 N N . TYR A 1 384 ? -17.622 -12.054 11.388 1.00 96.25 384 TYR A N 1
ATOM 2893 C CA . TYR A 1 384 ? -17.056 -11.354 12.546 1.00 96.25 384 TYR A CA 1
ATOM 2894 C C . TYR A 1 384 ? -17.836 -10.057 12.840 1.00 96.25 384 TYR A C 1
ATOM 2896 O O . TYR A 1 384 ? -18.650 -9.606 12.033 1.00 96.25 384 TYR A O 1
ATOM 2904 N N . TRP A 1 385 ? -17.633 -9.462 14.015 1.00 97.00 385 TRP A N 1
ATOM 2905 C CA . TRP A 1 385 ? -18.294 -8.207 14.390 1.00 97.00 385 TRP A CA 1
ATOM 2906 C C . TRP A 1 385 ? -17.894 -7.055 13.451 1.00 97.00 385 TRP A C 1
ATOM 2908 O O . TRP A 1 385 ? -16.721 -6.929 13.086 1.00 97.00 385 TRP A O 1
ATOM 2918 N N . SER A 1 386 ? -18.865 -6.228 13.051 1.00 97.38 386 SER A N 1
ATOM 2919 C CA . SER A 1 386 ? -18.616 -5.021 12.246 1.00 97.38 386 SER A CA 1
ATOM 2920 C C . SER A 1 386 ? -17.927 -3.933 13.076 1.00 97.38 386 SER A C 1
ATOM 2922 O O . SER A 1 386 ? -17.935 -3.996 14.306 1.00 97.38 386 SER A O 1
ATOM 2924 N N . ARG A 1 387 ? -17.379 -2.909 12.407 1.00 97.62 387 ARG A N 1
ATOM 2925 C CA . ARG A 1 387 ? -16.849 -1.684 13.032 1.00 97.62 387 ARG A CA 1
ATOM 2926 C C . ARG A 1 387 ? -17.736 -1.170 14.174 1.00 97.62 387 ARG A C 1
ATOM 2928 O O . ARG A 1 387 ? -17.322 -1.209 15.328 1.00 97.62 387 ARG A O 1
ATOM 2935 N N . GLN A 1 388 ? -18.979 -0.816 13.845 1.00 97.38 388 GLN A N 1
ATOM 2936 C CA . GLN A 1 388 ? -19.963 -0.256 14.776 1.00 97.38 388 GLN A CA 1
ATOM 2937 C C . GLN A 1 388 ? -20.185 -1.147 16.009 1.00 97.38 388 GLN A C 1
ATOM 2939 O O . GLN A 1 388 ? -20.329 -0.654 17.120 1.00 97.38 388 GLN A O 1
ATOM 2944 N N . GLN A 1 389 ? -20.181 -2.473 15.835 1.00 97.62 389 GLN A N 1
ATOM 2945 C CA . GLN A 1 389 ? -20.342 -3.419 16.942 1.00 97.62 389 GLN A CA 1
ATOM 2946 C C . GLN A 1 389 ? -19.087 -3.513 17.822 1.00 97.62 389 GLN A C 1
ATOM 2948 O O . GLN A 1 389 ? -19.201 -3.707 19.031 1.00 97.62 389 GLN A O 1
ATOM 2953 N N . ILE A 1 390 ? -17.894 -3.408 17.231 1.00 97.50 390 ILE A N 1
ATOM 2954 C CA . ILE A 1 390 ? -16.618 -3.408 17.959 1.00 97.50 390 ILE A CA 1
ATOM 2955 C C . ILE A 1 390 ? -16.487 -2.128 18.791 1.00 97.50 390 ILE A C 1
ATOM 2957 O O . ILE A 1 390 ? -16.166 -2.216 19.975 1.00 97.50 390 ILE A O 1
ATOM 2961 N N . GLU A 1 391 ? -16.792 -0.975 18.196 1.00 95.94 391 GLU A N 1
ATOM 2962 C CA . GLU A 1 391 ? -16.755 0.344 18.841 1.00 95.94 391 GLU A CA 1
ATOM 2963 C C . GLU A 1 391 ? -17.848 0.480 19.917 1.00 95.94 391 GLU A C 1
ATOM 2965 O O . GLU A 1 391 ? -17.561 0.936 21.019 1.00 95.94 391 GLU A O 1
ATOM 2970 N N . ALA A 1 392 ? -19.040 -0.093 19.698 1.00 95.94 392 ALA A N 1
ATOM 2971 C CA . ALA A 1 392 ? -20.063 -0.291 20.735 1.00 95.94 392 ALA A CA 1
ATOM 2972 C C . ALA A 1 392 ? -19.706 -1.367 21.796 1.00 95.94 392 ALA A C 1
ATOM 2974 O O . ALA A 1 392 ? -20.559 -1.779 22.584 1.00 95.94 392 ALA A O 1
ATOM 2975 N N . GLY A 1 393 ? -18.457 -1.843 21.839 1.00 95.56 393 GLY A N 1
ATOM 2976 C CA . GLY A 1 393 ? -17.917 -2.629 22.950 1.00 95.56 393 GLY A CA 1
ATOM 2977 C C . GLY A 1 393 ? -18.011 -4.154 22.832 1.00 95.56 393 GLY A C 1
ATOM 2978 O O . GLY A 1 393 ? -17.763 -4.838 23.825 1.00 95.56 393 GLY A O 1
ATOM 2979 N N . ALA A 1 394 ? -18.294 -4.744 21.662 1.00 96.00 394 ALA A N 1
ATOM 2980 C CA . ALA A 1 394 ? -18.405 -6.210 21.511 1.00 96.00 394 ALA A CA 1
ATOM 2981 C C . ALA A 1 394 ? -17.106 -7.011 21.790 1.00 96.00 394 ALA A C 1
ATOM 2983 O O . ALA A 1 394 ? -17.133 -8.247 21.905 1.00 96.00 394 ALA A O 1
ATOM 2984 N N . LEU A 1 395 ? -15.962 -6.324 21.902 1.00 95.56 395 LEU A N 1
ATOM 2985 C CA . LEU A 1 395 ? -14.675 -6.890 22.332 1.00 95.56 395 LEU A CA 1
ATOM 2986 C C . LEU A 1 395 ? -14.349 -6.621 23.815 1.00 95.56 395 LEU A C 1
ATOM 2988 O O . LEU A 1 395 ? -13.312 -7.074 24.301 1.00 95.56 395 LEU A O 1
ATOM 2992 N N . GLY A 1 396 ? -15.232 -5.934 24.545 1.00 93.94 396 GLY A N 1
ATOM 2993 C CA . GLY A 1 396 ? -15.052 -5.565 25.946 1.00 93.94 396 GLY A CA 1
ATOM 2994 C C . GLY A 1 396 ? -14.818 -6.764 26.870 1.00 93.94 396 GLY A C 1
ATOM 2995 O O . GLY A 1 396 ? -15.325 -7.864 26.656 1.00 93.94 396 GLY A O 1
ATOM 2996 N N . GLY A 1 397 ? -13.988 -6.565 27.897 1.00 92.31 397 GLY A N 1
ATOM 2997 C CA . GLY A 1 397 ? -13.620 -7.601 28.872 1.00 92.31 397 GLY A CA 1
ATOM 2998 C C . GLY A 1 397 ? -12.659 -8.681 28.351 1.00 92.31 397 GLY A C 1
ATOM 2999 O O . GLY A 1 397 ? -12.077 -9.410 29.158 1.00 92.31 397 GLY A O 1
ATOM 3000 N N . ARG A 1 398 ? -12.420 -8.767 27.033 1.00 94.50 398 ARG A N 1
ATOM 3001 C CA . ARG A 1 398 ? -11.537 -9.780 26.425 1.00 94.50 398 ARG A CA 1
ATOM 3002 C C . ARG A 1 398 ? -10.040 -9.524 26.661 1.00 94.50 398 ARG A C 1
ATOM 3004 O O . ARG A 1 398 ? -9.255 -10.449 26.471 1.00 94.50 398 ARG A O 1
ATOM 3011 N N . ARG A 1 399 ? -9.648 -8.321 27.116 1.00 94.69 399 ARG A N 1
ATOM 3012 C CA . ARG A 1 399 ? -8.247 -7.881 27.314 1.00 94.69 399 ARG A CA 1
ATOM 3013 C C . ARG A 1 399 ? -7.422 -7.971 26.024 1.00 94.69 399 ARG A C 1
ATOM 3015 O O . ARG A 1 399 ? -6.363 -8.594 25.985 1.00 94.69 399 ARG A O 1
ATOM 3022 N N . LEU A 1 400 ? -7.960 -7.369 24.965 1.00 97.06 400 LEU A N 1
ATOM 3023 C CA . LEU A 1 400 ? -7.373 -7.324 23.621 1.00 97.06 400 LEU A CA 1
ATOM 3024 C C . LEU A 1 400 ? -6.757 -5.957 23.290 1.00 97.06 400 LEU A C 1
ATOM 3026 O O . LEU A 1 400 ? -6.173 -5.799 22.221 1.00 97.06 400 LEU A O 1
ATOM 3030 N N . GLU A 1 401 ? -6.898 -4.970 24.166 1.00 97.44 401 GLU A N 1
ATOM 3031 C CA . GLU A 1 401 ? -6.474 -3.587 23.984 1.00 97.44 401 GLU A CA 1
ATOM 3032 C C . GLU A 1 401 ? -4.938 -3.483 24.030 1.00 97.44 401 GLU A C 1
ATOM 3034 O O . GLU A 1 401 ? -4.312 -3.710 25.066 1.00 97.44 401 GLU A O 1
ATOM 3039 N N . LEU A 1 402 ? -4.324 -3.161 22.888 1.00 97.38 402 LEU A N 1
ATOM 3040 C CA . LEU A 1 402 ? -2.873 -3.032 22.720 1.00 97.38 402 LEU A CA 1
ATOM 3041 C C . LEU A 1 402 ? -2.359 -1.704 23.289 1.00 97.38 402 LEU A C 1
ATOM 3043 O O . LEU A 1 402 ? -1.348 -1.651 23.992 1.00 97.38 402 LEU A O 1
ATOM 3047 N N . LEU A 1 403 ? -3.077 -0.637 22.942 1.00 97.88 403 LEU A N 1
ATOM 3048 C CA . LEU A 1 403 ? -2.863 0.755 23.319 1.00 97.88 403 LEU A CA 1
ATOM 3049 C C . LEU A 1 403 ? -4.220 1.462 23.359 1.00 97.88 403 LEU A C 1
ATOM 3051 O O . LEU A 1 403 ? -5.190 0.987 22.768 1.00 97.88 403 LEU A O 1
ATOM 3055 N N . TRP A 1 404 ? -4.252 2.618 24.007 1.00 98.19 404 TRP A N 1
ATOM 3056 C CA . TRP A 1 404 ? -5.354 3.571 23.944 1.00 98.19 404 TRP A CA 1
ATOM 3057 C C . TRP A 1 404 ? -4.835 4.876 23.333 1.00 98.19 404 TRP A C 1
ATOM 3059 O O . TRP A 1 404 ? -3.700 5.260 23.623 1.00 98.19 404 TRP A O 1
ATOM 3069 N N . VAL A 1 405 ? -5.623 5.534 22.486 1.00 98.38 405 VAL A N 1
ATOM 3070 C CA . VAL A 1 405 ? -5.278 6.803 21.813 1.00 98.38 405 VAL A CA 1
ATOM 3071 C C . VAL A 1 405 ? -6.277 7.903 22.180 1.00 98.38 405 VAL A C 1
ATOM 3073 O O . VAL A 1 405 ? -7.318 7.601 22.765 1.00 98.38 405 VAL A O 1
ATOM 3076 N N . ASP A 1 406 ? -5.922 9.167 21.932 1.00 97.69 406 ASP A N 1
ATOM 3077 C CA . ASP A 1 406 ? -6.700 10.351 22.344 1.00 97.69 406 ASP A CA 1
ATOM 3078 C C . ASP A 1 406 ? -7.604 10.945 21.254 1.00 97.69 406 ASP A C 1
ATOM 3080 O O . ASP A 1 406 ? -8.186 12.005 21.466 1.00 97.69 406 ASP A O 1
ATOM 3084 N N . ASP A 1 407 ? -7.753 10.263 20.115 1.00 96.88 407 ASP A N 1
ATOM 3085 C CA . ASP A 1 407 ? -8.703 10.641 19.067 1.00 96.88 407 ASP A CA 1
ATOM 3086 C C . ASP A 1 407 ? -9.198 9.425 18.251 1.00 96.88 407 ASP A C 1
ATOM 3088 O O . ASP A 1 407 ? -8.441 8.497 17.937 1.00 96.88 407 ASP A O 1
ATOM 3092 N N . ALA A 1 408 ? -10.492 9.427 17.915 1.00 96.62 408 ALA A N 1
ATOM 3093 C CA . ALA A 1 408 ? -11.161 8.339 17.199 1.00 96.62 408 ALA A CA 1
ATOM 3094 C C . ALA A 1 408 ? -10.971 8.415 15.675 1.00 96.62 408 ALA A C 1
ATOM 3096 O O . ALA A 1 408 ? -10.878 7.380 15.010 1.00 96.62 408 ALA A O 1
ATOM 3097 N N . ILE A 1 409 ? -10.848 9.624 15.123 1.00 96.94 409 ILE A N 1
ATOM 3098 C CA . ILE A 1 409 ? -10.662 9.868 13.688 1.00 96.94 409 ILE A CA 1
ATOM 3099 C C . ILE A 1 409 ? -9.244 9.427 13.275 1.00 96.94 409 ILE A C 1
ATOM 3101 O O . ILE A 1 409 ? -9.064 8.748 12.263 1.00 96.94 409 ILE A O 1
ATOM 3105 N N . ASP A 1 410 ? -8.241 9.694 14.109 1.00 95.94 410 ASP A N 1
ATOM 3106 C CA . ASP A 1 410 ? -6.880 9.162 14.036 1.00 95.94 410 ASP A CA 1
ATOM 3107 C C . ASP A 1 410 ? -6.855 7.631 14.120 1.00 95.94 410 ASP A C 1
ATOM 3109 O O . ASP A 1 410 ? -6.194 6.983 13.304 1.00 95.94 410 ASP A O 1
ATOM 3113 N N . ALA A 1 411 ? -7.599 7.028 15.056 1.00 97.56 411 ALA A N 1
ATOM 3114 C CA . ALA A 1 411 ? -7.717 5.572 15.158 1.00 97.56 411 ALA A CA 1
ATOM 3115 C C . ALA A 1 411 ? -8.366 4.951 13.904 1.00 97.56 411 ALA A C 1
ATOM 3117 O O . ALA A 1 411 ? -7.952 3.877 13.457 1.00 97.56 411 ALA A O 1
ATOM 3118 N N . PHE A 1 412 ? -9.345 5.631 13.305 1.00 97.06 412 PHE A N 1
ATOM 3119 C CA . PHE A 1 412 ? -9.987 5.236 12.054 1.00 97.06 412 PHE A CA 1
ATOM 3120 C C . PHE A 1 412 ? -9.033 5.358 10.854 1.00 97.06 412 PHE A C 1
ATOM 3122 O O . PHE A 1 412 ? -8.853 4.393 10.104 1.00 97.06 412 PHE A O 1
ATOM 3129 N N . PHE A 1 413 ? -8.338 6.489 10.691 1.00 95.19 413 PHE A N 1
ATOM 3130 C CA . PHE A 1 413 ? -7.355 6.659 9.616 1.00 95.19 413 PHE A CA 1
ATOM 3131 C C . PHE A 1 413 ? -6.160 5.710 9.760 1.00 95.19 413 PHE A C 1
ATOM 3133 O O . PHE A 1 413 ? -5.711 5.160 8.754 1.00 95.19 413 PHE A O 1
ATOM 3140 N N . LEU A 1 414 ? -5.702 5.417 10.981 1.00 96.62 414 LEU A N 1
ATOM 3141 C CA . LEU A 1 414 ? -4.702 4.379 11.258 1.00 96.62 414 LEU A CA 1
ATOM 3142 C C . LEU A 1 414 ? -5.133 3.001 10.731 1.00 96.62 414 LEU A C 1
ATOM 3144 O O . LEU A 1 414 ? -4.314 2.261 10.187 1.00 96.62 414 LEU A O 1
ATOM 3148 N N . GLN A 1 415 ? -6.417 2.655 10.856 1.00 95.81 415 GLN A N 1
ATOM 3149 C CA . GLN A 1 415 ? -6.964 1.411 10.307 1.00 95.81 415 GLN A CA 1
ATOM 3150 C C . GLN A 1 415 ? -7.019 1.421 8.774 1.00 95.81 415 GLN A C 1
ATOM 3152 O O . GLN A 1 415 ? -6.783 0.379 8.167 1.00 95.81 415 GLN A O 1
ATOM 3157 N N . ILE A 1 416 ? -7.239 2.578 8.139 1.00 92.62 416 ILE A N 1
ATOM 3158 C CA . ILE A 1 416 ? -7.133 2.726 6.675 1.00 92.62 416 ILE A CA 1
ATOM 3159 C C . ILE A 1 416 ? -5.673 2.603 6.205 1.00 92.62 416 ILE A C 1
ATOM 3161 O O . ILE A 1 416 ? -5.420 1.953 5.194 1.00 92.62 416 ILE A O 1
ATOM 3165 N N . GLN A 1 417 ? -4.707 3.182 6.929 1.00 93.44 417 GLN A N 1
ATOM 3166 C CA . GLN A 1 417 ? -3.275 3.077 6.597 1.00 93.44 417 GLN A CA 1
ATOM 3167 C C . GLN A 1 417 ? -2.659 1.708 6.961 1.00 93.44 417 GLN A C 1
ATOM 3169 O O . GLN A 1 417 ? -1.553 1.388 6.528 1.00 93.44 417 GLN A O 1
ATOM 3174 N N . GLY A 1 418 ? -3.333 0.898 7.787 1.00 92.69 418 GLY A N 1
ATOM 3175 C CA . GLY A 1 418 ? -2.913 -0.451 8.196 1.00 92.69 418 GLY A CA 1
ATOM 3176 C C . GLY A 1 418 ? -1.680 -0.522 9.113 1.00 92.69 418 GLY A C 1
ATOM 3177 O O . GLY A 1 418 ? -1.371 -1.582 9.662 1.00 92.69 418 GLY A O 1
ATOM 3178 N N . SER A 1 419 ? -0.969 0.585 9.314 1.00 94.25 419 SER A N 1
ATOM 3179 C CA . SER A 1 419 ? 0.210 0.703 10.176 1.00 94.25 419 SER A CA 1
ATOM 3180 C C . SER A 1 419 ? 0.400 2.151 10.623 1.00 94.25 419 SER A C 1
ATOM 3182 O O . SER A 1 419 ? -0.174 3.053 10.023 1.00 94.25 419 SER A O 1
ATOM 3184 N N . GLY A 1 420 ? 1.174 2.378 11.684 1.00 95.44 420 GLY A N 1
ATOM 3185 C CA . GLY A 1 420 ? 1.376 3.707 12.259 1.00 95.44 420 GLY A CA 1
ATOM 3186 C C . GLY A 1 420 ? 2.340 3.713 13.438 1.00 95.44 420 GLY A C 1
ATOM 3187 O O . GLY A 1 420 ? 2.832 2.676 13.887 1.00 95.44 420 GLY A O 1
ATOM 3188 N N . GLN A 1 421 ? 2.581 4.899 13.983 1.00 95.44 421 GLN A N 1
ATOM 3189 C CA . GLN A 1 421 ? 3.339 5.099 15.213 1.00 95.44 421 GLN A CA 1
ATOM 3190 C C . GLN A 1 421 ? 2.465 5.773 16.271 1.00 95.44 421 GLN A C 1
ATOM 3192 O O . GLN A 1 421 ? 1.672 6.657 15.962 1.00 95.44 421 GLN A O 1
ATOM 3197 N N . VAL A 1 422 ? 2.645 5.387 17.531 1.00 96.94 422 VAL A N 1
ATOM 3198 C CA . VAL A 1 422 ? 1.983 5.997 18.687 1.00 96.94 422 VAL A CA 1
ATOM 3199 C C . VAL A 1 422 ? 3.049 6.616 19.585 1.00 96.94 422 VAL A C 1
ATOM 3201 O O . VAL A 1 422 ? 3.913 5.916 20.123 1.00 96.94 422 VAL A O 1
ATOM 3204 N N . GLN A 1 423 ? 2.996 7.937 19.735 1.00 97.00 423 GLN A N 1
ATOM 3205 C CA . GLN A 1 423 ? 3.766 8.688 20.718 1.00 97.00 423 GLN A CA 1
ATOM 3206 C C . GLN A 1 423 ? 3.143 8.471 22.098 1.00 97.00 423 GLN A C 1
ATOM 3208 O O . GLN A 1 423 ? 2.010 8.884 22.339 1.00 97.00 423 GLN A O 1
ATOM 3213 N N . LEU A 1 424 ? 3.874 7.830 23.010 1.00 97.44 424 LEU A N 1
ATOM 3214 C CA . LEU A 1 424 ? 3.363 7.581 24.353 1.00 97.44 424 LEU A CA 1
ATOM 3215 C C . LEU A 1 424 ? 3.379 8.847 25.217 1.00 97.44 424 LEU A C 1
ATOM 3217 O O . LEU A 1 424 ? 4.316 9.645 25.144 1.00 97.44 424 LEU A O 1
ATOM 3221 N N . GLU A 1 425 ? 2.381 8.962 26.092 1.00 92.69 425 GLU A N 1
ATOM 3222 C CA . GLU A 1 425 ? 2.266 9.965 27.160 1.00 92.69 425 GLU A CA 1
ATOM 3223 C C . GLU A 1 425 ? 3.531 10.056 28.031 1.00 92.69 425 GLU A C 1
ATOM 3225 O O . GLU A 1 425 ? 4.042 11.143 28.279 1.00 92.69 425 GLU A O 1
ATOM 3230 N N . GLY A 1 426 ? 4.085 8.907 28.435 1.00 87.31 426 GLY A N 1
ATOM 3231 C CA . GLY A 1 426 ? 5.334 8.815 29.204 1.00 87.31 426 GLY A CA 1
ATOM 3232 C C . GLY A 1 426 ? 6.619 8.996 28.384 1.00 87.31 426 GLY A C 1
ATOM 3233 O O . GLY A 1 426 ? 7.702 8.699 28.885 1.00 87.31 426 GLY A O 1
ATOM 3234 N N . GLY A 1 427 ? 6.517 9.433 27.125 1.00 90.38 427 GLY A N 1
ATOM 3235 C CA . GLY A 1 427 ? 7.633 9.514 26.186 1.00 90.38 427 GLY A CA 1
ATOM 3236 C C . GLY A 1 427 ? 7.953 8.188 25.482 1.00 90.38 427 GLY A C 1
ATOM 3237 O O . GLY A 1 427 ? 7.495 7.111 25.861 1.00 90.38 427 GLY A O 1
ATOM 3238 N N . GLY A 1 428 ? 8.753 8.274 24.414 1.00 92.69 428 GLY A N 1
ATOM 3239 C CA . GLY A 1 428 ? 9.041 7.142 23.523 1.00 92.69 428 GLY A CA 1
ATOM 3240 C C . GLY A 1 428 ? 7.923 6.866 22.509 1.00 92.69 428 GLY A C 1
ATOM 3241 O O . GLY A 1 428 ? 6.822 7.407 22.606 1.00 92.69 428 GLY A O 1
ATOM 3242 N N . ARG A 1 429 ? 8.219 6.049 21.493 1.00 94.12 429 ARG A N 1
ATOM 3243 C CA . ARG A 1 429 ? 7.306 5.737 20.380 1.00 94.12 429 ARG A CA 1
ATOM 3244 C C . ARG A 1 429 ? 7.174 4.228 20.227 1.00 94.12 429 ARG A C 1
ATOM 3246 O O . ARG A 1 429 ? 8.179 3.522 20.242 1.00 94.12 429 ARG A O 1
ATOM 3253 N N . ILE A 1 430 ? 5.948 3.754 20.044 1.00 94.44 430 ILE A N 1
ATOM 3254 C CA . ILE A 1 430 ? 5.650 2.377 19.636 1.00 94.44 430 ILE A CA 1
ATOM 3255 C C . ILE A 1 430 ? 5.235 2.403 18.169 1.00 94.44 430 ILE A C 1
ATOM 3257 O O . ILE A 1 430 ? 4.458 3.266 17.769 1.00 94.44 430 ILE A O 1
ATOM 3261 N N . ARG A 1 431 ? 5.717 1.452 17.368 1.00 95.44 431 ARG A N 1
ATOM 3262 C CA . ARG A 1 431 ? 5.209 1.219 16.014 1.00 95.44 431 ARG A CA 1
ATOM 3263 C C . ARG A 1 431 ? 4.194 0.081 16.045 1.00 95.44 431 ARG A C 1
ATOM 3265 O O . ARG A 1 431 ? 4.471 -0.988 16.592 1.00 95.44 431 ARG A O 1
ATOM 3272 N N . VAL A 1 432 ? 3.031 0.313 15.450 1.00 96.50 432 VAL A N 1
ATOM 3273 C CA . VAL A 1 432 ? 1.959 -0.672 15.290 1.00 96.50 432 VAL A CA 1
ATOM 3274 C C . VAL A 1 432 ? 1.793 -1.016 13.814 1.00 96.50 432 VAL A C 1
ATOM 3276 O O . VAL A 1 432 ? 1.898 -0.158 12.941 1.00 96.50 432 VAL A O 1
ATOM 3279 N N . GLY A 1 433 ? 1.541 -2.287 13.522 1.00 94.75 433 GLY A N 1
ATOM 3280 C CA . GLY A 1 433 ? 1.306 -2.762 12.162 1.00 94.75 433 GLY A CA 1
ATOM 3281 C C . GLY A 1 433 ? 0.194 -3.795 12.103 1.00 94.75 433 GLY A C 1
ATOM 3282 O O . GLY A 1 433 ? -0.128 -4.429 13.110 1.00 94.75 433 GLY A O 1
ATOM 3283 N N . TYR A 1 434 ? -0.370 -3.968 10.911 1.00 94.00 434 TYR A N 1
ATOM 3284 C CA . TYR A 1 434 ? -1.442 -4.910 10.619 1.00 94.00 434 TYR A CA 1
ATOM 3285 C C . TYR A 1 434 ? -1.162 -6.310 11.188 1.00 94.00 434 TYR A C 1
ATOM 3287 O O . TYR A 1 434 ? -0.101 -6.908 10.954 1.00 94.00 434 TYR A O 1
ATOM 3295 N N . ALA A 1 435 ? -2.141 -6.840 11.919 1.00 93.56 435 ALA A N 1
ATOM 3296 C CA . ALA A 1 435 ? -2.193 -8.215 12.407 1.00 93.56 435 ALA A CA 1
ATOM 3297 C C . ALA A 1 435 ? -3.383 -9.000 11.827 1.00 93.56 435 ALA A C 1
ATOM 3299 O O . ALA A 1 435 ? -3.306 -10.223 11.722 1.00 93.56 435 ALA A O 1
ATOM 3300 N N . GLY A 1 436 ? -4.470 -8.327 11.442 1.00 91.38 436 GLY A N 1
ATOM 3301 C CA . GLY A 1 436 ? -5.653 -8.935 10.831 1.00 91.38 436 GLY A CA 1
ATOM 3302 C C . GLY A 1 436 ? -6.773 -7.917 10.611 1.00 91.38 436 GLY A C 1
ATOM 3303 O O . GLY A 1 436 ? -6.640 -6.758 10.989 1.00 91.38 436 GLY A O 1
ATOM 3304 N N . GLN A 1 437 ? -7.898 -8.361 10.055 1.00 93.38 437 GLN A N 1
ATOM 3305 C CA . GLN A 1 437 ? -9.113 -7.555 9.888 1.00 93.38 437 GLN A CA 1
ATOM 3306 C C . GLN A 1 437 ? -10.358 -8.401 10.172 1.00 93.38 437 GLN A C 1
ATOM 3308 O O . GLN A 1 437 ? -10.296 -9.626 10.079 1.00 93.38 437 GLN A O 1
ATOM 3313 N N . ASN A 1 438 ? -11.491 -7.764 10.470 1.00 94.56 438 ASN A N 1
ATOM 3314 C CA . ASN A 1 438 ? -12.770 -8.444 10.729 1.00 94.56 438 ASN A CA 1
ATOM 3315 C C . ASN A 1 438 ? -13.411 -9.114 9.489 1.00 94.56 438 ASN A C 1
ATOM 3317 O O . ASN A 1 438 ? -14.412 -9.810 9.622 1.00 94.56 438 ASN A O 1
ATOM 3321 N N . GLY A 1 439 ? -12.850 -8.912 8.293 1.00 91.19 439 GLY A N 1
ATOM 3322 C CA . GLY A 1 439 ? -13.290 -9.533 7.038 1.00 91.19 439 GLY A CA 1
ATOM 3323 C C . GLY A 1 439 ? -14.499 -8.882 6.369 1.00 91.19 439 GLY A C 1
ATOM 3324 O O . GLY A 1 439 ? -14.886 -9.326 5.291 1.00 91.19 439 GLY A O 1
ATOM 3325 N N . HIS A 1 440 ? -15.063 -7.822 6.953 1.00 92.31 440 HIS A N 1
ATOM 3326 C CA . HIS A 1 440 ? -16.057 -6.998 6.264 1.00 92.31 440 HIS A CA 1
ATOM 3327 C C . HIS A 1 440 ? -15.391 -6.211 5.121 1.00 92.31 440 HIS A C 1
ATOM 3329 O O . HIS A 1 440 ? -14.225 -5.816 5.256 1.00 92.31 440 HIS A O 1
ATOM 3335 N N . PRO A 1 441 ? -16.093 -5.974 3.997 1.00 88.31 441 PRO A N 1
ATOM 3336 C CA . PRO A 1 441 ? -15.555 -5.198 2.886 1.00 88.31 441 PRO A CA 1
ATOM 3337 C C . PRO A 1 441 ? -15.279 -3.752 3.311 1.00 88.31 441 PRO A C 1
ATOM 3339 O O . PRO A 1 441 ? -16.015 -3.170 4.107 1.00 88.31 441 PRO A O 1
ATOM 3342 N N . TYR A 1 442 ? -14.215 -3.166 2.762 1.00 89.69 442 TYR A N 1
ATOM 3343 C CA . TYR A 1 442 ? -13.910 -1.750 2.951 1.00 89.69 442 TYR A CA 1
ATOM 3344 C C . TYR A 1 442 ? -14.908 -0.877 2.183 1.00 89.69 442 TYR A C 1
ATOM 3346 O O . TYR A 1 442 ? -15.080 -1.058 0.975 1.00 89.69 442 TYR A O 1
ATOM 3354 N N . TYR A 1 443 ? -15.501 0.102 2.866 1.00 91.38 443 TYR A N 1
ATOM 3355 C CA . TYR A 1 443 ? -16.307 1.153 2.247 1.00 91.38 443 TYR A CA 1
ATOM 3356 C C . TYR A 1 443 ? -15.597 2.503 2.381 1.00 91.38 443 TYR A C 1
ATOM 3358 O O . TYR A 1 443 ? -15.097 2.862 3.446 1.00 91.38 443 TYR A O 1
ATOM 3366 N N . ALA A 1 444 ? -15.529 3.256 1.284 1.00 91.12 444 ALA A N 1
ATOM 3367 C CA . ALA A 1 444 ? -14.862 4.550 1.262 1.00 91.12 444 ALA A CA 1
ATOM 3368 C C . ALA A 1 444 ? -15.821 5.644 1.748 1.00 91.12 444 ALA A C 1
ATOM 3370 O O . ALA A 1 444 ? -16.654 6.106 0.974 1.00 91.12 444 ALA A O 1
ATOM 3371 N N . ILE A 1 445 ? -15.674 6.104 2.994 1.00 94.31 445 ILE A N 1
ATOM 3372 C CA . ILE A 1 445 ? -16.594 7.082 3.614 1.00 94.31 445 ILE A CA 1
ATOM 3373 C C . ILE A 1 445 ? -16.661 8.437 2.883 1.00 94.31 445 ILE A C 1
ATOM 3375 O O . ILE A 1 445 ? -17.652 9.150 2.975 1.00 94.31 445 ILE A O 1
ATOM 3379 N N . GLY A 1 446 ? -15.661 8.770 2.058 1.00 92.62 446 GLY A N 1
ATOM 3380 C CA . GLY A 1 446 ? -15.742 9.910 1.137 1.00 92.62 446 GLY A CA 1
ATOM 3381 C C . GLY A 1 446 ? -16.867 9.791 0.096 1.00 92.62 446 GLY A C 1
ATOM 3382 O O . GLY A 1 446 ? -17.314 10.807 -0.422 1.00 92.62 446 GLY A O 1
ATOM 3383 N N . ARG A 1 447 ? -17.358 8.575 -0.192 1.00 92.56 447 ARG A N 1
ATOM 3384 C CA . ARG A 1 447 ? -18.583 8.353 -0.973 1.00 92.56 447 ARG A CA 1
ATOM 3385 C C . ARG A 1 447 ? -19.821 8.740 -0.172 1.00 92.56 447 ARG A C 1
ATOM 3387 O O . ARG A 1 447 ? -20.656 9.448 -0.709 1.00 92.56 447 ARG A O 1
ATOM 3394 N N . GLU A 1 448 ? -19.903 8.331 1.091 1.00 94.75 448 GLU A N 1
ATOM 3395 C CA . GLU A 1 448 ? -21.008 8.698 1.986 1.00 94.75 448 GLU A CA 1
ATOM 3396 C C . GLU A 1 448 ? -21.164 10.223 2.070 1.00 94.75 448 GLU A C 1
ATOM 3398 O O . GLU A 1 448 ? -22.260 10.751 1.929 1.00 94.75 448 GLU A O 1
ATOM 3403 N N . LEU A 1 449 ? -20.048 10.948 2.191 1.00 95.75 449 LEU A N 1
ATOM 3404 C CA . LEU A 1 449 ? -20.049 12.413 2.214 1.00 95.75 449 LEU A CA 1
ATOM 3405 C C . LEU A 1 449 ? -20.422 13.058 0.866 1.00 95.75 449 LEU A C 1
ATOM 3407 O O . LEU A 1 449 ? -20.942 14.170 0.864 1.00 95.75 449 LEU A O 1
ATOM 3411 N N . ILE A 1 450 ? -20.221 12.380 -0.271 1.00 94.00 450 ILE A N 1
ATOM 3412 C CA . ILE A 1 450 ? -20.767 12.821 -1.569 1.00 94.00 450 ILE A CA 1
ATOM 3413 C C . ILE A 1 450 ? -22.270 12.544 -1.640 1.00 94.00 450 ILE A C 1
ATOM 3415 O O . ILE A 1 450 ? -23.032 13.420 -2.042 1.00 94.00 450 ILE A O 1
ATOM 3419 N N . ASP A 1 451 ? -22.695 11.345 -1.244 1.00 93.62 451 ASP A N 1
ATOM 3420 C CA . ASP A 1 451 ? -24.080 10.888 -1.356 1.00 93.62 451 ASP A CA 1
ATOM 3421 C C . ASP A 1 451 ? -24.997 11.649 -0.353 1.00 93.62 451 ASP A C 1
ATOM 3423 O O . ASP A 1 451 ? -26.169 11.876 -0.649 1.00 93.62 451 ASP A O 1
ATOM 3427 N N . ARG A 1 452 ? -24.444 12.174 0.758 1.00 94.19 452 ARG A N 1
ATOM 3428 C CA . ARG A 1 452 ? -25.070 13.168 1.669 1.00 94.19 452 ARG A CA 1
ATOM 3429 C C . ARG A 1 452 ? -25.003 14.627 1.184 1.00 94.19 452 ARG A C 1
ATOM 3431 O O . ARG A 1 452 ? -25.582 15.504 1.819 1.00 94.19 452 ARG A O 1
ATOM 3438 N N . GLY A 1 453 ? -24.269 14.923 0.108 1.00 93.94 453 GLY A N 1
ATOM 3439 C CA . GLY A 1 453 ? -24.043 16.289 -0.394 1.00 93.94 453 GLY A CA 1
ATOM 3440 C C . GLY A 1 453 ? -23.073 17.149 0.434 1.00 93.94 453 GLY A C 1
ATOM 3441 O O . GLY A 1 453 ? -22.954 18.345 0.172 1.00 93.94 453 GLY A O 1
ATOM 3442 N N . ALA A 1 454 ? -22.370 16.560 1.405 1.00 92.69 454 ALA A N 1
ATOM 3443 C CA . ALA A 1 454 ? -21.443 17.241 2.311 1.00 92.69 454 ALA A CA 1
ATOM 3444 C C . ALA A 1 454 ? -20.081 17.590 1.674 1.00 92.69 454 ALA A C 1
ATOM 3446 O O . ALA A 1 454 ? -19.444 18.560 2.079 1.00 92.69 454 ALA A O 1
ATOM 3447 N N . LEU A 1 455 ? -19.632 16.823 0.672 1.00 91.31 455 LEU A N 1
ATOM 3448 C CA . LEU A 1 455 ? -18.417 17.079 -0.116 1.00 91.31 455 LEU A CA 1
ATOM 3449 C C . LEU A 1 455 ? -18.686 16.845 -1.607 1.00 91.31 455 LEU A C 1
ATOM 3451 O O . LEU A 1 455 ? -19.369 15.887 -1.971 1.00 91.31 455 LEU A O 1
ATOM 3455 N N . ARG A 1 456 ? -18.103 17.643 -2.513 1.00 88.75 456 ARG A N 1
ATOM 3456 C CA . ARG A 1 456 ? -18.180 17.340 -3.955 1.00 88.75 456 ARG A CA 1
ATOM 3457 C C . ARG A 1 456 ? -17.090 16.357 -4.369 1.00 88.75 456 ARG A C 1
ATOM 3459 O O . ARG A 1 456 ? -15.982 16.366 -3.845 1.00 88.75 456 ARG A O 1
ATOM 3466 N N . ARG A 1 457 ? -17.353 15.557 -5.408 1.00 81.25 457 ARG A N 1
ATOM 3467 C CA . ARG A 1 457 ? -16.443 14.494 -5.890 1.00 81.25 457 ARG A CA 1
ATOM 3468 C C . ARG A 1 457 ? -15.005 14.947 -6.205 1.00 81.25 457 ARG A C 1
ATOM 3470 O O . ARG A 1 457 ? -14.099 14.132 -6.081 1.00 81.25 457 ARG A O 1
ATOM 3477 N N . GLY A 1 458 ? -14.796 16.198 -6.624 1.00 77.62 458 GLY A N 1
ATOM 3478 C CA . GLY A 1 458 ? -13.456 16.757 -6.875 1.00 77.62 458 GLY A CA 1
ATOM 3479 C C . GLY A 1 458 ? -12.733 17.277 -5.625 1.00 77.62 458 GLY A C 1
ATOM 3480 O O . GLY A 1 458 ? -11.524 17.458 -5.661 1.00 77.62 458 GLY A O 1
ATOM 3481 N N . GLU A 1 459 ? -13.462 17.500 -4.530 1.00 79.69 459 GLU A N 1
ATOM 3482 C CA . GLU A 1 459 ? -12.953 18.046 -3.264 1.00 79.69 459 GLU A CA 1
ATOM 3483 C C . GLU A 1 459 ? -12.542 16.925 -2.285 1.00 79.69 459 GLU A C 1
ATOM 3485 O O . GLU A 1 459 ? -11.737 17.160 -1.382 1.00 79.69 459 GLU A O 1
ATOM 3490 N N . VAL A 1 460 ? -13.063 15.700 -2.473 1.00 85.81 460 VAL A N 1
ATOM 3491 C CA . VAL A 1 460 ? -12.799 14.545 -1.597 1.00 85.81 460 VAL A CA 1
ATOM 3492 C C . VAL A 1 460 ? -11.317 14.162 -1.587 1.00 85.81 460 VAL A C 1
ATOM 3494 O O . VAL A 1 460 ? -10.777 13.589 -2.533 1.00 85.81 460 VAL A O 1
ATOM 3497 N N . SER A 1 461 ? -10.699 14.420 -0.442 1.00 86.31 461 SER A N 1
ATOM 3498 C CA . SER A 1 461 ? -9.331 14.078 -0.059 1.00 86.31 461 SER A CA 1
ATOM 3499 C C . SER A 1 461 ? -9.332 13.537 1.373 1.00 86.31 461 SER A C 1
ATOM 3501 O O . SER A 1 461 ? -10.326 13.665 2.092 1.00 86.31 461 SER A O 1
ATOM 3503 N N . MET A 1 462 ? -8.220 12.956 1.833 1.00 87.06 462 MET A N 1
ATOM 3504 C CA . MET A 1 462 ? -8.114 12.544 3.241 1.00 87.06 462 MET A CA 1
ATOM 3505 C C . MET A 1 462 ? -8.309 13.741 4.185 1.00 87.06 462 MET A C 1
ATOM 3507 O O . MET A 1 462 ? -8.989 13.630 5.202 1.00 87.06 462 MET A O 1
ATOM 3511 N N . GLN A 1 463 ? -7.759 14.897 3.805 1.00 87.94 463 GLN A N 1
ATOM 3512 C CA . GLN A 1 463 ? -7.842 16.146 4.553 1.00 87.94 463 GLN A CA 1
ATOM 3513 C C . GLN A 1 463 ? -9.272 16.705 4.602 1.00 87.94 463 GLN A C 1
ATOM 3515 O O . GLN A 1 463 ? -9.708 17.126 5.668 1.00 87.94 463 GLN A O 1
ATOM 3520 N N . SER A 1 464 ? -10.027 16.677 3.495 1.00 91.88 464 SER A N 1
ATOM 3521 C CA . SER A 1 464 ? -11.414 17.172 3.492 1.00 91.88 464 SER A CA 1
ATOM 3522 C C . SER A 1 464 ? -12.364 16.261 4.275 1.00 91.88 464 SER A C 1
ATOM 3524 O O . SER A 1 464 ? -13.260 16.757 4.949 1.00 91.88 464 SER A O 1
ATOM 3526 N N . ILE A 1 465 ? -12.165 14.936 4.212 1.00 93.88 465 ILE A N 1
ATOM 3527 C CA . ILE A 1 465 ? -12.926 13.968 5.018 1.00 93.88 465 ILE A CA 1
ATOM 3528 C C . ILE A 1 465 ? -12.643 14.209 6.504 1.00 93.88 465 ILE A C 1
ATOM 3530 O O . ILE A 1 465 ? -13.579 14.331 7.289 1.00 93.88 465 ILE A O 1
ATOM 3534 N N . ARG A 1 466 ? -11.362 14.327 6.881 1.00 94.19 466 ARG A N 1
ATOM 3535 C CA . ARG A 1 466 ? -10.938 14.630 8.253 1.00 94.19 466 ARG A CA 1
ATOM 3536 C C . ARG A 1 466 ? -11.574 15.919 8.773 1.00 94.19 466 ARG A C 1
ATOM 3538 O O . ARG A 1 466 ? -12.257 15.875 9.787 1.00 94.19 466 ARG A O 1
ATOM 3545 N N . ALA A 1 467 ? -11.403 17.029 8.055 1.00 94.94 467 ALA A N 1
ATOM 3546 C CA . ALA A 1 467 ? -11.927 18.327 8.472 1.00 94.94 467 ALA A CA 1
ATOM 3547 C C . ALA A 1 467 ? -13.462 18.335 8.587 1.00 94.94 467 ALA A C 1
ATOM 3549 O O . ALA A 1 467 ? -14.011 19.062 9.412 1.00 94.94 467 ALA A O 1
ATOM 3550 N N . TRP A 1 468 ? -14.166 17.515 7.794 1.00 97.12 468 TRP A N 1
ATOM 3551 C CA . TRP A 1 468 ? -15.607 17.323 7.951 1.00 97.12 468 TRP A CA 1
ATOM 3552 C C . TRP A 1 468 ? -15.952 16.560 9.239 1.00 97.12 468 TRP A C 1
ATOM 3554 O O . TRP A 1 468 ? -16.780 17.040 10.008 1.00 97.12 468 TRP A O 1
ATOM 3564 N N . LEU A 1 469 ? -15.287 15.431 9.518 1.00 97.25 469 LEU A N 1
ATOM 3565 C CA . LEU A 1 469 ? -15.501 14.647 10.747 1.00 97.25 469 LEU A CA 1
ATOM 3566 C C . LEU A 1 469 ? -15.188 15.473 12.010 1.00 97.25 469 LEU A C 1
ATOM 3568 O O . LEU A 1 469 ? -15.973 15.484 12.951 1.00 97.25 469 LEU A O 1
ATOM 3572 N N . GLU A 1 470 ? -14.081 16.222 11.997 1.00 96.19 470 GLU A N 1
ATOM 3573 C CA . GLU A 1 470 ? -13.646 17.103 13.094 1.00 96.19 470 GLU A CA 1
ATOM 3574 C C . GLU A 1 470 ? -14.599 18.296 13.330 1.00 96.19 470 GLU A C 1
ATOM 3576 O O . GLU A 1 470 ? -14.584 18.885 14.410 1.00 96.19 470 GLU A O 1
ATOM 3581 N N . SER A 1 471 ? -15.444 18.651 12.351 1.00 97.06 471 SER A N 1
ATOM 3582 C CA . SER A 1 471 ? -16.443 19.731 12.461 1.00 97.06 471 SER A CA 1
ATOM 3583 C C . SER A 1 471 ? -17.887 19.256 12.674 1.00 97.06 471 SER A C 1
ATOM 3585 O O . SER A 1 471 ? -18.741 20.090 12.967 1.00 97.06 471 SER A O 1
ATOM 3587 N N . HIS A 1 472 ? -18.153 17.949 12.576 1.00 96.94 472 HIS A N 1
ATOM 3588 C CA . HIS A 1 472 ? -19.474 17.331 12.771 1.00 96.94 472 HIS A CA 1
ATOM 3589 C C . HIS A 1 472 ? -19.371 16.124 13.729 1.00 96.94 472 HIS A C 1
ATOM 3591 O O . HIS A 1 472 ? -19.681 14.991 13.339 1.00 96.94 472 HIS A O 1
ATOM 3597 N N . PRO A 1 473 ? -18.883 16.316 14.973 1.00 95.81 473 PRO A N 1
ATOM 3598 C CA . PRO A 1 473 ? -18.590 15.217 15.896 1.00 95.81 473 PRO A CA 1
ATOM 3599 C C . PRO A 1 473 ? -19.822 14.359 16.220 1.00 95.81 473 PRO A C 1
ATOM 3601 O O . PRO A 1 473 ? -19.693 13.154 16.407 1.00 95.81 473 PRO A O 1
ATOM 3604 N N . GLU A 1 474 ? -21.025 14.939 16.218 1.00 96.00 474 GLU A N 1
ATOM 3605 C CA . GLU A 1 474 ? -22.288 14.223 16.434 1.00 96.00 474 GLU A CA 1
ATOM 3606 C C . GLU A 1 474 ? -22.713 13.311 15.265 1.00 96.00 474 GLU A C 1
ATOM 3608 O O . GLU A 1 474 ? -23.616 12.493 15.429 1.00 96.00 474 GLU A O 1
ATOM 3613 N N . GLN A 1 475 ? -22.056 13.421 14.105 1.00 96.31 475 GLN A N 1
ATOM 3614 C CA . GLN A 1 475 ? -22.270 12.578 12.919 1.00 96.31 475 GLN A CA 1
ATOM 3615 C C . GLN A 1 475 ? -21.038 11.734 12.548 1.00 96.31 475 GLN A C 1
ATOM 3617 O O . GLN A 1 475 ? -21.143 10.813 11.731 1.00 96.31 475 GLN A O 1
ATOM 3622 N N . ALA A 1 476 ? -19.867 12.034 13.121 1.00 95.75 476 ALA A N 1
ATOM 3623 C CA . ALA A 1 476 ? -18.596 11.422 12.746 1.00 95.75 476 ALA A CA 1
ATOM 3624 C C . ALA A 1 476 ? -18.607 9.894 12.911 1.00 95.75 476 ALA A C 1
ATOM 3626 O O . ALA A 1 476 ? -18.241 9.177 11.977 1.00 95.75 476 ALA A O 1
ATOM 3627 N N . ASP A 1 477 ? -19.095 9.395 14.050 1.00 94.62 477 ASP A N 1
ATOM 3628 C CA . ASP A 1 477 ? -19.203 7.958 14.331 1.00 94.62 477 ASP A CA 1
ATOM 3629 C C . ASP A 1 477 ? -20.129 7.237 13.343 1.00 94.62 477 ASP A C 1
ATOM 3631 O O . ASP A 1 477 ? -19.814 6.140 12.885 1.00 94.62 477 ASP A O 1
ATOM 3635 N N . GLU A 1 478 ? -21.249 7.856 12.957 1.00 95.81 478 GLU A N 1
ATOM 3636 C CA . GLU A 1 478 ? -22.197 7.278 11.998 1.00 95.81 478 GLU A CA 1
ATOM 3637 C C . GLU A 1 478 ? -21.568 7.153 10.601 1.00 95.81 478 GLU A C 1
ATOM 3639 O O . GLU A 1 478 ? -21.631 6.093 9.971 1.00 95.81 478 GLU A O 1
ATOM 3644 N N . VAL A 1 479 ? -20.893 8.210 10.137 1.00 97.25 479 VAL A N 1
ATOM 3645 C CA . VAL A 1 479 ? -20.200 8.214 8.842 1.00 97.25 479 VAL A CA 1
ATOM 3646 C C . VAL A 1 479 ? -19.033 7.224 8.842 1.00 97.25 479 VAL A C 1
ATOM 3648 O O . VAL A 1 479 ? -18.885 6.467 7.879 1.00 97.25 479 VAL A O 1
ATOM 3651 N N . MET A 1 480 ? -18.239 7.158 9.916 1.00 96.88 480 MET A N 1
ATOM 3652 C CA . MET A 1 480 ? -17.169 6.163 10.060 1.00 96.88 480 MET A CA 1
ATOM 3653 C C . MET A 1 480 ? -17.724 4.730 10.092 1.00 96.88 480 MET A C 1
ATOM 3655 O O . MET A 1 480 ? -17.176 3.855 9.415 1.00 96.88 480 MET A O 1
ATOM 3659 N N . ALA A 1 481 ? -18.842 4.491 10.787 1.00 96.44 481 ALA A N 1
ATOM 3660 C CA . ALA A 1 481 ? -19.500 3.188 10.901 1.00 96.44 481 ALA A CA 1
ATOM 3661 C C . ALA A 1 481 ? -19.967 2.595 9.558 1.00 96.44 481 ALA A C 1
ATOM 3663 O O . ALA A 1 481 ? -20.028 1.366 9.443 1.00 96.44 481 ALA A O 1
ATOM 3664 N N . THR A 1 482 ? -20.219 3.417 8.527 1.00 97.12 482 THR A N 1
ATOM 3665 C CA . THR A 1 482 ? -20.513 2.922 7.163 1.00 97.12 482 THR A CA 1
ATOM 3666 C C . THR A 1 482 ? -19.389 2.039 6.604 1.00 97.12 482 THR A C 1
ATOM 3668 O O . THR A 1 482 ? -19.645 1.088 5.862 1.00 97.12 482 THR A O 1
ATOM 3671 N N . ASN A 1 483 ? -18.139 2.268 7.024 1.00 96.62 483 ASN A N 1
ATOM 3672 C CA . ASN A 1 483 ? -17.033 1.348 6.792 1.00 96.62 483 ASN A CA 1
ATOM 3673 C C . ASN A 1 483 ? -17.029 0.224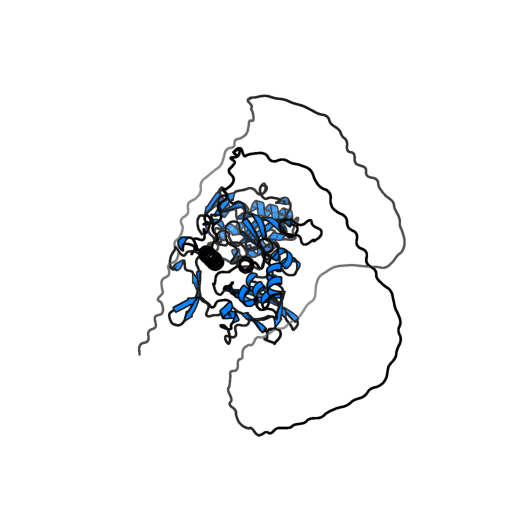 7.837 1.00 96.62 483 ASN A C 1
ATOM 3675 O O . ASN A 1 483 ? -16.249 0.236 8.790 1.00 96.62 483 ASN A O 1
ATOM 3679 N N . ALA A 1 484 ? -17.863 -0.796 7.614 1.00 96.75 484 ALA A N 1
ATOM 3680 C CA . ALA A 1 484 ? -17.967 -1.974 8.477 1.00 96.75 484 ALA A CA 1
ATOM 3681 C C . ALA A 1 484 ? -16.636 -2.736 8.684 1.00 96.75 484 ALA A C 1
ATOM 3683 O O . ALA A 1 484 ? -16.524 -3.506 9.645 1.00 96.75 484 ALA A O 1
ATOM 3684 N N . SER A 1 485 ? -15.635 -2.532 7.817 1.00 95.50 485 SER A N 1
ATOM 3685 C CA . SER A 1 485 ? -14.293 -3.113 7.930 1.00 95.50 485 SER A CA 1
ATOM 3686 C C . SER A 1 485 ? -13.501 -2.519 9.098 1.00 95.50 485 SER A C 1
ATOM 3688 O O . SER A 1 485 ? -13.374 -1.301 9.216 1.00 95.50 485 SER A O 1
ATOM 3690 N N . PHE A 1 486 ? -12.935 -3.381 9.944 1.00 96.88 486 PHE A N 1
ATOM 3691 C CA . PHE A 1 486 ? -12.156 -3.013 11.132 1.00 96.88 486 PHE A CA 1
ATOM 3692 C C . PHE A 1 486 ? -10.813 -3.752 11.140 1.00 96.88 486 PHE A C 1
ATOM 3694 O O . PHE A 1 486 ? -10.771 -4.962 10.892 1.00 96.88 486 PHE A O 1
ATOM 3701 N N . VAL A 1 487 ? -9.724 -3.036 11.439 1.00 96.19 487 VAL A N 1
ATOM 3702 C CA . VAL A 1 487 ? -8.346 -3.560 11.406 1.00 96.19 487 VAL A CA 1
ATOM 3703 C C . VAL A 1 487 ? -7.788 -3.744 12.817 1.00 96.19 487 VAL A C 1
ATOM 3705 O O . VAL A 1 487 ? -7.955 -2.902 13.694 1.00 96.19 487 VAL A O 1
ATOM 3708 N N . PHE A 1 488 ? -7.090 -4.861 13.009 1.00 97.19 488 PHE A N 1
ATOM 3709 C CA . PHE A 1 488 ? -6.414 -5.248 14.239 1.00 97.19 488 PHE A CA 1
ATOM 3710 C C . PHE A 1 488 ? -4.895 -5.157 14.088 1.00 97.19 488 PHE A C 1
ATOM 3712 O O . PHE A 1 488 ? -4.341 -5.474 13.030 1.00 97.19 488 PHE A O 1
ATOM 3719 N N . PHE A 1 489 ? -4.211 -4.810 15.175 1.00 97.69 489 PHE A N 1
ATOM 3720 C CA . PH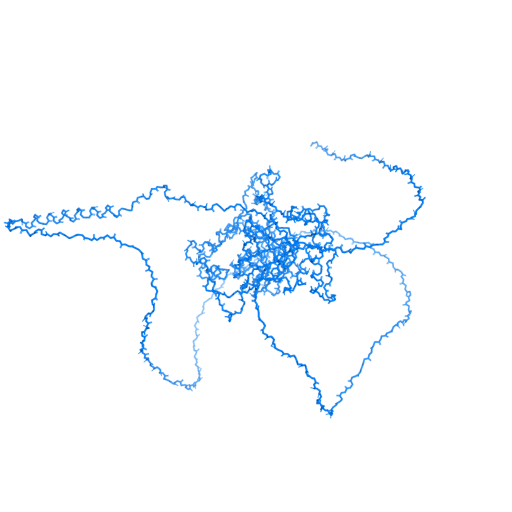E A 1 489 ? -2.790 -4.472 15.180 1.00 97.69 489 PHE A CA 1
ATOM 3721 C C . PHE A 1 489 ? -1.932 -5.424 16.022 1.00 97.69 489 PHE A C 1
ATOM 3723 O O . PHE A 1 489 ? -2.411 -6.278 16.768 1.00 97.69 489 PHE A O 1
ATOM 3730 N N . ARG A 1 490 ? -0.620 -5.252 15.893 1.00 96.44 490 ARG A N 1
ATOM 3731 C CA . ARG A 1 490 ? 0.430 -5.786 16.768 1.00 96.44 490 ARG A CA 1
ATOM 3732 C C . ARG A 1 490 ? 1.549 -4.754 16.860 1.00 96.44 490 ARG A C 1
ATOM 3734 O O . ARG A 1 490 ? 1.750 -3.984 15.920 1.00 96.44 490 ARG A O 1
ATOM 3741 N N . GLU A 1 491 ? 2.294 -4.762 17.958 1.00 95.88 491 GLU A N 1
ATOM 3742 C CA . GLU A 1 491 ? 3.562 -4.031 18.025 1.00 95.88 491 GLU A CA 1
ATOM 3743 C C . GLU A 1 491 ? 4.566 -4.652 17.047 1.00 95.88 491 GLU A C 1
ATOM 3745 O O . GLU A 1 491 ? 4.647 -5.877 16.923 1.00 95.88 491 GLU A O 1
ATOM 3750 N N . ILE A 1 492 ? 5.318 -3.807 16.343 1.00 93.75 492 ILE A N 1
ATOM 3751 C CA . ILE A 1 492 ? 6.378 -4.217 15.414 1.00 93.75 492 ILE A CA 1
ATOM 3752 C C . ILE A 1 492 ? 7.655 -3.408 15.660 1.00 93.75 492 ILE A C 1
ATOM 3754 O O . ILE A 1 492 ? 7.625 -2.296 16.186 1.00 93.75 492 ILE A O 1
ATOM 3758 N N . THR A 1 493 ? 8.793 -3.976 15.270 1.00 88.31 493 THR A N 1
ATOM 3759 C CA . THR A 1 493 ? 10.129 -3.386 15.427 1.00 88.31 493 THR A CA 1
ATOM 3760 C C . THR A 1 493 ? 10.869 -3.355 14.086 1.00 88.31 493 THR A C 1
ATOM 3762 O O . THR A 1 493 ? 10.450 -3.995 13.122 1.00 88.31 493 THR A O 1
ATOM 3765 N N . GLY A 1 494 ? 11.968 -2.597 14.013 1.00 84.19 494 GLY A N 1
ATOM 3766 C CA . GLY A 1 494 ? 12.733 -2.371 12.780 1.00 84.19 494 GLY A CA 1
ATOM 3767 C C . GLY A 1 494 ? 12.423 -1.025 12.115 1.00 84.19 494 GLY A C 1
ATOM 3768 O O . GLY A 1 494 ? 11.730 -0.186 12.688 1.00 84.19 494 GLY A O 1
ATOM 3769 N N . ASP A 1 495 ? 12.973 -0.811 10.918 1.00 80.19 495 ASP A N 1
ATOM 3770 C CA . ASP A 1 495 ? 13.111 0.523 10.307 1.00 80.19 495 ASP A CA 1
ATOM 3771 C C . ASP A 1 495 ? 11.790 1.142 9.818 1.00 80.19 495 ASP A C 1
ATOM 3773 O O . ASP A 1 495 ? 11.593 2.354 9.924 1.00 80.19 495 ASP A O 1
ATOM 3777 N N . GLY A 1 496 ? 10.866 0.319 9.315 1.00 87.38 496 GLY A N 1
ATOM 3778 C CA . GLY A 1 496 ? 9.602 0.743 8.702 1.00 87.38 496 GLY A CA 1
ATOM 3779 C C . GLY A 1 496 ? 8.431 -0.181 9.052 1.00 87.38 496 GLY A C 1
ATOM 3780 O O . GLY A 1 496 ? 8.651 -1.240 9.649 1.00 87.38 496 GLY A O 1
ATOM 3781 N N . PRO A 1 497 ? 7.194 0.187 8.679 1.00 92.88 497 PRO A N 1
ATOM 3782 C CA . PRO A 1 497 ? 6.052 -0.718 8.755 1.00 92.88 497 PRO A CA 1
ATOM 3783 C C . PRO A 1 497 ? 6.264 -1.939 7.850 1.00 92.88 497 PRO A C 1
ATOM 3785 O O . PRO A 1 497 ? 6.958 -1.856 6.835 1.00 92.88 497 PRO A O 1
ATOM 3788 N N . LEU A 1 498 ? 5.689 -3.084 8.227 1.00 93.88 498 LEU A N 1
ATOM 3789 C CA . LEU A 1 498 ? 5.768 -4.319 7.444 1.00 93.88 498 LEU A CA 1
ATOM 3790 C C . LEU A 1 498 ? 4.617 -4.373 6.438 1.00 93.88 498 LEU A C 1
ATOM 3792 O O . LEU A 1 498 ? 3.463 -4.485 6.850 1.00 93.88 498 LEU A O 1
ATOM 3796 N N . GLY A 1 499 ? 4.941 -4.360 5.145 1.00 93.94 499 GLY A N 1
ATOM 3797 C CA . GLY A 1 499 ? 3.962 -4.633 4.097 1.00 93.94 499 GLY A CA 1
ATOM 3798 C C . GLY A 1 499 ? 3.557 -6.104 4.067 1.00 93.94 499 GLY A C 1
ATOM 3799 O O . GLY A 1 499 ? 4.200 -6.963 4.675 1.00 93.94 499 GLY A O 1
ATOM 3800 N N . SER A 1 500 ? 2.505 -6.430 3.325 1.00 93.00 500 SER A N 1
ATOM 3801 C CA . SER A 1 500 ? 1.951 -7.785 3.233 1.00 93.00 500 SER A CA 1
ATOM 3802 C C . SER A 1 500 ? 2.850 -8.832 2.556 1.00 93.00 500 SER A C 1
ATOM 3804 O O . SER A 1 500 ? 2.568 -10.022 2.696 1.00 93.00 500 SER A O 1
ATOM 3806 N N . GLN A 1 501 ? 3.973 -8.449 1.929 1.00 95.06 501 GLN A N 1
ATOM 3807 C CA . GLN A 1 501 ? 5.064 -9.389 1.602 1.00 95.06 501 GLN A CA 1
ATOM 3808 C C . GLN A 1 501 ? 5.814 -9.897 2.861 1.00 95.06 501 GLN A C 1
ATOM 3810 O O . GLN A 1 501 ? 6.557 -10.873 2.796 1.00 95.06 501 GLN A O 1
ATOM 3815 N N . GLY A 1 502 ? 5.638 -9.249 4.017 1.00 93.50 502 GLY A N 1
ATOM 3816 C CA . GLY A 1 502 ? 6.356 -9.534 5.265 1.00 93.50 502 GLY A CA 1
ATOM 3817 C C . GLY A 1 502 ? 7.679 -8.775 5.419 1.00 93.50 502 GLY A C 1
ATOM 3818 O O . GLY A 1 502 ? 8.449 -9.079 6.328 1.00 93.50 502 GLY A O 1
ATOM 3819 N N . VAL A 1 503 ? 7.953 -7.794 4.552 1.00 95.31 503 VAL A N 1
ATOM 3820 C CA . VAL A 1 503 ? 9.174 -6.970 4.577 1.00 95.31 503 VAL A CA 1
ATOM 3821 C C . VAL A 1 503 ? 8.878 -5.539 5.012 1.00 95.31 503 VAL A C 1
ATOM 3823 O O . VAL A 1 503 ? 7.791 -5.019 4.767 1.00 95.31 503 VAL A O 1
ATOM 3826 N N . ALA A 1 504 ? 9.862 -4.883 5.630 1.00 95.38 504 ALA A N 1
ATOM 3827 C CA . ALA A 1 504 ? 9.758 -3.466 5.962 1.00 95.38 504 ALA A CA 1
ATOM 3828 C C . ALA A 1 504 ? 9.715 -2.608 4.687 1.00 95.38 504 ALA A C 1
ATOM 3830 O O . ALA A 1 504 ? 10.576 -2.748 3.811 1.00 95.38 504 ALA A O 1
ATOM 3831 N N . LEU A 1 505 ? 8.755 -1.690 4.611 1.00 96.62 505 LEU A N 1
ATOM 3832 C CA . LEU A 1 505 ? 8.596 -0.764 3.493 1.00 96.62 505 LEU A CA 1
ATOM 3833 C C . LEU A 1 505 ? 9.708 0.301 3.463 1.00 96.62 505 LEU A C 1
ATOM 3835 O O . LEU A 1 505 ? 10.359 0.596 4.473 1.00 96.62 505 LEU A O 1
ATOM 3839 N N . VAL A 1 506 ? 9.939 0.872 2.283 1.00 96.75 506 VAL A N 1
ATOM 3840 C CA . VAL A 1 506 ? 10.882 1.963 2.012 1.00 96.75 506 VAL A CA 1
ATOM 3841 C C . VAL A 1 506 ? 10.082 3.151 1.487 1.00 96.75 506 VAL A C 1
ATOM 3843 O O . VAL A 1 506 ? 9.393 3.045 0.471 1.00 96.75 506 VAL A O 1
ATOM 3846 N N . ALA A 1 507 ? 10.170 4.282 2.188 1.00 96.69 507 ALA A N 1
ATOM 3847 C CA . ALA A 1 507 ? 9.510 5.522 1.789 1.00 96.69 507 ALA A CA 1
ATOM 3848 C C . ALA A 1 507 ? 9.860 5.892 0.339 1.00 96.69 507 ALA A C 1
ATOM 3850 O O . ALA A 1 507 ? 11.001 5.727 -0.091 1.00 96.69 507 ALA A O 1
ATOM 3851 N N . GLU A 1 508 ? 8.866 6.362 -0.410 1.00 96.75 508 GLU A N 1
ATOM 3852 C CA . GLU A 1 508 ? 8.945 6.742 -1.824 1.00 96.75 508 GLU A CA 1
ATOM 3853 C C . GLU A 1 508 ? 9.313 5.609 -2.811 1.00 96.75 508 GLU A C 1
ATOM 3855 O O . GLU A 1 508 ? 9.334 5.844 -4.022 1.00 96.75 508 GLU A O 1
ATOM 3860 N N . ARG A 1 509 ? 9.578 4.382 -2.330 1.00 98.12 509 ARG A N 1
ATOM 3861 C CA . ARG A 1 509 ? 10.115 3.258 -3.126 1.00 98.12 509 ARG A CA 1
ATOM 3862 C C . ARG A 1 509 ? 9.356 1.935 -2.973 1.00 98.12 509 ARG A C 1
ATOM 3864 O O . ARG A 1 509 ? 9.633 1.004 -3.728 1.00 98.12 509 ARG A O 1
ATOM 3871 N N . SER A 1 510 ? 8.374 1.848 -2.078 1.00 98.44 510 SER A N 1
ATOM 3872 C CA . SER A 1 510 ? 7.442 0.715 -1.991 1.00 98.44 510 SER A CA 1
ATOM 3873 C C . SER A 1 510 ? 6.069 1.053 -2.578 1.00 98.44 510 SER A C 1
ATOM 3875 O O . SER A 1 510 ? 5.566 2.167 -2.425 1.00 98.44 510 SER A O 1
ATOM 3877 N N . LEU A 1 511 ? 5.449 0.058 -3.211 1.00 98.62 511 LEU A N 1
ATOM 3878 C CA . LEU A 1 511 ? 4.135 0.128 -3.845 1.00 98.62 511 LEU A CA 1
ATOM 3879 C C . LEU A 1 511 ? 3.218 -0.960 -3.265 1.00 98.62 511 LEU A C 1
ATOM 3881 O O . LEU A 1 511 ? 3.635 -2.116 -3.127 1.00 98.62 511 LEU A O 1
ATOM 3885 N N . ALA A 1 512 ? 1.973 -0.602 -2.956 1.00 98.31 512 ALA A N 1
ATOM 3886 C CA . ALA A 1 512 ? 0.896 -1.559 -2.741 1.00 98.31 512 ALA A CA 1
ATOM 3887 C C . ALA A 1 512 ? 0.193 -1.865 -4.072 1.00 98.31 512 ALA A C 1
ATOM 3889 O O . ALA A 1 512 ? -0.084 -0.941 -4.836 1.00 98.31 512 ALA A O 1
ATOM 3890 N N . VAL A 1 513 ? -0.110 -3.134 -4.349 1.00 98.19 513 VAL A N 1
ATOM 3891 C CA . VAL A 1 513 ? -0.686 -3.612 -5.625 1.00 98.19 513 VAL A CA 1
ATOM 3892 C C . VAL A 1 513 ? -1.860 -4.574 -5.403 1.00 98.19 513 VAL A C 1
ATOM 3894 O O . VAL A 1 513 ? -2.112 -5.010 -4.279 1.00 98.19 513 VAL A O 1
ATOM 3897 N N . ASP A 1 514 ? -2.573 -4.942 -6.470 1.00 95.31 514 ASP A N 1
ATOM 3898 C CA . ASP A 1 514 ? -3.510 -6.070 -6.435 1.00 95.31 514 ASP A CA 1
ATOM 3899 C C . ASP A 1 514 ? -2.767 -7.394 -6.706 1.00 95.31 514 ASP A C 1
ATOM 3901 O O . ASP A 1 514 ? -2.339 -7.675 -7.829 1.00 95.31 514 ASP A O 1
ATOM 3905 N N . ARG A 1 515 ? -2.630 -8.228 -5.666 1.00 92.75 515 ARG A N 1
ATOM 3906 C CA . ARG A 1 515 ? -1.953 -9.543 -5.716 1.00 92.75 515 ARG A CA 1
ATOM 3907 C C . ARG A 1 515 ? -2.599 -10.570 -6.656 1.00 92.75 515 ARG A C 1
ATOM 3909 O O . ARG A 1 515 ? -2.018 -11.631 -6.858 1.00 92.75 515 ARG A O 1
ATOM 3916 N N . ARG A 1 516 ? -3.792 -10.290 -7.193 1.00 90.62 516 ARG A N 1
ATOM 3917 C CA . ARG A 1 516 ? -4.420 -11.104 -8.250 1.00 90.62 516 ARG A CA 1
ATOM 3918 C C . ARG A 1 516 ? -3.693 -10.981 -9.591 1.00 90.62 516 ARG A C 1
ATOM 3920 O O . ARG A 1 516 ? -3.712 -11.919 -10.375 1.00 90.62 516 ARG A O 1
ATOM 3927 N N . TYR A 1 517 ? -3.020 -9.852 -9.823 1.00 94.06 517 TYR A N 1
ATOM 3928 C CA . TYR A 1 517 ? -2.346 -9.542 -11.087 1.00 94.06 517 TYR A CA 1
ATOM 3929 C C . TYR A 1 517 ? -0.834 -9.336 -10.934 1.00 94.06 517 TYR A C 1
ATOM 3931 O O . TYR A 1 517 ? -0.105 -9.511 -11.905 1.00 94.06 517 TYR A O 1
ATOM 3939 N N . HIS A 1 518 ? -0.356 -8.964 -9.736 1.00 96.94 518 HIS A N 1
ATOM 3940 C CA . HIS A 1 518 ? 1.029 -8.523 -9.528 1.00 96.94 518 HIS A CA 1
ATOM 3941 C C . HIS A 1 518 ? 1.795 -9.338 -8.477 1.00 96.94 518 HIS A C 1
ATOM 3943 O O . HIS A 1 518 ? 1.358 -9.404 -7.323 1.00 96.94 518 HIS A O 1
ATOM 3949 N N . PRO A 1 519 ? 2.972 -9.894 -8.825 1.00 97.38 519 PRO A N 1
ATOM 3950 C CA . PRO A 1 519 ? 3.813 -10.643 -7.906 1.00 97.38 519 PRO A CA 1
ATOM 3951 C C . PRO A 1 519 ? 4.556 -9.745 -6.916 1.00 97.38 519 PRO A C 1
ATOM 3953 O O . PRO A 1 519 ? 5.329 -8.856 -7.286 1.00 97.38 519 PRO A O 1
ATOM 3956 N N . LEU A 1 520 ? 4.361 -10.019 -5.623 1.00 98.19 520 LEU A N 1
ATOM 3957 C CA . LEU A 1 520 ? 5.052 -9.303 -4.551 1.00 98.19 520 LEU A CA 1
ATOM 3958 C C . LEU A 1 520 ? 6.561 -9.588 -4.593 1.00 98.19 520 LEU A C 1
ATOM 3960 O O . LEU A 1 520 ? 7.009 -10.729 -4.470 1.00 98.19 520 LEU A O 1
ATOM 3964 N N . GLY A 1 521 ? 7.341 -8.517 -4.713 1.00 97.88 521 GLY A N 1
ATOM 3965 C CA . GLY A 1 521 ? 8.787 -8.498 -4.919 1.00 97.88 521 GLY A CA 1
ATOM 3966 C C . GLY A 1 521 ? 9.213 -7.931 -6.271 1.00 97.88 521 GLY A C 1
ATOM 3967 O O . GLY A 1 521 ? 10.389 -7.606 -6.429 1.00 97.88 521 GLY A O 1
ATOM 3968 N N . ALA A 1 522 ? 8.285 -7.762 -7.217 1.00 98.44 522 ALA A N 1
ATOM 3969 C CA . ALA A 1 522 ? 8.590 -7.180 -8.516 1.00 98.44 522 ALA A CA 1
ATOM 3970 C C . ALA A 1 522 ? 8.963 -5.690 -8.421 1.00 98.44 522 ALA A C 1
ATOM 3972 O O . ALA A 1 522 ? 8.224 -4.913 -7.804 1.00 98.44 522 ALA A O 1
ATOM 3973 N N . PRO A 1 523 ? 10.060 -5.254 -9.067 1.00 98.69 523 PRO A N 1
ATOM 3974 C CA . PRO A 1 523 ? 10.232 -3.856 -9.419 1.00 98.69 523 PRO A CA 1
ATOM 3975 C C . PRO A 1 523 ? 9.140 -3.421 -10.409 1.00 98.69 523 PRO A C 1
ATOM 3977 O O . PRO A 1 523 ? 8.746 -4.167 -11.306 1.00 98.69 523 PRO A O 1
ATOM 3980 N N . VAL A 1 524 ? 8.668 -2.190 -10.256 1.00 98.81 524 VAL A N 1
ATOM 3981 C CA . VAL A 1 524 ? 7.643 -1.561 -11.090 1.00 98.81 524 VAL A CA 1
ATOM 3982 C C . VAL A 1 524 ? 8.123 -0.162 -11.455 1.00 98.81 524 VAL A C 1
ATOM 3984 O O . VAL A 1 524 ? 8.462 0.626 -10.572 1.00 98.81 524 VAL A O 1
ATOM 3987 N N . TRP A 1 525 ? 8.142 0.166 -12.745 1.00 98.75 525 TRP A N 1
ATOM 3988 C CA . TRP A 1 525 ? 8.273 1.551 -13.193 1.00 98.75 525 TRP A CA 1
ATOM 3989 C C . TRP A 1 525 ? 6.901 2.220 -13.166 1.00 98.75 525 TRP A C 1
ATOM 3991 O O . TRP A 1 525 ? 5.941 1.681 -13.718 1.00 98.75 525 TRP A O 1
ATOM 4001 N N . LEU A 1 526 ? 6.811 3.387 -12.537 1.00 98.44 526 LEU A N 1
ATOM 4002 C CA . LEU A 1 526 ? 5.606 4.209 -12.452 1.00 98.44 526 LEU A CA 1
ATOM 4003 C C . LEU A 1 526 ? 5.792 5.471 -13.308 1.00 98.44 526 LEU A C 1
ATOM 4005 O O . LEU A 1 526 ? 6.793 6.158 -13.136 1.00 98.44 526 LEU A O 1
ATOM 4009 N N . ASP A 1 527 ? 4.832 5.786 -14.187 1.00 98.00 527 ASP A N 1
ATOM 4010 C CA . ASP A 1 527 ? 4.693 7.083 -14.881 1.00 98.00 527 ASP A CA 1
ATOM 4011 C C . ASP A 1 527 ? 3.327 7.663 -14.503 1.00 98.00 527 ASP A C 1
ATOM 4013 O O . ASP A 1 527 ? 2.292 7.319 -15.079 1.00 98.00 527 ASP A O 1
ATOM 4017 N N . ALA A 1 528 ? 3.319 8.494 -13.467 1.00 96.19 528 ALA A N 1
ATOM 4018 C CA . ALA A 1 528 ? 2.131 9.152 -12.940 1.00 96.19 528 ALA A CA 1
ATOM 4019 C C . ALA A 1 528 ? 2.452 10.617 -12.606 1.00 96.19 528 ALA A C 1
ATOM 4021 O O . ALA A 1 528 ? 3.490 11.157 -12.992 1.00 96.19 528 ALA A O 1
ATOM 4022 N N . THR A 1 529 ? 1.576 11.264 -11.850 1.00 93.19 529 THR A N 1
ATOM 4023 C CA . THR A 1 529 ? 1.824 12.555 -11.202 1.00 93.19 529 THR A CA 1
ATOM 4024 C C . THR A 1 529 ? 1.752 12.417 -9.682 1.00 93.19 529 THR A C 1
ATOM 4026 O O . THR A 1 529 ? 1.241 11.424 -9.158 1.00 93.19 529 THR A O 1
ATOM 4029 N N . ARG A 1 530 ? 2.236 13.423 -8.953 1.00 91.06 530 ARG A N 1
ATOM 4030 C CA . ARG A 1 530 ? 2.010 13.589 -7.509 1.00 91.06 530 ARG A CA 1
ATOM 4031 C C . ARG A 1 530 ? 1.595 15.031 -7.189 1.00 91.06 530 ARG A C 1
ATOM 4033 O O . ARG A 1 530 ? 2.014 15.928 -7.924 1.00 91.06 530 ARG A O 1
ATOM 4040 N N . PRO A 1 531 ? 0.845 15.274 -6.098 1.00 86.31 531 PRO A N 1
ATOM 4041 C CA . PRO A 1 531 ? 0.700 16.608 -5.519 1.00 86.31 531 PRO A CA 1
ATOM 4042 C C . PRO A 1 531 ? 2.067 17.241 -5.235 1.00 86.31 531 PRO A C 1
ATOM 4044 O O . PRO A 1 531 ? 3.011 16.532 -4.875 1.00 86.31 531 PRO A O 1
ATOM 4047 N N . VAL A 1 532 ? 2.160 18.558 -5.389 1.00 80.69 532 VAL A N 1
ATOM 4048 C CA . VAL A 1 532 ? 3.325 19.379 -5.030 1.00 80.69 532 VAL A CA 1
ATOM 4049 C C . VAL A 1 532 ? 3.170 19.896 -3.598 1.00 80.69 532 VAL A C 1
ATOM 4051 O O . VAL A 1 532 ? 2.072 20.275 -3.198 1.00 80.69 532 VAL A O 1
ATOM 4054 N N . GLU A 1 533 ? 4.264 19.900 -2.834 1.00 67.31 533 GLU A N 1
ATOM 4055 C CA . GLU A 1 533 ? 4.318 20.443 -1.465 1.00 67.31 533 GLU A CA 1
ATOM 4056 C C . GLU A 1 533 ? 4.432 21.983 -1.438 1.00 67.31 533 GLU A C 1
ATOM 4058 O O . GLU A 1 533 ? 4.061 22.628 -0.464 1.00 67.31 533 GLU A O 1
ATOM 4063 N N . ASP A 1 534 ? 4.962 22.581 -2.507 1.00 64.19 534 ASP A N 1
ATOM 4064 C CA . ASP A 1 534 ? 5.154 24.026 -2.660 1.00 64.19 534 ASP A CA 1
ATOM 4065 C C . ASP A 1 534 ? 3.875 24.742 -3.138 1.00 64.19 534 ASP A C 1
ATOM 4067 O O . ASP A 1 534 ? 3.413 24.553 -4.267 1.00 64.19 534 ASP A O 1
ATOM 4071 N N . ALA A 1 535 ? 3.338 25.618 -2.286 1.00 58.78 535 ALA A N 1
ATOM 4072 C CA . ALA A 1 535 ? 2.165 26.445 -2.569 1.00 58.78 535 ALA A CA 1
ATOM 4073 C C . ALA A 1 535 ? 2.401 27.550 -3.624 1.00 58.78 535 ALA A C 1
ATOM 4075 O O . ALA A 1 535 ? 1.435 28.154 -4.088 1.00 58.78 535 ALA A O 1
ATOM 4076 N N . ALA A 1 536 ? 3.651 27.826 -4.018 1.00 59.12 536 ALA A N 1
ATOM 4077 C CA . ALA A 1 536 ? 3.968 28.758 -5.104 1.00 59.12 536 ALA A CA 1
ATOM 4078 C C . ALA A 1 536 ? 3.796 28.142 -6.508 1.00 59.12 536 ALA A C 1
ATOM 4080 O O . ALA A 1 536 ? 3.778 28.870 -7.505 1.00 59.12 536 ALA A O 1
ATOM 4081 N N . ALA A 1 537 ? 3.659 26.816 -6.615 1.00 65.44 537 ALA A N 1
ATOM 4082 C CA . ALA A 1 537 ? 3.397 26.150 -7.885 1.00 65.44 537 ALA A CA 1
ATOM 4083 C C . ALA A 1 537 ? 1.945 26.384 -8.345 1.00 65.44 537 ALA A C 1
ATOM 4085 O O . ALA A 1 537 ? 0.999 26.236 -7.572 1.00 65.44 537 ALA A O 1
ATOM 4086 N N . ALA A 1 538 ? 1.754 26.723 -9.625 1.00 64.62 538 ALA A N 1
ATOM 4087 C CA . ALA A 1 538 ? 0.432 27.023 -10.176 1.00 64.62 538 ALA A CA 1
ATOM 4088 C C . ALA A 1 538 ? -0.514 25.798 -10.080 1.00 64.62 538 ALA A C 1
ATOM 4090 O O . ALA A 1 538 ? -0.186 24.745 -10.636 1.00 64.62 538 ALA A O 1
ATOM 4091 N N . PRO A 1 539 ? -1.671 25.901 -9.395 1.00 67.06 539 PRO A N 1
ATOM 4092 C CA . PRO A 1 539 ? -2.557 24.762 -9.169 1.00 67.06 539 PRO A CA 1
ATOM 4093 C C . PRO A 1 539 ? -3.299 24.330 -10.440 1.00 67.06 539 PRO A C 1
ATOM 4095 O O . PRO A 1 539 ? -3.653 25.169 -11.269 1.00 67.06 539 PRO A O 1
ATOM 4098 N N . ASP A 1 540 ? -3.603 23.031 -10.577 1.00 66.56 540 ASP A N 1
ATOM 4099 C CA . ASP A 1 540 ? -4.515 22.574 -11.636 1.00 66.56 540 ASP A CA 1
ATOM 4100 C C . ASP A 1 540 ? -5.938 23.089 -11.327 1.00 66.56 540 ASP A C 1
ATOM 4102 O O . ASP A 1 540 ? -6.464 22.788 -10.246 1.00 66.56 540 ASP A O 1
ATOM 4106 N N . PRO A 1 541 ? -6.601 23.822 -12.247 1.00 65.19 541 PRO A N 1
ATOM 4107 C CA . PRO A 1 541 ? -7.935 24.386 -12.016 1.00 65.19 541 PRO A CA 1
ATOM 4108 C C . PRO A 1 541 ? -9.047 23.371 -11.704 1.00 65.19 541 PRO A C 1
ATOM 4110 O O . PRO A 1 541 ? -10.133 23.777 -11.299 1.00 65.19 541 PRO A O 1
ATOM 4113 N N . ARG A 1 542 ? -8.817 22.066 -11.907 1.00 67.56 542 ARG A N 1
ATOM 4114 C CA . ARG A 1 542 ? -9.754 20.979 -11.571 1.00 67.56 542 ARG A CA 1
ATOM 4115 C C . ARG A 1 542 ? -9.490 20.334 -10.211 1.00 67.56 542 ARG A C 1
ATOM 4117 O O . ARG A 1 542 ? -10.359 19.614 -9.729 1.00 67.56 542 ARG A O 1
ATOM 4124 N N . LEU A 1 543 ? -8.298 20.527 -9.642 1.00 67.06 543 LEU A N 1
ATOM 4125 C CA . LEU A 1 543 ? -7.838 19.841 -8.426 1.00 67.06 543 LEU A CA 1
ATOM 4126 C C . LEU A 1 543 ? -7.564 20.802 -7.262 1.00 67.06 543 LEU A C 1
ATOM 4128 O O . LEU A 1 543 ? -7.566 20.376 -6.112 1.00 67.06 543 LEU A O 1
ATOM 4132 N N . GLY A 1 544 ? -7.309 22.085 -7.538 1.00 69.50 544 GLY A N 1
ATOM 4133 C CA . GLY A 1 544 ? -7.020 23.098 -6.515 1.00 69.50 544 GLY A CA 1
ATOM 4134 C C . GLY A 1 544 ? -5.597 23.052 -5.942 1.00 69.50 544 GLY A C 1
ATOM 4135 O O . GLY A 1 544 ? -5.245 23.899 -5.128 1.00 69.50 544 GLY A O 1
ATOM 4136 N N . TYR A 1 545 ? -4.760 22.112 -6.387 1.00 70.69 545 TYR A N 1
ATOM 4137 C CA . TYR A 1 545 ? -3.345 22.002 -6.029 1.00 70.69 545 TYR A CA 1
ATOM 4138 C C . TYR A 1 545 ? -2.496 21.691 -7.270 1.00 70.69 545 TYR A C 1
ATOM 4140 O O . TYR A 1 545 ? -2.997 21.185 -8.278 1.00 70.69 545 TYR A O 1
ATOM 4148 N N . ALA A 1 546 ? -1.207 22.025 -7.222 1.00 78.81 546 ALA A N 1
ATOM 4149 C CA . ALA A 1 546 ? -0.279 21.767 -8.319 1.00 78.81 546 ALA A CA 1
ATOM 4150 C C . ALA A 1 546 ? 0.171 20.299 -8.341 1.00 78.81 546 ALA A C 1
ATOM 4152 O O . ALA A 1 546 ? 0.235 19.638 -7.300 1.00 78.81 546 ALA A O 1
ATOM 4153 N N . GLN A 1 547 ? 0.521 19.790 -9.524 1.00 83.19 547 GLN A N 1
ATOM 4154 C CA . GLN A 1 547 ? 1.065 18.443 -9.692 1.00 83.19 547 GLN A CA 1
ATOM 4155 C C . GLN A 1 547 ? 2.382 18.448 -10.477 1.00 83.19 547 GLN A C 1
ATOM 4157 O O . GLN A 1 547 ? 2.555 19.222 -11.416 1.00 83.19 547 GLN A O 1
ATOM 4162 N N . VAL A 1 548 ? 3.291 17.540 -10.115 1.00 88.44 548 VAL A N 1
ATOM 4163 C CA . VAL A 1 548 ? 4.547 17.267 -10.839 1.00 88.44 548 VAL A CA 1
ATOM 4164 C C . VAL A 1 548 ? 4.615 15.805 -11.281 1.00 88.44 548 VAL A C 1
ATOM 4166 O O . VAL A 1 548 ? 3.974 14.954 -10.653 1.00 88.44 548 VAL A O 1
ATOM 4169 N N . PRO A 1 549 ? 5.386 15.476 -12.336 1.00 91.50 549 PRO A N 1
ATOM 4170 C CA . PRO A 1 549 ? 5.616 14.094 -12.739 1.00 91.50 549 PRO A CA 1
ATOM 4171 C C . PRO A 1 549 ? 6.181 13.243 -11.596 1.00 91.50 549 PRO A C 1
ATOM 4173 O O . PRO A 1 549 ? 7.120 13.634 -10.904 1.00 91.50 549 PRO A O 1
ATOM 4176 N N . LEU A 1 550 ? 5.622 12.049 -11.439 1.00 95.12 550 LEU A N 1
ATOM 4177 C CA . LEU A 1 550 ? 6.127 10.977 -10.595 1.00 95.12 550 LEU A CA 1
ATOM 4178 C C . LEU A 1 550 ? 6.576 9.843 -11.518 1.00 95.12 550 LEU A C 1
ATOM 4180 O O . LEU A 1 550 ? 5.797 8.951 -11.853 1.00 95.12 550 LEU A O 1
ATOM 4184 N N . ARG A 1 551 ? 7.839 9.926 -11.945 1.00 97.19 551 ARG A N 1
ATOM 4185 C CA . ARG A 1 551 ? 8.525 8.913 -12.752 1.00 97.19 551 ARG A CA 1
ATOM 4186 C C . ARG A 1 551 ? 9.597 8.252 -11.917 1.00 97.19 551 ARG A C 1
ATOM 4188 O O . ARG A 1 551 ? 10.586 8.904 -11.590 1.00 97.19 551 ARG A O 1
ATOM 4195 N N . ARG A 1 552 ? 9.373 7.003 -11.513 1.00 97.50 552 ARG A N 1
ATOM 4196 C CA . ARG A 1 552 ? 10.360 6.266 -10.717 1.00 97.50 552 ARG A CA 1
ATOM 4197 C C . ARG A 1 552 ? 10.156 4.764 -10.680 1.00 97.50 552 ARG A C 1
ATOM 4199 O O . ARG A 1 552 ? 9.048 4.256 -10.845 1.00 97.50 552 ARG A O 1
ATOM 4206 N N . LEU A 1 553 ? 11.244 4.080 -10.347 1.00 98.69 553 LEU A N 1
ATOM 4207 C CA . LEU A 1 553 ? 11.249 2.689 -9.938 1.00 98.69 553 LEU A CA 1
ATOM 4208 C C . LEU A 1 553 ? 10.802 2.557 -8.474 1.00 98.69 553 LEU A C 1
ATOM 4210 O O . LEU A 1 553 ? 11.383 3.160 -7.565 1.00 98.69 553 LEU A O 1
ATOM 4214 N N . VAL A 1 554 ? 9.787 1.729 -8.260 1.00 98.75 554 VAL A N 1
ATOM 4215 C CA . VAL A 1 554 ? 9.274 1.290 -6.956 1.00 98.75 554 VAL A CA 1
ATOM 4216 C C . VAL A 1 554 ? 9.243 -0.244 -6.919 1.00 98.75 554 VAL A C 1
ATOM 4218 O O . VAL A 1 554 ? 9.523 -0.892 -7.926 1.00 98.75 554 VAL A O 1
ATOM 4221 N N . VAL A 1 555 ? 8.927 -0.856 -5.777 1.00 98.81 555 VAL A N 1
ATOM 4222 C CA . VAL A 1 555 ? 8.819 -2.321 -5.638 1.00 98.81 555 VAL A CA 1
ATOM 4223 C C . VAL A 1 555 ? 7.462 -2.693 -5.046 1.00 98.81 555 VAL A C 1
ATOM 4225 O O . VAL A 1 555 ? 7.054 -2.129 -4.030 1.00 98.81 555 VAL A O 1
ATOM 4228 N N . ALA A 1 556 ? 6.773 -3.655 -5.660 1.00 98.69 556 ALA A N 1
ATOM 4229 C CA . ALA A 1 556 ? 5.511 -4.207 -5.177 1.00 98.69 556 ALA A CA 1
ATOM 4230 C C . ALA A 1 556 ? 5.741 -5.002 -3.878 1.00 98.69 556 ALA A C 1
ATOM 4232 O O . ALA A 1 556 ? 6.195 -6.142 -3.917 1.00 98.69 556 ALA A O 1
ATOM 4233 N N . GLN A 1 557 ? 5.471 -4.399 -2.720 1.00 98.25 557 GLN A N 1
ATOM 4234 C CA . GLN A 1 557 ? 5.769 -4.983 -1.398 1.00 98.25 557 GLN A CA 1
ATOM 4235 C C . GLN A 1 557 ? 4.543 -5.094 -0.489 1.00 98.25 557 GLN A C 1
ATOM 4237 O O . GLN A 1 557 ? 4.618 -5.720 0.573 1.00 98.25 557 GLN A O 1
ATOM 4242 N N . ASP A 1 558 ? 3.417 -4.513 -0.905 1.00 97.44 558 ASP A N 1
ATOM 4243 C CA . ASP A 1 558 ? 2.190 -4.503 -0.121 1.00 97.44 558 ASP A CA 1
ATOM 4244 C C . ASP A 1 558 ? 0.914 -4.646 -0.974 1.00 97.44 558 ASP A C 1
ATOM 4246 O O . ASP A 1 558 ? 0.977 -4.734 -2.200 1.00 97.44 558 ASP A O 1
ATOM 4250 N N . THR A 1 559 ? -0.252 -4.663 -0.326 1.00 94.25 559 THR A N 1
ATOM 4251 C CA . THR A 1 559 ? -1.592 -4.721 -0.921 1.00 94.25 559 THR A CA 1
ATOM 4252 C C . THR A 1 559 ? -2.602 -4.096 0.041 1.00 94.25 559 THR A C 1
ATOM 4254 O O . THR A 1 559 ? -2.603 -4.458 1.217 1.00 94.25 559 THR A O 1
ATOM 4257 N N . GLY A 1 560 ? -3.522 -3.259 -0.441 1.00 88.31 560 GLY A N 1
ATOM 4258 C CA . GLY A 1 560 ? -4.623 -2.718 0.370 1.00 88.31 560 GLY A CA 1
ATOM 4259 C C . GLY A 1 560 ? -5.996 -3.220 -0.087 1.00 88.31 560 GLY A C 1
ATOM 4260 O O . GLY A 1 560 ? -6.176 -3.589 -1.246 1.00 88.31 560 GLY A O 1
ATOM 4261 N N . GLY A 1 561 ? -7.000 -3.198 0.797 1.00 82.69 561 GLY A N 1
ATOM 4262 C CA . GLY A 1 561 ? -8.358 -3.673 0.478 1.00 82.69 561 GLY A CA 1
ATOM 4263 C C . GLY A 1 561 ? -9.015 -2.951 -0.711 1.00 82.69 561 GLY A C 1
ATOM 4264 O O . GLY A 1 561 ? -9.727 -3.587 -1.491 1.00 82.69 561 GLY A O 1
ATOM 4265 N N . ALA A 1 562 ? -8.705 -1.659 -0.880 1.00 85.88 562 ALA A N 1
ATOM 4266 C CA . ALA A 1 562 ? -9.146 -0.788 -1.975 1.00 85.88 562 ALA A CA 1
ATOM 4267 C C . ALA A 1 562 ? -8.196 -0.764 -3.198 1.00 85.88 562 ALA A C 1
ATOM 4269 O O . ALA A 1 562 ? -8.405 0.009 -4.139 1.00 85.88 562 ALA A O 1
ATOM 4270 N N . ILE A 1 563 ? -7.132 -1.574 -3.193 1.00 92.75 563 ILE A N 1
ATOM 4271 C CA . ILE A 1 563 ? -6.142 -1.643 -4.276 1.00 92.75 563 ILE A CA 1
ATOM 4272 C C . ILE A 1 563 ? -6.527 -2.807 -5.183 1.00 92.75 563 ILE A C 1
ATOM 4274 O O . ILE A 1 563 ? -6.087 -3.938 -4.990 1.00 92.75 563 ILE A O 1
ATOM 4278 N N . ARG A 1 564 ? -7.438 -2.521 -6.119 1.00 92.19 564 ARG A N 1
ATOM 4279 C CA . ARG A 1 564 ? -8.040 -3.496 -7.033 1.00 92.19 564 ARG A CA 1
ATOM 4280 C C . ARG A 1 564 ? -7.815 -3.139 -8.499 1.00 92.19 564 ARG A C 1
ATOM 4282 O O . ARG A 1 564 ? -7.932 -1.971 -8.868 1.00 92.19 564 ARG A O 1
ATOM 4289 N N . GLY A 1 565 ? -7.551 -4.170 -9.295 1.00 93.69 565 GLY A N 1
ATOM 4290 C CA . GLY A 1 565 ? -7.466 -4.124 -10.755 1.00 93.69 565 GLY A CA 1
ATOM 4291 C C . GLY A 1 565 ? -6.029 -4.111 -11.305 1.00 93.69 565 GLY A C 1
ATOM 4292 O O . GLY A 1 565 ? -5.095 -3.787 -10.567 1.00 93.69 565 GLY A O 1
ATOM 4293 N N . PRO A 1 566 ? -5.823 -4.441 -12.599 1.00 95.56 566 PRO A N 1
ATOM 4294 C CA . PRO A 1 566 ? -4.491 -4.592 -13.190 1.00 95.56 566 PRO A CA 1
ATOM 4295 C C . PRO A 1 566 ? -3.645 -3.313 -13.177 1.00 95.56 566 PRO A C 1
ATOM 4297 O O . PRO A 1 566 ? -2.452 -3.378 -12.906 1.00 95.56 566 PRO A O 1
ATOM 4300 N N . VAL A 1 567 ? -4.241 -2.141 -13.427 1.00 97.31 567 VAL A N 1
ATOM 4301 C CA . VAL A 1 567 ? -3.531 -0.845 -13.428 1.00 97.31 567 VAL A CA 1
ATOM 4302 C C . VAL A 1 567 ? -3.954 -0.028 -12.202 1.00 97.31 567 VAL A C 1
ATOM 4304 O O . VAL A 1 567 ? -4.700 0.949 -12.291 1.00 97.31 567 VAL A O 1
ATOM 4307 N N . ARG A 1 568 ? -3.516 -0.468 -11.021 1.00 97.38 568 ARG A N 1
ATOM 4308 C CA . ARG A 1 568 ? -3.799 0.180 -9.733 1.00 97.38 568 ARG A CA 1
ATOM 4309 C C . ARG A 1 568 ? -2.605 0.014 -8.799 1.00 97.38 568 ARG A C 1
ATOM 4311 O O . ARG A 1 568 ? -2.107 -1.095 -8.624 1.00 97.38 568 ARG A O 1
ATOM 4318 N N . GLY A 1 569 ? -2.206 1.096 -8.134 1.00 97.75 569 GLY A N 1
ATOM 4319 C CA . GLY A 1 569 ? -1.223 1.020 -7.055 1.00 97.75 569 GLY A CA 1
ATOM 4320 C C . GLY A 1 569 ? -1.346 2.132 -6.017 1.00 97.75 569 GLY A C 1
ATOM 4321 O O . GLY A 1 569 ? -1.925 3.185 -6.284 1.00 97.75 569 GLY A O 1
ATOM 4322 N N . ASP A 1 570 ? -0.791 1.892 -4.834 1.00 97.81 570 ASP A N 1
ATOM 4323 C CA . ASP A 1 570 ? -0.693 2.868 -3.743 1.00 97.81 570 ASP A CA 1
ATOM 4324 C C . ASP A 1 570 ? 0.781 3.107 -3.405 1.00 97.81 570 ASP A C 1
ATOM 4326 O O . ASP A 1 570 ? 1.513 2.152 -3.144 1.00 97.81 570 ASP A O 1
ATOM 4330 N N . VAL A 1 571 ? 1.251 4.352 -3.441 1.00 98.12 571 VAL A N 1
ATOM 4331 C CA . VAL A 1 571 ? 2.660 4.691 -3.186 1.00 98.12 571 VAL A CA 1
ATOM 4332 C C . VAL A 1 571 ? 2.868 4.932 -1.695 1.00 98.12 571 VAL A C 1
ATOM 4334 O O . VAL A 1 571 ? 2.195 5.776 -1.107 1.00 98.12 571 VAL A O 1
ATOM 4337 N N . PHE A 1 572 ? 3.818 4.224 -1.080 1.00 97.81 572 PHE A N 1
ATOM 4338 C CA . PHE A 1 572 ? 4.165 4.448 0.323 1.00 97.81 572 PHE A CA 1
ATOM 4339 C C . PHE A 1 572 ? 5.061 5.684 0.463 1.00 97.81 572 PHE A C 1
ATOM 4341 O O . PHE A 1 572 ? 6.233 5.650 0.086 1.00 97.81 572 PHE A O 1
ATOM 4348 N N . TRP A 1 573 ? 4.548 6.770 1.037 1.00 96.50 573 TRP A N 1
ATOM 4349 C CA . TRP A 1 573 ? 5.276 8.041 1.169 1.00 96.50 573 TRP A CA 1
ATOM 4350 C C . TRP A 1 573 ? 6.186 8.133 2.403 1.00 96.50 573 TRP A C 1
ATOM 4352 O O . TRP A 1 573 ? 6.911 9.113 2.559 1.00 96.50 573 TRP A O 1
ATOM 4362 N N . GLY A 1 574 ? 6.211 7.110 3.262 1.00 95.12 574 GLY A N 1
ATOM 4363 C CA . GLY A 1 574 ? 6.975 7.131 4.511 1.00 95.12 574 GLY A CA 1
ATOM 4364 C C . GLY A 1 574 ? 6.143 7.629 5.689 1.00 95.12 574 GLY A C 1
ATOM 4365 O O . GLY A 1 574 ? 4.966 7.306 5.785 1.00 95.12 574 GLY A O 1
ATOM 4366 N N . ALA A 1 575 ? 6.756 8.385 6.600 1.00 92.12 575 ALA A N 1
ATOM 4367 C CA . ALA A 1 575 ? 6.140 8.835 7.849 1.00 92.12 575 ALA A CA 1
ATOM 4368 C C . ALA A 1 575 ? 6.207 10.362 8.007 1.00 92.12 575 ALA A C 1
ATOM 4370 O O . ALA A 1 575 ? 7.124 11.006 7.496 1.00 92.12 575 ALA A O 1
ATOM 4371 N N . GLY A 1 576 ? 5.283 10.922 8.792 1.00 89.06 576 GLY A N 1
ATOM 4372 C CA . GLY A 1 576 ? 5.251 12.349 9.130 1.00 89.06 576 GLY A CA 1
ATOM 4373 C C . GLY A 1 576 ? 4.472 13.228 8.144 1.00 89.06 576 GLY A C 1
ATOM 4374 O O . GLY A 1 576 ? 3.880 12.750 7.181 1.00 89.06 576 GLY A O 1
ATOM 4375 N N . GLU A 1 577 ? 4.461 14.530 8.421 1.00 88.75 577 GLU A N 1
ATOM 4376 C CA . GLU A 1 577 ? 3.553 15.521 7.821 1.00 88.75 577 GLU A CA 1
ATOM 4377 C C . GLU A 1 577 ? 3.657 15.618 6.291 1.00 88.75 577 GLU A C 1
ATOM 4379 O O . GLU A 1 577 ? 2.651 15.461 5.604 1.00 88.75 577 GLU A O 1
ATOM 4384 N N . ARG A 1 578 ? 4.875 15.728 5.738 1.00 90.19 578 ARG A N 1
ATOM 4385 C CA . ARG A 1 578 ? 5.109 15.693 4.280 1.00 90.19 578 ARG A CA 1
ATOM 4386 C C . ARG A 1 578 ? 4.535 14.429 3.628 1.00 90.19 578 ARG A C 1
ATOM 4388 O O . ARG A 1 578 ? 3.962 14.501 2.545 1.00 90.19 578 ARG A O 1
ATOM 4395 N N . ALA A 1 579 ? 4.688 13.269 4.271 1.00 93.06 579 ALA A N 1
ATOM 4396 C CA . ALA A 1 579 ? 4.157 12.016 3.743 1.00 93.06 579 ALA A CA 1
ATOM 4397 C C . ALA A 1 579 ? 2.620 12.008 3.776 1.00 93.06 579 ALA A C 1
ATOM 4399 O O . ALA A 1 579 ? 2.002 11.597 2.799 1.00 93.06 579 ALA A O 1
ATOM 4400 N N . ALA A 1 580 ? 2.016 12.521 4.854 1.00 90.69 580 ALA A N 1
ATOM 4401 C CA . ALA A 1 580 ? 0.567 12.661 5.005 1.00 90.69 580 ALA A CA 1
ATOM 4402 C C . ALA A 1 580 ? -0.052 13.610 3.963 1.00 90.69 580 ALA A C 1
ATOM 4404 O O . ALA A 1 580 ? -1.092 13.304 3.378 1.00 90.69 580 ALA A O 1
ATOM 4405 N N . GLU A 1 581 ? 0.589 14.755 3.710 1.00 88.69 581 GLU A N 1
ATOM 4406 C CA . GLU A 1 581 ? 0.098 15.763 2.769 1.00 88.69 581 GLU A CA 1
ATOM 4407 C C . GLU A 1 581 ? 0.100 15.247 1.325 1.00 88.69 581 GLU A C 1
ATOM 4409 O O . GLU A 1 581 ? -0.927 15.329 0.644 1.00 88.69 581 GLU A O 1
ATOM 4414 N N . ILE A 1 582 ? 1.214 14.650 0.880 1.00 90.88 582 ILE A N 1
ATOM 4415 C CA . ILE A 1 582 ? 1.308 14.054 -0.459 1.00 90.88 582 ILE A CA 1
ATOM 4416 C C . ILE A 1 582 ? 0.342 12.868 -0.571 1.00 90.88 582 ILE A C 1
ATOM 4418 O O . ILE A 1 582 ? -0.425 12.810 -1.530 1.00 90.88 582 ILE A O 1
ATOM 4422 N N . ALA A 1 583 ? 0.330 11.952 0.406 1.00 92.81 583 ALA A N 1
ATOM 4423 C CA . ALA A 1 583 ? -0.527 10.767 0.385 1.00 92.81 583 ALA A CA 1
ATOM 4424 C C . ALA A 1 583 ? -2.019 11.126 0.314 1.00 92.81 583 ALA A C 1
ATOM 4426 O O . ALA A 1 583 ? -2.710 10.711 -0.614 1.00 92.81 583 ALA A O 1
ATOM 4427 N N . GLY A 1 584 ? -2.502 11.955 1.245 1.00 89.06 584 GLY A N 1
ATOM 4428 C CA . GLY A 1 584 ? -3.924 12.283 1.381 1.00 89.06 584 GLY A CA 1
ATOM 4429 C C . GLY A 1 584 ? -4.532 13.060 0.207 1.00 89.06 584 GLY A C 1
ATOM 4430 O O . GLY A 1 584 ? -5.747 12.988 0.004 1.00 89.06 584 GLY A O 1
ATOM 4431 N N . ARG A 1 585 ? -3.696 13.755 -0.583 1.00 88.38 585 ARG A N 1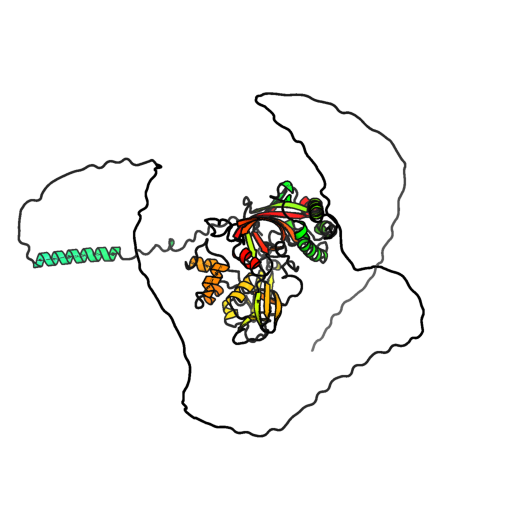
ATOM 4432 C CA . ARG A 1 585 ? -4.088 14.436 -1.829 1.00 88.38 585 ARG A CA 1
ATOM 4433 C C . ARG A 1 585 ? -3.827 13.613 -3.096 1.00 88.38 585 ARG A C 1
ATOM 4435 O O . ARG A 1 585 ? -4.345 13.971 -4.150 1.00 88.38 585 ARG A O 1
ATOM 4442 N N . MET A 1 586 ? -3.014 12.554 -3.056 1.00 90.50 586 MET A N 1
ATOM 4443 C CA . MET A 1 586 ? -2.611 11.836 -4.269 1.00 90.50 586 MET A CA 1
ATOM 4444 C C . MET A 1 586 ? -3.758 10.983 -4.824 1.00 90.50 586 MET A C 1
ATOM 4446 O O . MET A 1 586 ? -4.078 9.919 -4.301 1.00 90.50 586 MET A O 1
ATOM 4450 N N . ASN A 1 587 ? -4.332 11.439 -5.936 1.00 89.56 587 ASN A N 1
ATOM 4451 C CA . ASN A 1 587 ? -5.294 10.708 -6.757 1.00 89.56 587 ASN A CA 1
ATOM 4452 C C . ASN A 1 587 ? -4.945 10.932 -8.237 1.00 89.56 587 ASN A C 1
ATOM 4454 O O . ASN A 1 587 ? -5.494 11.804 -8.911 1.00 89.56 587 ASN A O 1
ATOM 4458 N N . SER A 1 588 ? -3.952 10.186 -8.711 1.00 90.62 588 SER A N 1
ATOM 4459 C CA . SER A 1 588 ? -3.260 10.441 -9.972 1.00 90.62 588 SER A CA 1
ATOM 4460 C C . SER A 1 588 ? -3.631 9.413 -11.035 1.00 90.62 588 SER A C 1
ATOM 4462 O O . SER A 1 588 ? -3.578 8.205 -10.798 1.00 90.62 588 SER A O 1
ATOM 4464 N N . ARG A 1 589 ? -3.940 9.873 -12.251 1.00 93.69 589 ARG A N 1
ATOM 4465 C CA . ARG A 1 589 ? -3.997 8.997 -13.429 1.00 93.69 589 ARG A CA 1
ATOM 4466 C C . ARG A 1 589 ? -2.570 8.720 -13.901 1.00 93.69 589 ARG A C 1
ATOM 4468 O O . ARG A 1 589 ? -1.793 9.654 -14.068 1.00 93.69 589 ARG A O 1
ATOM 4475 N N . GLY A 1 590 ? -2.233 7.458 -14.139 1.00 96.50 590 GLY A N 1
ATOM 4476 C CA . GLY A 1 590 ? -0.888 7.068 -14.563 1.00 96.50 590 GLY A CA 1
ATOM 4477 C C . GLY A 1 590 ? -0.845 5.733 -15.294 1.00 96.50 590 GLY A C 1
ATOM 4478 O O . GLY A 1 590 ? -1.887 5.136 -15.583 1.00 96.50 590 GLY A O 1
ATOM 4479 N N . ARG A 1 591 ? 0.375 5.280 -15.574 1.00 98.31 591 ARG A N 1
ATOM 4480 C CA . ARG A 1 591 ? 0.728 4.003 -16.205 1.00 98.31 591 ARG A CA 1
ATOM 4481 C C . ARG A 1 591 ? 1.790 3.294 -15.367 1.00 98.31 591 ARG A C 1
ATOM 4483 O O . ARG A 1 591 ? 2.538 3.947 -14.637 1.00 98.31 591 ARG A O 1
ATOM 4490 N N . MET A 1 592 ? 1.885 1.975 -15.498 1.00 98.44 592 MET A N 1
ATOM 4491 C CA . MET A 1 592 ? 2.933 1.189 -14.849 1.00 98.44 592 MET A CA 1
ATOM 4492 C C . MET A 1 592 ? 3.490 0.110 -15.778 1.00 98.44 592 MET A C 1
ATOM 4494 O O . MET A 1 592 ? 2.770 -0.436 -16.614 1.00 98.44 592 MET A O 1
ATOM 4498 N N . TRP A 1 593 ? 4.767 -0.217 -15.594 1.00 98.69 593 TRP A N 1
ATOM 4499 C CA . TRP A 1 593 ? 5.432 -1.338 -16.249 1.00 98.69 593 TRP A CA 1
ATOM 4500 C C . TRP A 1 593 ? 6.013 -2.236 -15.171 1.00 98.69 593 TRP A C 1
ATOM 4502 O O . TRP A 1 593 ? 6.731 -1.758 -14.291 1.00 98.69 593 TRP A O 1
ATOM 4512 N N . ILE A 1 594 ? 5.720 -3.529 -15.235 1.00 98.62 594 ILE A N 1
ATOM 4513 C CA . ILE A 1 594 ? 6.295 -4.507 -14.317 1.00 98.62 594 ILE A CA 1
ATOM 4514 C C . ILE A 1 594 ? 7.604 -5.045 -14.895 1.00 98.62 594 ILE A C 1
ATOM 4516 O O . ILE A 1 594 ? 7.676 -5.392 -16.073 1.00 98.62 594 ILE A O 1
ATOM 4520 N N . LEU A 1 595 ? 8.654 -5.084 -14.077 1.00 98.69 595 LEU A N 1
ATOM 4521 C CA . LEU A 1 595 ? 9.961 -5.610 -14.459 1.00 98.69 595 LEU A CA 1
ATOM 4522 C C . LEU A 1 595 ? 10.060 -7.046 -13.941 1.00 98.69 595 LEU A C 1
ATOM 4524 O O . LEU A 1 595 ? 10.211 -7.275 -12.742 1.00 98.69 595 LEU A O 1
ATOM 4528 N N . LEU A 1 596 ? 9.964 -8.022 -14.843 1.00 98.56 596 LEU A N 1
ATOM 4529 C CA . LEU A 1 596 ? 9.982 -9.446 -14.497 1.00 98.56 596 LEU A CA 1
ATOM 4530 C C . LEU A 1 596 ? 11.376 -10.052 -14.722 1.00 98.56 596 LEU A C 1
ATOM 4532 O O . LEU A 1 596 ? 12.050 -9.657 -15.678 1.00 98.56 596 LEU A O 1
ATOM 4536 N N . PRO A 1 597 ? 11.840 -11.001 -13.882 1.00 98.38 597 PRO A N 1
ATOM 4537 C CA . PRO A 1 597 ? 13.104 -11.696 -14.113 1.00 98.38 597 PRO A CA 1
ATOM 4538 C C . PRO A 1 597 ? 13.102 -12.390 -15.476 1.00 98.38 597 PRO A C 1
ATOM 4540 O O . PRO A 1 597 ? 12.087 -12.970 -15.871 1.00 98.38 597 PRO A O 1
ATOM 4543 N N . ARG A 1 598 ? 14.245 -12.387 -16.177 1.00 97.69 598 ARG A N 1
ATOM 4544 C CA . ARG A 1 598 ? 14.359 -12.982 -17.526 1.00 97.69 598 ARG A CA 1
ATOM 4545 C C . ARG A 1 598 ? 13.732 -14.385 -17.671 1.00 97.69 598 ARG A C 1
ATOM 4547 O O . ARG A 1 598 ? 12.990 -14.559 -18.630 1.00 97.69 598 ARG A O 1
ATOM 4554 N N . PRO A 1 599 ? 13.915 -15.357 -16.751 1.00 97.50 599 PRO A N 1
ATOM 4555 C CA . PRO A 1 599 ? 13.282 -16.676 -16.879 1.00 97.50 599 PRO A CA 1
ATOM 4556 C C . PRO A 1 599 ? 11.744 -16.645 -16.922 1.00 97.50 599 PRO A C 1
ATOM 4558 O O . PRO A 1 599 ? 11.141 -17.405 -17.675 1.00 97.50 599 PRO A O 1
ATOM 4561 N N . VAL A 1 600 ? 11.107 -15.738 -16.170 1.00 97.38 600 VAL A N 1
ATOM 4562 C CA . VAL A 1 600 ? 9.648 -15.532 -16.213 1.00 97.38 600 VAL A CA 1
ATOM 4563 C C . VAL A 1 600 ? 9.255 -14.834 -17.518 1.00 97.38 600 VAL A C 1
ATOM 4565 O O . VAL A 1 600 ? 8.332 -15.266 -18.206 1.00 97.38 600 VAL A O 1
ATOM 4568 N N . ALA A 1 601 ? 10.002 -13.792 -17.897 1.00 96.75 601 ALA A N 1
ATOM 4569 C CA . ALA A 1 601 ? 9.757 -13.019 -19.110 1.00 96.75 601 ALA A CA 1
ATOM 4570 C C . ALA A 1 601 ? 9.813 -13.878 -20.385 1.00 96.75 601 ALA A C 1
ATOM 4572 O O . ALA A 1 601 ? 8.957 -13.733 -21.255 1.00 96.75 601 ALA A O 1
ATOM 4573 N N . GLU A 1 602 ? 10.778 -14.797 -20.496 1.00 95.81 602 GLU A N 1
ATOM 4574 C CA . GLU A 1 602 ? 10.892 -15.673 -21.668 1.00 95.81 602 GLU A CA 1
ATOM 4575 C C . GLU A 1 602 ? 9.801 -16.756 -21.729 1.00 95.81 602 GLU A C 1
ATOM 4577 O O . GLU A 1 602 ? 9.455 -17.177 -22.829 1.00 95.81 602 GLU A O 1
ATOM 4582 N N . ARG A 1 603 ? 9.175 -17.142 -20.603 1.00 94.81 603 ARG A N 1
ATOM 4583 C CA . ARG A 1 603 ? 7.955 -17.978 -20.627 1.00 94.81 603 ARG A CA 1
ATOM 4584 C C . ARG A 1 603 ? 6.708 -17.209 -21.066 1.00 94.81 603 ARG A C 1
ATOM 4586 O O . ARG A 1 603 ? 5.819 -17.805 -21.661 1.00 94.81 603 ARG A O 1
ATOM 4593 N N . ILE A 1 604 ? 6.651 -15.903 -20.799 1.00 93.12 604 ILE A N 1
ATOM 4594 C CA . ILE A 1 604 ? 5.601 -15.003 -21.307 1.00 93.12 604 ILE A CA 1
ATOM 4595 C C . ILE A 1 604 ? 5.809 -14.687 -22.802 1.00 93.12 604 ILE A C 1
ATOM 4597 O O . ILE A 1 604 ? 4.854 -14.435 -23.531 1.00 93.12 604 ILE A O 1
ATOM 4601 N N . GLY A 1 605 ? 7.053 -14.683 -23.285 1.00 91.31 605 GLY A N 1
ATOM 4602 C CA . GLY A 1 605 ? 7.361 -14.272 -24.655 1.00 91.31 605 GLY A CA 1
ATOM 4603 C C . GLY A 1 605 ? 7.048 -12.788 -24.881 1.00 91.31 605 GLY A C 1
ATOM 4604 O O . GLY A 1 605 ? 7.468 -11.937 -24.092 1.00 91.31 605 GLY A O 1
ATOM 4605 N N . SER A 1 606 ? 6.351 -12.464 -25.972 1.00 81.56 606 SER A N 1
ATOM 4606 C CA . SER A 1 606 ? 6.032 -11.081 -26.364 1.00 81.56 606 SER A CA 1
ATOM 4607 C C . SER A 1 606 ? 4.875 -10.454 -25.581 1.00 81.56 606 SER A C 1
ATOM 4609 O O . SER A 1 606 ? 4.872 -9.236 -25.398 1.00 81.56 606 SER A O 1
ATOM 4611 N N . SER A 1 607 ? 3.906 -11.248 -25.120 1.00 80.75 607 SER A N 1
ATOM 4612 C CA . SER A 1 607 ? 2.740 -10.745 -24.390 1.00 80.75 607 SER A CA 1
ATOM 4613 C C . SER A 1 607 ? 2.043 -11.823 -23.559 1.00 80.75 607 SER A C 1
ATOM 4615 O O . SER A 1 607 ? 2.023 -12.991 -23.939 1.00 80.75 607 SER A O 1
ATOM 4617 N N . LEU A 1 608 ? 1.431 -11.413 -22.443 1.00 84.12 608 LEU A N 1
ATOM 4618 C CA . LEU A 1 608 ? 0.529 -12.249 -21.643 1.00 84.12 608 LEU A CA 1
ATOM 4619 C C . LEU A 1 608 ? -0.885 -11.668 -21.677 1.00 84.12 608 LEU A C 1
ATOM 4621 O O . LEU A 1 608 ? -1.055 -10.449 -21.620 1.00 84.12 608 LEU A O 1
ATOM 4625 N N . LEU A 1 609 ? -1.876 -12.553 -21.687 1.00 80.81 609 LEU A N 1
ATOM 4626 C CA . LEU A 1 609 ? -3.278 -12.245 -21.439 1.00 80.81 609 LEU A CA 1
ATOM 4627 C C . LEU A 1 609 ? -3.751 -13.109 -20.265 1.00 80.81 609 LEU A C 1
ATOM 4629 O O . LEU A 1 609 ? -3.625 -14.330 -20.335 1.00 80.81 609 LEU A O 1
ATOM 4633 N N . LEU A 1 610 ? -4.278 -12.493 -19.205 1.00 74.44 610 LEU A N 1
ATOM 4634 C CA . LEU A 1 610 ? -5.015 -13.185 -18.145 1.00 74.44 610 LEU A CA 1
ATOM 4635 C C . LEU A 1 610 ? -6.424 -12.603 -18.045 1.00 74.44 610 LEU A C 1
ATOM 4637 O O . LEU A 1 610 ? -6.611 -11.395 -17.875 1.00 74.44 610 LEU A O 1
ATOM 4641 N N . GLU A 1 611 ? -7.404 -13.490 -18.139 1.00 70.56 611 GLU A N 1
ATOM 4642 C CA . GLU A 1 611 ? -8.830 -13.204 -18.009 1.00 70.56 611 GLU A CA 1
ATOM 4643 C C . GLU A 1 611 ? -9.292 -13.676 -16.619 1.00 70.56 611 GLU A C 1
ATOM 4645 O O . GLU A 1 611 ? -8.793 -14.692 -16.145 1.00 70.56 611 GLU A O 1
ATOM 4650 N N . ASP A 1 612 ? -10.182 -12.910 -15.978 1.00 57.19 612 ASP A N 1
ATOM 4651 C CA . ASP A 1 612 ? -10.891 -13.178 -14.710 1.00 57.19 612 ASP A CA 1
ATOM 4652 C C . ASP A 1 612 ? -10.102 -13.837 -13.549 1.00 57.19 612 ASP A C 1
ATOM 4654 O O . ASP A 1 612 ? -9.899 -15.051 -13.490 1.00 57.19 612 ASP A O 1
ATOM 4658 N N . VAL A 1 613 ? -9.732 -13.017 -12.548 1.00 51.16 613 VAL A N 1
ATOM 4659 C CA . VAL A 1 613 ? -9.005 -13.412 -11.315 1.00 51.16 613 VAL A CA 1
ATOM 4660 C C . VAL A 1 613 ? -9.632 -12.788 -10.071 1.00 51.16 613 VAL A C 1
ATOM 4662 O O . VAL A 1 613 ? -10.054 -11.615 -10.164 1.00 51.16 613 VAL A O 1
#

Secondary structure (DSSP, 8-state):
-------------------------------------------------------------------------------------------------------------------------------------------------------PPP---------------------PPPP------HHHHHHHHHHHHHHHHHHHHHHTS-----GGGS-------PPP--EEEEE--GGGSTTTTTS-GGGGHHHHHHHHHHHTTS-TTSB-SSHHHH-BHHHHHHHHHHPPPTTSS-HHHHHHHHHHHHEEEEEEEETTB--EEEEEEEE-EEEEESS--SSS-EEEEBPPSSEEEEESTTT-GGGTT-EEEEEEETTEEEEPPPHHHIIIIITTTS--EEEEES-HHHHHHHHHHSEEEEEETTS-EEEEEEEEE--PPP--HHHHHHHTTSS-TTT--HHHHHHHHHH-HHHHHHHHHT----EEEEEE-SSSPBPTTSSB--TTTEEEE-TTTS-TT-EEEEEEEEE-S-TTSPPPTTTSS-EEEEEEEEEEEE--TT--SSSEEEEEEEESHHHHHHHHH-EEEEEEEEEEEHHHHHHHTTEEEE---

pLDDT: mean 72.38, std 27.82, range [25.98, 98.81]

Sequence (613 aa):
MGAGLLRPLRPRRQRPGLLPTARPGGPAPAAGGPGARLARRRSGACGAGGGWPAGGRQPARRLTRGRGRPGAGRSAGASRRPGDRIARGVRSRPRRTTPGRPTASLGRGPRRGIRGRGPAGGRSRLGGGSVRGAGTGPDAADRALSRRVAGTPPHPRRIVACGAGDAAPLSGRAPAPPSGASALRRRDLLLWLWALVATAGLCWFAFLQPQPIPAHWAGERIEIERPPDRLELERVGFQALPGWSEDRVSEALPALARSCGALRSRPPDAEVRPLATGGEVADWTAACMALPRLGAGDPERLAREYLEAHFVPFEVRNGERRHGTFTGYYEPLLRGSRRRSERYDVPLYTRPSDIVQVDLEPFREEWKGRSLAGRWTGSTLLPYWSRQQIEAGALGGRRLELLWVDDAIDAFFLQIQGSGQVQLEGGGRIRVGYAGQNGHPYYAIGRELIDRGALRRGEVSMQSIRAWLESHPEQADEVMATNASFVFFREITGDGPLGSQGVALVAERSLAVDRRYHPLGAPVWLDATRPVEDAAAAPDPRLGYAQVPLRRLVVAQDTGGAIRGPVRGDVFWGAGERAAEIAGRMNSRGRMWILLPRPVAERIGSSLLLEDV

Foldseek 3Di:
DDDDDDDDDDDDDDDDDDDDDDDDDDDDDDDDDDDDDDDDDDDDDDDDDDDDDDDDDDDDDDDDDDDDDDDDDDDDDDDDDDDDDDDDDDDDDDDDDDDDDDDDDDDDDDDDDDDDDDDDDDDDDDDDDDDDDDDDDDDDDDDDDDDDDDDDDDDDDDDDDDDDDDDDDDDDDDDDDDDDDDDDDPVNVVVVVVVVCVVVVVVVVVVPPPDPDPCVVVDDPPPVPDDDFKKKWFWDACVVAPCSVPAQQLLLLVVLLLLLVLLVVDDQQDALFPCLQANGSVLCPVLNVQRDDPPPDDSSVSSVVSLNVWWTKIWIARVPRQKDKEFAFEAEEFAWAQDDDPQFPAFAFADDPQKDKDQCCVVDVVSPPPIAIFGDDPPDTHQFFFPLCVRVPVCPPVPGGRITTRDDLSVLVCQQNQWHWYAYPVGDIWTKGFDDKSRDAFDDLLVVCVVVVNDPPLRDFSVSLVVVCVVCVVCNSVSSRVGRMGTHIDTDDDDAYAAPSRGHDDAQAEKAADSNADRASWKKWKWKKWFDPDPVADADPSRRTDIDTDTHIHGHRHHGSPRDHRNGIYHYRYYDDVSCVRRRSRTIMIIMITIHTPVSDVVQDRMDMDDDD